Protein AF-Q6FRG7-F1 (afdb_monomer)

Foldseek 3Di:
DDDDDDDDDDDDDDDDDDDDDDDDDDDDDDDDDDDDPPPPDDPVVLPPDDPPLWWKWFFQAWDDPVVPVVPVPPDDQQVQADPVRHRLSVQADGDHGGFMWTFSDDPDPQWTWIDTPPDPDIHIDGVVRIGGPVVVSVVVVPPPPPPPPPPDPDPPDDDPDDPDPDDPDDDDDDDDDDDDPPPPPPPPPPPPVVPLFFWPAKAFDFWDQDPLFTWTWIWIATPVRDIDIFTDGPVLVVVLVVVLVVVDDPPDDADDDPDDDPDSPDPDDDPVNRVVNRVRVRVRRVRRSVRCPPPPHDVVNRVSVSCSVVVSPHDQFPQWAWEWEQEPNDIDIDIDGCVCPVFPVSVLVVVCVGDVVCVPADDKWKWKDDPNPDTHTCPDRVSVNVVSVVCVPVSYIYMYIDGDD

Structure (mmCIF, N/CA/C/O backbone):
data_AF-Q6FRG7-F1
#
_entry.id   AF-Q6FRG7-F1
#
loop_
_atom_site.group_PDB
_atom_site.id
_atom_site.type_symbol
_atom_site.label_atom_id
_atom_site.label_alt_id
_atom_site.label_comp_id
_atom_site.label_asym_id
_atom_site.label_entity_id
_atom_site.label_seq_id
_atom_site.pdbx_PDB_ins_code
_atom_site.Cartn_x
_atom_site.Cartn_y
_atom_site.Cartn_z
_atom_site.occupancy
_atom_site.B_iso_or_equiv
_atom_site.auth_seq_id
_atom_site.auth_comp_id
_atom_site.auth_asym_id
_atom_site.auth_atom_id
_atom_site.pdbx_PDB_model_num
ATOM 1 N N . MET A 1 1 ? 29.069 33.337 30.836 1.00 39.62 1 MET A N 1
ATOM 2 C CA . MET A 1 1 ? 28.148 34.106 29.973 1.00 39.62 1 MET A CA 1
ATOM 3 C C . MET A 1 1 ? 29.018 34.787 28.926 1.00 39.62 1 MET A C 1
ATOM 5 O O . MET A 1 1 ? 29.663 35.774 29.241 1.00 39.62 1 MET A O 1
ATOM 9 N N . ALA A 1 2 ? 29.193 34.156 27.764 1.00 33.47 2 ALA A N 1
ATOM 10 C CA . ALA A 1 2 ? 30.140 34.592 26.738 1.00 33.47 2 ALA A CA 1
ATOM 11 C C . ALA A 1 2 ? 29.362 34.937 25.466 1.00 33.47 2 ALA A C 1
ATOM 13 O O . ALA A 1 2 ? 28.621 34.106 24.946 1.00 33.47 2 ALA A O 1
ATOM 14 N N . ILE A 1 3 ? 29.497 36.189 25.035 1.00 35.44 3 ILE A N 1
ATOM 15 C CA . ILE A 1 3 ? 28.861 36.774 23.857 1.00 35.44 3 ILE A CA 1
ATOM 16 C C . ILE A 1 3 ? 29.866 36.653 22.711 1.00 35.44 3 ILE A C 1
ATOM 18 O O . ILE A 1 3 ? 30.945 37.235 22.787 1.00 35.44 3 ILE A O 1
ATOM 22 N N . PHE A 1 4 ? 29.518 35.905 21.665 1.00 42.03 4 PHE A N 1
ATOM 23 C CA . PHE A 1 4 ? 30.244 35.907 20.396 1.00 42.03 4 PHE A CA 1
ATOM 24 C C . PHE A 1 4 ? 29.476 36.759 19.384 1.00 42.03 4 PHE A C 1
ATOM 26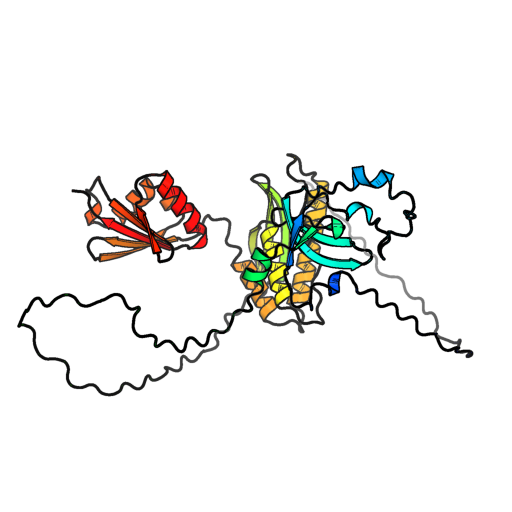 O O . PHE A 1 4 ? 28.327 36.475 19.051 1.00 42.03 4 PHE A O 1
ATOM 33 N N . VAL A 1 5 ? 30.132 37.825 18.930 1.00 45.44 5 VAL A N 1
ATOM 34 C CA . VAL A 1 5 ? 29.703 38.714 17.848 1.00 45.44 5 VAL A CA 1
ATOM 35 C C . VAL A 1 5 ? 30.298 38.166 16.552 1.00 45.44 5 VAL A C 1
ATOM 37 O O . VAL A 1 5 ? 31.517 38.068 16.439 1.00 45.44 5 VAL A O 1
ATOM 40 N N . LEU A 1 6 ? 29.454 37.800 15.584 1.00 48.41 6 LEU A N 1
ATOM 41 C CA . LEU A 1 6 ? 29.875 37.448 14.226 1.00 48.41 6 LEU A CA 1
ATOM 42 C C . LEU A 1 6 ? 29.602 38.622 13.283 1.00 48.41 6 LEU A C 1
ATOM 44 O O . LEU A 1 6 ? 28.475 39.110 13.180 1.00 48.41 6 LEU A O 1
ATOM 48 N N . GLN A 1 7 ? 30.673 39.075 12.632 1.00 43.78 7 GLN A N 1
ATOM 49 C CA . GLN A 1 7 ? 30.682 40.102 11.598 1.00 43.78 7 GLN A CA 1
ATOM 50 C C . GLN A 1 7 ? 30.029 39.591 10.308 1.00 43.78 7 GLN A C 1
ATOM 52 O O . GLN A 1 7 ? 30.234 38.453 9.892 1.00 43.78 7 GLN A O 1
ATOM 57 N N . LYS A 1 8 ? 29.254 40.480 9.680 1.00 44.19 8 LYS A N 1
ATOM 58 C CA . LYS A 1 8 ? 28.759 40.370 8.306 1.00 44.19 8 LYS A CA 1
ATOM 59 C C . LYS A 1 8 ? 29.871 40.758 7.333 1.00 44.19 8 LYS A C 1
ATOM 61 O O . LYS A 1 8 ? 30.469 41.816 7.511 1.00 44.19 8 LYS A O 1
ATOM 66 N N . GLU A 1 9 ? 30.052 39.975 6.276 1.00 46.94 9 GLU A N 1
ATOM 67 C CA . GLU A 1 9 ? 30.712 40.430 5.052 1.00 46.94 9 GLU A CA 1
ATOM 68 C C . GLU A 1 9 ? 29.690 40.490 3.914 1.00 46.94 9 GLU A C 1
ATOM 70 O O . GLU A 1 9 ? 29.116 39.483 3.498 1.00 46.94 9 GLU A O 1
ATOM 75 N N . ASP A 1 10 ? 29.462 41.717 3.451 1.00 42.69 10 ASP A N 1
ATOM 76 C CA . ASP A 1 10 ? 28.758 42.062 2.225 1.00 42.69 10 ASP A CA 1
ATOM 77 C C . ASP A 1 10 ? 29.696 41.865 1.029 1.00 42.69 10 ASP A C 1
ATOM 79 O O . ASP A 1 10 ? 30.772 42.458 0.971 1.00 42.69 10 ASP A O 1
ATOM 83 N N . THR A 1 11 ? 29.257 41.121 0.016 1.00 42.75 11 THR A N 1
ATOM 84 C CA . THR A 1 11 ? 29.798 41.258 -1.343 1.00 42.75 11 THR A CA 1
ATOM 85 C C . THR A 1 11 ? 28.658 41.279 -2.358 1.00 42.75 11 THR A C 1
ATOM 87 O O . THR A 1 11 ? 27.865 40.353 -2.488 1.00 42.75 11 THR A O 1
ATOM 90 N N . SER A 1 12 ? 28.553 42.403 -3.065 1.00 39.94 12 SER A N 1
ATOM 91 C CA . SER A 1 12 ? 27.740 42.611 -4.273 1.00 39.94 12 SER A CA 1
ATOM 92 C C . SER A 1 12 ? 28.681 43.090 -5.411 1.00 39.94 12 SER A C 1
ATOM 94 O O . SER A 1 12 ? 29.890 43.164 -5.196 1.00 39.94 12 SER A O 1
ATOM 96 N N . PRO A 1 13 ? 28.219 43.351 -6.650 1.00 51.06 13 PRO A N 1
ATOM 97 C CA . PRO A 1 13 ? 28.500 42.494 -7.801 1.00 51.06 13 PRO A CA 1
ATOM 98 C C . PRO A 1 13 ? 29.339 43.196 -8.889 1.00 51.06 13 PRO A C 1
ATOM 100 O O . PRO A 1 13 ? 29.355 44.421 -8.997 1.00 51.06 13 PRO A O 1
ATOM 103 N N . THR A 1 14 ? 29.980 42.432 -9.780 1.00 42.84 14 THR A N 1
ATOM 104 C CA . THR A 1 14 ? 30.694 42.975 -10.955 1.00 42.84 14 THR A CA 1
ATOM 105 C C . THR A 1 14 ? 30.097 42.500 -12.286 1.00 42.84 14 THR A C 1
ATOM 107 O O . THR A 1 14 ? 30.270 41.372 -12.727 1.00 42.84 14 THR A O 1
ATOM 110 N N . LEU A 1 15 ? 29.337 43.416 -12.894 1.00 39.62 15 LEU A N 1
ATOM 111 C CA . LEU A 1 15 ? 29.417 43.922 -14.275 1.00 39.62 15 LEU A CA 1
ATOM 112 C C . LEU A 1 15 ? 29.930 43.023 -15.436 1.00 39.62 15 LEU A C 1
ATOM 114 O O . LEU A 1 15 ? 31.106 42.702 -15.557 1.00 39.62 15 LEU A O 1
ATOM 118 N N . THR A 1 16 ? 28.994 42.810 -16.375 1.00 38.16 16 THR A N 1
ATOM 119 C CA . THR A 1 16 ? 29.056 42.998 -17.847 1.00 38.16 16 THR A CA 1
ATOM 120 C C . THR A 1 16 ? 30.152 42.340 -18.702 1.00 38.16 16 THR A C 1
ATOM 122 O O . THR A 1 16 ? 31.305 42.757 -18.737 1.00 38.16 16 THR A O 1
ATOM 125 N N . LYS A 1 17 ? 29.709 41.514 -19.671 1.00 40.41 17 LYS A N 1
ATOM 126 C CA . LYS A 1 17 ? 30.279 41.563 -21.032 1.00 40.41 17 LYS A CA 1
ATOM 127 C C . LYS A 1 17 ? 29.293 41.150 -22.132 1.00 40.41 17 LYS A C 1
ATOM 129 O O . LYS A 1 17 ? 28.895 39.998 -22.251 1.00 40.41 17 LYS A O 1
ATOM 134 N N . LYS A 1 18 ? 28.948 42.138 -22.965 1.00 44.84 18 LYS A N 1
ATOM 135 C CA . LYS A 1 18 ? 28.294 42.015 -24.276 1.00 44.84 18 LYS A CA 1
ATOM 136 C C . LYS A 1 18 ? 29.240 41.340 -25.284 1.00 44.84 18 LYS A C 1
ATOM 138 O O . LYS A 1 18 ? 30.384 41.772 -25.410 1.00 44.84 18 LYS A O 1
ATOM 143 N N . ARG A 1 19 ? 28.741 40.383 -26.074 1.00 37.53 19 ARG A N 1
ATOM 144 C CA . ARG A 1 19 ? 29.252 40.000 -27.412 1.00 37.53 19 ARG A CA 1
ATOM 145 C C . ARG A 1 19 ? 28.025 39.657 -28.268 1.00 37.53 19 ARG A C 1
ATOM 147 O O . ARG A 1 19 ? 27.294 38.741 -27.934 1.00 37.53 19 ARG A O 1
ATOM 154 N N . SER A 1 20 ? 27.564 40.581 -29.109 1.00 41.81 20 SER A N 1
ATOM 155 C CA . SER A 1 20 ? 27.963 40.795 -30.513 1.00 41.81 20 SER A CA 1
ATOM 156 C C . SER A 1 20 ? 27.473 39.684 -31.443 1.00 41.81 20 SER A C 1
ATOM 158 O O . SER A 1 20 ? 28.166 38.705 -31.695 1.00 41.81 20 SER A O 1
ATOM 160 N N . ILE A 1 21 ? 26.263 39.903 -31.957 1.00 43.47 21 ILE A N 1
ATOM 161 C CA . ILE A 1 21 ? 25.650 39.239 -33.107 1.00 43.47 21 ILE A CA 1
ATOM 162 C C . ILE A 1 21 ? 26.229 39.886 -34.370 1.00 43.47 21 ILE A C 1
ATOM 164 O O . ILE A 1 21 ? 26.076 41.099 -34.513 1.00 43.47 21 ILE A O 1
ATOM 168 N N . ARG A 1 22 ? 26.845 39.106 -35.271 1.00 40.16 22 ARG A N 1
ATOM 169 C CA . ARG A 1 22 ? 26.723 39.266 -36.735 1.00 40.16 22 ARG A CA 1
ATOM 170 C C . ARG A 1 22 ? 27.509 38.214 -37.530 1.00 40.16 22 ARG A C 1
ATOM 172 O O . ARG A 1 22 ? 28.658 37.914 -37.229 1.00 40.16 22 ARG A O 1
ATOM 179 N N . ASP A 1 23 ? 26.832 37.761 -38.580 1.00 38.84 23 ASP A N 1
ATOM 180 C CA . ASP A 1 23 ? 27.334 37.356 -39.894 1.00 38.84 23 ASP A CA 1
ATOM 181 C C . ASP A 1 23 ? 28.090 36.029 -40.052 1.00 38.84 23 ASP A C 1
ATOM 183 O O . ASP A 1 23 ? 29.310 35.954 -39.936 1.00 38.84 23 ASP A O 1
ATOM 187 N N . ARG A 1 24 ? 27.353 35.009 -40.523 1.00 38.31 24 ARG A N 1
ATOM 188 C CA . ARG A 1 24 ? 27.774 34.181 -41.671 1.00 38.31 24 ARG A CA 1
ATOM 189 C C . ARG A 1 24 ? 26.604 33.376 -42.253 1.00 38.31 24 ARG A C 1
ATOM 191 O O . ARG A 1 24 ? 26.353 32.238 -41.879 1.00 38.31 24 ARG A O 1
ATOM 198 N N . GLN A 1 25 ? 25.917 33.977 -43.223 1.00 38.81 25 GLN A N 1
ATOM 199 C CA . GLN A 1 25 ? 25.219 33.257 -44.288 1.00 38.81 25 GLN A CA 1
ATOM 200 C C . GLN A 1 25 ? 26.201 33.047 -45.447 1.00 38.81 25 GLN A C 1
ATOM 202 O O . GLN A 1 25 ? 26.661 34.022 -46.036 1.00 38.81 25 GLN A O 1
ATOM 207 N N . ARG A 1 26 ? 26.482 31.791 -45.808 1.00 39.34 26 ARG A N 1
ATOM 208 C CA . ARG A 1 26 ? 26.797 31.393 -47.189 1.00 39.34 26 ARG A CA 1
ATOM 209 C C . ARG A 1 26 ? 26.210 30.008 -47.461 1.00 39.34 26 ARG A C 1
ATOM 211 O O . ARG A 1 26 ? 26.269 29.120 -46.621 1.00 39.34 26 ARG A O 1
ATOM 218 N N . GLN A 1 27 ? 25.575 29.934 -48.622 1.00 39.50 27 GLN A N 1
ATOM 219 C CA . GLN A 1 27 ? 24.753 28.864 -49.175 1.00 39.50 27 GLN A CA 1
ATOM 220 C C . GLN A 1 27 ? 25.589 27.750 -49.840 1.00 39.50 27 GLN A C 1
ATOM 222 O O . GLN A 1 27 ? 26.778 27.951 -50.085 1.00 39.50 27 GLN A O 1
ATOM 227 N N . LEU A 1 28 ? 24.864 26.696 -50.266 1.00 34.28 28 LEU A N 1
ATOM 228 C CA . LEU A 1 28 ? 25.195 25.618 -51.229 1.00 34.28 28 LEU A CA 1
ATOM 229 C C . LEU A 1 28 ? 25.861 24.387 -50.574 1.00 34.28 28 LEU A C 1
ATOM 231 O O . LEU A 1 28 ? 26.833 24.537 -49.854 1.00 34.28 28 LEU A O 1
ATOM 235 N N . ASN A 1 29 ? 25.421 23.132 -50.723 1.00 31.06 29 ASN A N 1
ATOM 236 C CA . ASN A 1 29 ? 24.553 22.460 -51.693 1.00 31.06 29 ASN A CA 1
ATOM 237 C C . ASN A 1 29 ? 23.792 21.311 -51.004 1.00 31.06 29 ASN A C 1
ATOM 239 O O . ASN A 1 29 ? 24.358 20.592 -50.184 1.00 31.06 29 ASN A O 1
ATOM 243 N N . ILE A 1 30 ? 22.526 21.127 -51.377 1.00 33.22 30 ILE A N 1
ATOM 244 C CA . ILE A 1 30 ? 21.662 20.029 -50.932 1.00 33.22 30 ILE A CA 1
ATOM 245 C C . ILE A 1 30 ? 21.763 18.897 -51.960 1.00 33.22 30 ILE A C 1
ATOM 247 O O . ILE A 1 30 ? 21.400 19.092 -53.118 1.00 33.22 30 ILE A O 1
ATOM 251 N N . SER A 1 31 ? 22.205 17.718 -51.521 1.00 39.62 31 SER A N 1
ATOM 252 C CA . SER A 1 31 ? 21.925 16.441 -52.191 1.00 39.62 31 SER A CA 1
ATOM 253 C C . SER A 1 31 ? 20.778 15.740 -51.451 1.00 39.62 31 SER A C 1
ATOM 255 O O . SER A 1 31 ? 20.709 15.847 -50.223 1.00 39.62 31 SER A O 1
ATOM 257 N N . PRO A 1 32 ? 19.864 15.039 -52.146 1.00 38.78 32 PRO A N 1
ATOM 258 C CA . PRO A 1 32 ? 18.717 14.405 -51.504 1.00 38.78 32 PRO A CA 1
ATOM 259 C C . PRO A 1 32 ? 19.158 13.154 -50.723 1.00 38.78 32 PRO A C 1
ATOM 261 O O . PRO A 1 32 ? 19.938 12.360 -51.255 1.00 38.78 32 PRO A O 1
ATOM 264 N N . PRO A 1 33 ? 18.671 12.930 -49.489 1.00 37.41 33 PRO A N 1
ATOM 265 C CA . PRO A 1 33 ? 18.982 11.706 -48.770 1.00 37.41 33 PRO A CA 1
ATOM 266 C C . PRO A 1 33 ? 18.163 10.533 -49.324 1.00 37.41 33 PRO A C 1
ATOM 268 O O . PRO A 1 33 ? 16.945 10.617 -49.504 1.00 37.41 33 PRO A O 1
ATOM 271 N N . MET A 1 34 ? 18.862 9.425 -49.574 1.00 33.84 34 MET A N 1
ATOM 272 C CA . MET A 1 34 ? 18.282 8.106 -49.807 1.00 33.84 34 MET A CA 1
ATOM 273 C C . MET A 1 34 ? 17.429 7.688 -48.603 1.00 33.84 34 MET A C 1
ATOM 275 O O . MET A 1 34 ? 17.843 7.832 -47.452 1.00 33.84 34 MET A O 1
ATOM 279 N N . LYS A 1 35 ? 16.238 7.150 -48.878 1.00 31.72 35 LYS A N 1
ATOM 280 C CA . LYS A 1 35 ? 15.372 6.528 -47.874 1.00 31.72 35 LYS A CA 1
ATOM 281 C C . LYS A 1 35 ? 16.020 5.226 -47.398 1.00 31.72 35 LYS A C 1
ATOM 283 O O . LYS A 1 35 ? 16.028 4.248 -48.138 1.00 31.72 35 LYS A O 1
ATOM 288 N N . HIS A 1 36 ? 16.547 5.223 -46.179 1.00 33.06 36 HIS A N 1
ATOM 289 C CA . HIS A 1 36 ? 16.768 3.998 -45.417 1.00 33.06 36 HIS A CA 1
ATOM 290 C C . HIS A 1 36 ? 15.531 3.755 -44.549 1.00 33.06 36 HIS A C 1
ATOM 292 O O . HIS A 1 36 ? 15.283 4.499 -43.600 1.00 33.06 36 HIS A O 1
ATOM 298 N N . ASP A 1 37 ? 14.751 2.730 -44.894 1.00 34.09 37 ASP A N 1
ATOM 299 C CA . ASP A 1 37 ? 13.708 2.179 -44.027 1.00 34.09 37 ASP A CA 1
ATOM 300 C C . ASP A 1 37 ? 14.377 1.440 -42.858 1.00 34.09 37 ASP A C 1
ATOM 302 O O . ASP A 1 37 ? 14.617 0.238 -42.909 1.00 34.09 37 ASP A O 1
ATOM 306 N N . ASN A 1 38 ? 14.697 2.177 -41.795 1.00 33.53 38 ASN A N 1
ATOM 307 C CA . ASN A 1 38 ? 15.065 1.615 -40.497 1.00 33.53 38 ASN A CA 1
ATOM 308 C C . ASN A 1 38 ? 13.846 1.676 -39.572 1.00 33.53 38 ASN A C 1
ATOM 310 O O . ASN A 1 38 ? 13.717 2.590 -38.757 1.00 33.53 38 ASN A O 1
ATOM 314 N N . SER A 1 39 ? 12.942 0.700 -39.682 1.00 33.47 39 SER A N 1
ATOM 315 C CA . SER A 1 39 ? 11.894 0.490 -38.677 1.00 33.47 39 SER A CA 1
ATOM 316 C C . SER A 1 39 ? 12.382 -0.479 -37.594 1.00 33.47 39 SER A C 1
ATOM 318 O O . SER A 1 39 ? 11.908 -1.608 -37.488 1.00 33.47 39 SER A O 1
ATOM 320 N N . VAL A 1 40 ? 13.339 -0.049 -36.770 1.00 40.53 40 VAL A N 1
ATOM 321 C CA . VAL A 1 40 ? 13.604 -0.725 -35.491 1.00 40.53 40 VAL A CA 1
ATOM 322 C C . VAL A 1 40 ? 12.684 -0.078 -34.465 1.00 40.53 40 VAL A C 1
ATOM 324 O O . VAL A 1 40 ? 12.939 1.019 -33.969 1.00 40.53 40 VAL A O 1
ATOM 327 N N . ALA A 1 41 ? 11.543 -0.722 -34.226 1.00 38.62 41 ALA A N 1
ATOM 328 C CA . ALA A 1 41 ? 10.596 -0.292 -33.211 1.00 38.62 41 ALA A CA 1
ATOM 329 C C . ALA A 1 41 ? 11.276 -0.313 -31.833 1.00 38.62 41 ALA A C 1
ATOM 331 O O . ALA A 1 41 ? 11.878 -1.308 -31.437 1.00 38.62 41 ALA A O 1
ATOM 332 N N . SER A 1 42 ? 11.172 0.795 -31.100 1.00 41.34 42 SER A N 1
ATOM 333 C CA . SER A 1 42 ? 11.619 0.883 -29.710 1.00 41.34 42 SER A CA 1
ATOM 334 C C . SER A 1 42 ? 10.925 -0.192 -28.863 1.00 41.34 42 SER A C 1
ATOM 336 O O . SER A 1 42 ? 9.703 -0.340 -28.917 1.00 41.34 42 SER A O 1
ATOM 338 N N . TRP A 1 43 ? 11.695 -0.913 -28.043 1.00 43.00 43 TRP A N 1
ATOM 339 C CA . TRP A 1 43 ? 11.224 -1.973 -27.139 1.00 43.00 43 TRP A CA 1
ATOM 340 C C . TRP A 1 43 ? 10.061 -1.547 -26.227 1.00 43.00 43 TRP A C 1
ATOM 342 O O . TRP A 1 43 ? 9.179 -2.346 -25.917 1.00 43.00 43 TRP A O 1
ATOM 352 N N . ASN A 1 44 ? 9.986 -0.263 -25.872 1.00 39.38 44 ASN A N 1
ATOM 353 C CA . ASN A 1 44 ? 8.901 0.280 -25.052 1.00 39.38 44 ASN A CA 1
ATOM 354 C C . ASN A 1 44 ? 7.573 0.426 -25.821 1.00 39.38 44 ASN A C 1
ATOM 356 O O . ASN A 1 44 ? 6.505 0.506 -25.212 1.00 39.38 44 ASN A O 1
ATOM 360 N N . THR A 1 45 ? 7.612 0.442 -27.155 1.00 40.31 45 THR A N 1
ATOM 361 C CA . THR A 1 45 ? 6.439 0.603 -28.027 1.00 40.31 45 THR A CA 1
ATOM 362 C C . THR A 1 45 ? 5.736 -0.731 -28.314 1.00 40.31 45 THR A C 1
ATOM 364 O O . THR A 1 45 ? 4.543 -0.738 -28.616 1.00 40.31 45 THR A O 1
ATOM 367 N N . LEU A 1 46 ? 6.418 -1.870 -28.139 1.00 44.50 46 LEU A N 1
ATOM 368 C CA . LEU A 1 46 ? 5.873 -3.205 -28.431 1.00 44.50 46 LEU A CA 1
ATOM 369 C C . LEU A 1 46 ? 4.783 -3.664 -27.443 1.00 44.50 46 LEU A C 1
ATOM 371 O O . LEU A 1 46 ? 3.970 -4.526 -27.770 1.00 44.50 46 LEU A O 1
ATOM 375 N N . HIS A 1 47 ? 4.698 -3.049 -26.260 1.00 45.84 47 HIS A N 1
ATOM 376 C CA . HIS A 1 47 ? 3.713 -3.418 -25.238 1.00 45.84 47 HIS A CA 1
ATOM 377 C C . HIS A 1 47 ? 2.317 -2.797 -25.417 1.00 45.84 47 HIS A C 1
ATOM 379 O O . HIS A 1 47 ? 1.407 -3.178 -24.680 1.00 45.84 47 HIS A O 1
ATOM 385 N N . ARG A 1 48 ? 2.106 -1.848 -26.346 1.00 38.84 48 ARG A N 1
ATOM 386 C CA . ARG A 1 48 ? 0.886 -1.009 -26.340 1.00 38.84 48 ARG A CA 1
ATOM 387 C C . ARG A 1 48 ? -0.137 -1.214 -27.460 1.00 38.84 48 ARG A C 1
ATOM 389 O O . ARG A 1 48 ? -1.183 -0.577 -27.384 1.00 38.84 48 ARG A O 1
ATOM 396 N N . SER A 1 49 ? 0.071 -2.087 -28.449 1.00 35.16 49 SER A N 1
ATOM 397 C CA . SER A 1 49 ? -0.893 -2.191 -29.570 1.00 35.16 49 SER A CA 1
ATOM 398 C C . SER A 1 49 ? -1.162 -3.581 -30.156 1.00 35.16 49 SER A C 1
ATOM 400 O O . SER A 1 49 ? -1.996 -3.695 -31.053 1.00 35.16 49 SER A O 1
ATOM 402 N N . ALA A 1 50 ? -0.562 -4.657 -29.646 1.00 39.09 50 ALA A N 1
ATOM 403 C CA . ALA A 1 50 ? -0.949 -6.000 -30.068 1.00 39.09 50 ALA A CA 1
ATOM 404 C C . ALA A 1 50 ? -2.189 -6.451 -29.284 1.00 39.09 50 ALA A C 1
ATOM 406 O O . ALA A 1 50 ? -2.168 -6.492 -28.055 1.00 39.09 50 ALA A O 1
ATOM 407 N N . SER A 1 51 ? -3.268 -6.831 -29.973 1.00 44.72 51 SER A N 1
ATOM 408 C CA . SER A 1 51 ? -4.285 -7.699 -29.379 1.00 44.72 51 SER A CA 1
ATOM 409 C C . SER A 1 51 ? -3.556 -8.934 -28.848 1.00 44.72 51 SER A C 1
ATOM 411 O O . SER A 1 51 ? -3.050 -9.728 -29.645 1.00 44.72 51 SER A O 1
ATOM 413 N N . LEU A 1 52 ? -3.403 -9.033 -27.527 1.00 55.06 52 LEU A N 1
ATOM 414 C CA . LEU A 1 52 ? -2.567 -10.039 -26.881 1.00 55.06 52 LEU A CA 1
ATOM 415 C C . LEU A 1 52 ? -3.196 -11.420 -27.088 1.00 55.06 52 LEU A C 1
ATOM 417 O O . LEU A 1 52 ? -3.977 -11.905 -26.275 1.00 55.06 52 LEU A O 1
ATOM 421 N N . ASN A 1 53 ? -2.863 -12.051 -28.211 1.00 70.69 53 ASN A N 1
ATOM 422 C CA . ASN A 1 53 ? -3.049 -13.476 -28.415 1.00 70.69 53 ASN A CA 1
ATOM 423 C C . ASN A 1 53 ? -2.049 -14.179 -27.503 1.00 70.69 53 ASN A C 1
ATOM 425 O O . ASN A 1 53 ? -0.944 -14.528 -27.916 1.00 70.69 53 ASN A O 1
ATOM 429 N N . TYR A 1 54 ? -2.432 -14.329 -26.238 1.00 84.06 54 TYR A N 1
ATOM 430 C CA . TYR A 1 54 ? -1.669 -15.081 -25.261 1.00 84.06 54 TYR A CA 1
ATOM 431 C C . TYR A 1 54 ? -1.635 -16.546 -25.700 1.00 84.06 54 TYR A C 1
ATOM 433 O O . TYR A 1 54 ? -2.594 -17.287 -25.497 1.00 84.06 54 TYR A O 1
ATOM 441 N N . LYS A 1 55 ? -0.540 -16.939 -26.354 1.00 94.50 55 LYS A N 1
ATOM 442 C CA . LYS A 1 55 ? -0.266 -18.328 -26.712 1.00 94.50 55 LYS A CA 1
ATOM 443 C C . LYS A 1 55 ? 0.701 -18.936 -25.707 1.00 94.50 55 LYS A C 1
ATOM 445 O O . LYS A 1 55 ? 1.756 -18.364 -25.422 1.00 94.50 55 LYS A O 1
ATOM 450 N N . PHE A 1 56 ? 0.333 -20.105 -25.212 1.00 96.50 56 PHE A N 1
ATOM 451 C CA . PHE A 1 56 ? 1.084 -20.894 -24.251 1.00 96.50 56 PHE A CA 1
ATOM 452 C C . PHE A 1 56 ? 1.767 -22.065 -24.955 1.00 96.50 56 PHE A C 1
ATOM 454 O O . PHE A 1 56 ? 1.208 -22.665 -25.880 1.00 96.50 56 PHE A O 1
ATOM 461 N N . TYR A 1 57 ? 2.984 -22.365 -24.517 1.00 97.94 57 TYR A N 1
ATOM 462 C CA . TYR A 1 57 ? 3.823 -23.412 -25.074 1.00 97.94 57 TYR A CA 1
ATOM 463 C C . TYR A 1 57 ? 4.434 -24.250 -23.952 1.00 97.94 57 TYR A C 1
ATOM 465 O O . TYR A 1 57 ? 4.847 -23.704 -22.929 1.00 97.94 57 TYR A O 1
ATOM 473 N N . ASN A 1 58 ? 4.522 -25.562 -24.152 1.00 97.94 58 ASN A N 1
ATOM 474 C CA . ASN A 1 58 ? 5.307 -26.444 -23.295 1.00 97.94 58 ASN A CA 1
ATOM 475 C C . ASN A 1 58 ? 6.744 -26.515 -23.796 1.00 97.94 58 ASN A C 1
ATOM 477 O O . ASN A 1 58 ? 6.997 -26.618 -24.994 1.00 97.94 58 ASN A O 1
ATOM 481 N N . VAL A 1 59 ? 7.692 -26.542 -22.874 1.00 97.88 59 VAL A N 1
ATOM 482 C CA . VAL A 1 59 ? 9.106 -26.730 -23.188 1.00 97.88 59 VAL A CA 1
ATOM 483 C C . VAL A 1 59 ? 9.362 -28.218 -23.467 1.00 97.88 59 VAL A C 1
ATOM 485 O O . VAL A 1 59 ? 9.280 -29.049 -22.561 1.00 97.88 59 VAL A O 1
ATOM 488 N N . LYS A 1 60 ? 9.663 -28.587 -24.720 1.00 97.62 60 LYS A N 1
ATOM 489 C CA . LYS A 1 60 ? 9.890 -29.985 -25.151 1.00 97.62 60 LYS A CA 1
ATOM 490 C C . LYS A 1 60 ? 11.228 -30.549 -24.678 1.00 97.62 60 LYS A C 1
ATOM 492 O O . LYS A 1 60 ? 11.348 -31.754 -24.441 1.00 97.62 60 LYS A O 1
ATOM 497 N N . GLN A 1 61 ? 12.231 -29.685 -24.560 1.00 96.94 61 GLN A N 1
ATOM 498 C CA . GLN A 1 61 ? 13.605 -30.021 -24.203 1.00 96.94 61 GLN A CA 1
ATOM 499 C C . GLN A 1 61 ? 14.169 -28.935 -23.289 1.00 96.94 61 GLN A C 1
ATOM 501 O O . GLN A 1 61 ? 13.847 -27.765 -23.459 1.00 96.94 61 GLN A O 1
ATOM 506 N N . THR A 1 62 ? 15.002 -29.315 -22.320 1.00 96.62 62 THR A N 1
ATOM 507 C CA . THR A 1 62 ? 15.684 -28.342 -21.462 1.00 96.62 62 THR A CA 1
ATOM 508 C C . THR A 1 62 ? 16.624 -27.496 -22.314 1.00 96.62 62 THR A C 1
ATOM 510 O O . THR A 1 62 ? 17.480 -28.038 -23.012 1.00 96.62 62 THR A O 1
ATOM 513 N N . TYR A 1 63 ? 16.449 -26.180 -22.263 1.00 95.69 63 TYR A N 1
ATOM 514 C CA . TYR A 1 63 ? 17.325 -25.214 -22.905 1.00 95.69 63 TYR A CA 1
ATOM 515 C C . TYR A 1 63 ? 18.210 -24.588 -21.836 1.00 95.69 63 TYR A C 1
ATOM 517 O O . TYR A 1 63 ? 17.724 -23.862 -20.966 1.00 95.69 63 TYR A O 1
ATOM 525 N N . ASN A 1 64 ? 19.505 -24.892 -21.902 1.00 94.50 64 ASN A N 1
ATOM 526 C CA . ASN A 1 64 ? 20.509 -24.263 -21.066 1.00 94.50 64 ASN A CA 1
ATOM 527 C C . ASN A 1 64 ? 21.472 -23.465 -21.961 1.00 94.50 64 ASN A C 1
ATOM 529 O O . ASN A 1 64 ? 22.281 -24.073 -22.675 1.00 94.50 64 ASN A O 1
ATOM 533 N N . PRO A 1 65 ? 21.392 -22.122 -21.972 1.00 89.94 65 PRO A N 1
ATOM 534 C CA . PRO A 1 65 ? 22.210 -21.311 -22.871 1.00 89.94 65 PRO A CA 1
ATOM 535 C C . PRO A 1 65 ? 23.716 -21.482 -22.628 1.00 89.94 65 PRO A C 1
ATOM 537 O O . PRO A 1 65 ? 24.496 -21.350 -23.565 1.00 89.94 65 PRO A O 1
ATOM 540 N N . THR A 1 66 ? 24.127 -21.853 -21.411 1.00 85.25 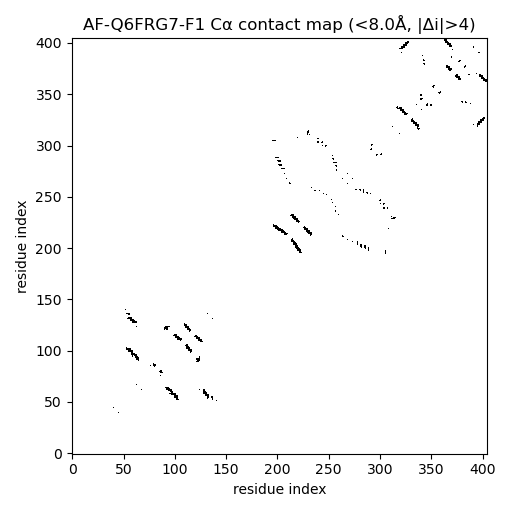66 THR A N 1
ATOM 541 C CA . THR A 1 66 ? 25.540 -22.077 -21.065 1.00 85.25 66 THR A CA 1
ATOM 542 C C . THR A 1 66 ? 26.109 -23.398 -21.587 1.00 85.25 66 THR A C 1
ATOM 544 O O . THR A 1 66 ? 27.313 -23.495 -21.791 1.00 85.25 66 THR A O 1
ATOM 547 N N . GLU A 1 67 ? 25.275 -24.413 -21.825 1.00 82.62 67 GLU A N 1
ATOM 548 C CA . GLU A 1 67 ? 25.717 -25.713 -22.362 1.00 82.62 67 GLU A CA 1
ATOM 549 C C . GLU A 1 67 ? 25.727 -25.718 -23.894 1.00 82.62 67 GLU A C 1
ATOM 551 O O . GLU A 1 67 ? 26.584 -26.334 -24.528 1.00 82.62 67 GLU A O 1
ATOM 556 N N . THR A 1 68 ? 24.789 -24.981 -24.493 1.00 65.50 68 THR A N 1
ATOM 557 C CA . THR A 1 68 ? 24.576 -24.946 -25.948 1.00 65.50 68 THR A CA 1
ATOM 558 C C . THR A 1 68 ? 25.581 -24.030 -26.664 1.00 65.50 68 THR A C 1
ATOM 560 O O . THR A 1 68 ? 25.699 -24.063 -27.885 1.00 65.50 68 THR A O 1
ATOM 563 N N . SER A 1 69 ? 26.350 -23.220 -25.925 1.00 60.16 69 SER A N 1
ATOM 564 C CA . SER A 1 69 ? 27.287 -22.239 -26.491 1.00 60.16 69 SER A CA 1
ATOM 565 C C . SER A 1 69 ? 28.513 -22.849 -27.177 1.00 60.16 69 SER A C 1
ATOM 567 O O . SER A 1 69 ? 29.280 -22.117 -27.796 1.00 60.16 69 SER A O 1
ATOM 569 N N . SER A 1 70 ? 28.722 -24.164 -27.078 1.00 60.91 70 SER A N 1
ATOM 570 C CA . SER A 1 70 ? 29.822 -24.846 -27.771 1.00 60.91 70 SER A CA 1
ATOM 571 C C . SER A 1 70 ? 29.637 -24.870 -29.298 1.00 60.91 70 SER A C 1
ATOM 573 O O . SER A 1 70 ? 30.632 -24.787 -30.014 1.00 60.91 70 SER A O 1
ATOM 575 N N . ASP A 1 71 ? 28.392 -24.838 -29.792 1.00 56.69 71 ASP A N 1
ATOM 576 C CA . ASP A 1 71 ? 28.074 -24.820 -31.232 1.00 56.69 71 ASP A CA 1
ATOM 577 C C . ASP A 1 71 ? 27.734 -23.414 -31.785 1.00 56.69 71 ASP A C 1
ATOM 579 O O . ASP A 1 71 ? 27.681 -23.219 -32.998 1.00 56.69 71 ASP A O 1
ATOM 583 N N . ILE A 1 72 ? 27.554 -22.395 -30.929 1.00 59.62 72 ILE A N 1
ATOM 584 C CA . ILE A 1 72 ? 27.203 -21.006 -31.322 1.00 59.62 72 ILE A CA 1
ATOM 585 C C . ILE A 1 72 ? 28.464 -20.119 -31.402 1.00 59.62 72 ILE A C 1
ATOM 587 O O . ILE A 1 72 ? 28.459 -18.940 -31.063 1.00 59.62 72 ILE A O 1
ATOM 591 N N . THR A 1 73 ? 29.593 -20.677 -31.835 1.00 52.34 73 THR A N 1
ATOM 592 C CA . THR A 1 73 ? 30.884 -19.961 -31.897 1.00 52.34 73 THR A CA 1
ATOM 593 C C . THR A 1 73 ? 31.062 -19.091 -33.149 1.00 52.34 73 THR A C 1
ATOM 595 O O . THR A 1 73 ? 32.102 -18.457 -33.308 1.00 52.34 73 THR A O 1
ATOM 598 N N . HIS A 1 74 ? 30.053 -19.008 -34.024 1.00 54.09 74 HIS A N 1
ATOM 599 C CA . HIS A 1 74 ? 30.139 -18.272 -35.293 1.00 54.09 74 HIS A CA 1
ATOM 600 C C . HIS A 1 74 ? 29.413 -16.919 -35.334 1.00 54.09 74 HIS A C 1
ATOM 602 O O . HIS A 1 74 ? 29.499 -16.239 -36.353 1.00 54.09 74 HIS A O 1
ATOM 608 N N . LEU A 1 75 ? 28.733 -16.502 -34.262 1.00 57.84 75 LEU A N 1
ATOM 609 C CA . LEU A 1 75 ? 28.144 -15.160 -34.180 1.00 57.84 75 LEU A CA 1
ATOM 610 C C . LEU A 1 75 ? 29.119 -14.229 -33.454 1.00 57.84 75 LEU A C 1
ATOM 612 O O . LEU A 1 75 ? 29.472 -14.482 -32.302 1.00 57.84 75 LEU A O 1
ATOM 616 N N . ASP A 1 76 ? 29.580 -13.181 -34.142 1.00 57.34 76 ASP A N 1
ATOM 617 C CA . ASP A 1 76 ? 30.482 -12.177 -33.573 1.00 57.34 76 ASP A CA 1
ATOM 618 C C . ASP A 1 76 ? 29.801 -11.540 -32.341 1.00 57.34 76 ASP A C 1
ATOM 620 O O . ASP A 1 76 ? 28.716 -10.964 -32.469 1.00 57.34 76 ASP A O 1
ATOM 624 N N . PRO A 1 77 ? 30.401 -11.614 -31.136 1.00 55.94 77 PRO A N 1
ATOM 625 C CA . PRO A 1 77 ? 29.853 -11.015 -29.918 1.00 55.94 77 PRO A CA 1
ATOM 626 C C . PRO A 1 77 ? 29.546 -9.513 -30.035 1.00 55.94 77 PRO A C 1
ATOM 628 O O . PRO A 1 77 ? 28.814 -8.969 -29.206 1.00 55.94 77 PRO A O 1
ATOM 631 N N . ASN A 1 78 ? 30.103 -8.827 -31.039 1.00 60.25 78 ASN A N 1
ATOM 632 C CA . ASN A 1 78 ? 29.818 -7.422 -31.312 1.00 60.25 78 ASN A CA 1
ATOM 633 C C . ASN A 1 78 ? 28.530 -7.179 -32.115 1.00 60.25 78 ASN A C 1
ATOM 635 O O . ASN A 1 78 ? 28.004 -6.069 -32.043 1.00 60.25 78 ASN A O 1
ATOM 639 N N . GLU A 1 79 ? 27.993 -8.174 -32.829 1.00 59.16 79 GLU A N 1
ATOM 640 C CA . GLU A 1 79 ? 26.741 -8.037 -33.596 1.00 59.16 79 GLU A CA 1
ATOM 641 C C . GLU A 1 79 ? 25.483 -8.182 -32.720 1.00 59.16 79 GLU A C 1
ATOM 643 O O . GLU A 1 79 ? 24.401 -7.740 -33.097 1.00 59.16 79 GLU A O 1
ATOM 648 N N . LEU A 1 80 ? 25.621 -8.730 -31.509 1.00 57.44 80 LEU A N 1
ATOM 649 C CA . LEU A 1 80 ? 24.532 -8.947 -30.549 1.00 57.44 80 LEU A CA 1
ATOM 650 C C . LEU A 1 80 ? 24.562 -7.914 -29.413 1.00 57.44 80 LEU A C 1
ATOM 652 O O . LEU A 1 80 ? 24.522 -8.252 -28.225 1.00 57.44 80 LEU A O 1
ATOM 656 N N . ARG A 1 81 ? 24.638 -6.633 -29.774 1.00 61.88 81 ARG A N 1
ATOM 657 C CA . ARG A 1 81 ? 24.396 -5.515 -28.853 1.00 61.88 81 ARG A CA 1
ATOM 658 C C . ARG A 1 81 ? 23.100 -4.822 -29.234 1.00 61.88 81 ARG A C 1
ATOM 660 O O . ARG A 1 81 ? 22.817 -4.625 -30.413 1.00 61.88 81 ARG A O 1
ATOM 667 N N . ASP A 1 82 ? 22.303 -4.458 -28.237 1.00 63.47 82 ASP A N 1
ATOM 668 C CA . ASP A 1 82 ? 21.144 -3.609 -28.491 1.00 63.47 82 ASP A CA 1
ATOM 669 C C . ASP A 1 82 ? 21.591 -2.207 -28.958 1.00 63.47 82 ASP A C 1
ATOM 671 O O . ASP A 1 82 ? 22.775 -1.855 -28.947 1.00 63.47 82 ASP A O 1
ATOM 675 N N . SER A 1 83 ? 20.633 -1.359 -29.336 1.00 66.56 83 SER A N 1
ATOM 676 C CA . SER A 1 83 ? 20.898 0.036 -29.718 1.00 66.56 83 SER A CA 1
ATOM 677 C C . SER A 1 83 ? 21.587 0.867 -28.623 1.00 66.56 83 SER A C 1
ATOM 679 O O . SER A 1 83 ? 22.040 1.975 -28.901 1.00 66.56 83 SER A O 1
ATOM 681 N N . ASN A 1 84 ? 21.670 0.349 -27.393 1.00 66.94 84 ASN A N 1
ATOM 682 C CA . ASN A 1 84 ? 22.297 0.986 -26.240 1.00 66.94 84 ASN A CA 1
ATOM 683 C C . ASN A 1 84 ? 23.678 0.384 -25.908 1.00 66.94 84 ASN A C 1
ATOM 685 O O . ASN A 1 84 ? 24.323 0.821 -24.957 1.00 66.94 84 ASN A O 1
ATOM 689 N N . GLY A 1 85 ? 24.162 -0.586 -26.692 1.00 68.75 85 GLY A N 1
ATOM 690 C CA . GLY A 1 85 ? 25.467 -1.211 -26.506 1.00 68.75 85 GLY A CA 1
ATOM 691 C C . GLY A 1 85 ? 25.517 -2.276 -25.407 1.00 68.75 85 GLY A C 1
ATOM 692 O O . GLY A 1 85 ? 26.622 -2.730 -25.087 1.00 68.75 85 GLY A O 1
ATOM 693 N N . THR A 1 86 ? 24.373 -2.678 -24.844 1.00 59.75 86 THR A N 1
ATOM 694 C CA . THR A 1 86 ? 24.270 -3.721 -23.817 1.00 59.75 86 THR A CA 1
ATOM 695 C C . THR A 1 86 ? 24.361 -5.107 -24.472 1.00 59.75 86 THR A C 1
ATOM 697 O O . THR A 1 86 ? 23.649 -5.363 -25.448 1.00 59.75 86 THR A O 1
ATOM 700 N N . PRO A 1 87 ? 25.244 -6.008 -23.998 1.00 60.12 87 PRO A N 1
ATOM 701 C CA . PRO A 1 87 ? 25.378 -7.346 -24.569 1.00 60.12 87 PRO A CA 1
ATOM 702 C C . PRO A 1 87 ? 24.085 -8.150 -24.373 1.00 60.12 87 PRO A C 1
ATOM 704 O O . PRO A 1 87 ? 23.605 -8.305 -23.251 1.00 60.12 87 PRO A O 1
ATOM 707 N N . LEU A 1 88 ? 23.532 -8.704 -25.458 1.00 60.09 88 LEU A N 1
ATOM 708 C CA . LEU A 1 88 ? 22.287 -9.487 -25.429 1.00 60.09 88 LEU A CA 1
ATOM 709 C C . LEU A 1 88 ? 22.410 -10.845 -24.711 1.00 60.09 88 LEU A C 1
ATOM 711 O O . LEU A 1 88 ? 21.408 -11.536 -24.557 1.00 60.09 88 LEU A O 1
ATOM 715 N N . ILE A 1 89 ? 23.598 -11.240 -24.246 1.00 57.75 89 ILE A N 1
ATOM 716 C CA . ILE A 1 89 ? 23.841 -12.557 -23.630 1.00 57.75 89 ILE A CA 1
ATOM 717 C C . ILE A 1 89 ? 22.972 -12.777 -22.375 1.00 57.75 89 ILE A C 1
ATOM 719 O O . ILE A 1 89 ? 22.499 -13.891 -22.161 1.00 57.75 89 ILE A O 1
ATOM 723 N N . ASP A 1 90 ? 22.633 -11.718 -21.631 1.00 64.44 90 ASP A N 1
ATOM 724 C CA . ASP A 1 90 ? 21.738 -11.800 -20.460 1.00 64.44 90 ASP A CA 1
ATOM 725 C C . ASP A 1 90 ? 20.261 -12.042 -20.815 1.00 64.44 90 ASP A C 1
ATOM 727 O O . ASP A 1 90 ? 19.411 -12.159 -19.933 1.00 64.44 90 ASP A O 1
ATOM 731 N N . HIS A 1 91 ? 19.927 -12.111 -22.106 1.00 81.81 91 HIS A N 1
ATOM 732 C CA . HIS A 1 91 ? 18.546 -12.256 -22.546 1.00 81.81 91 HIS A CA 1
ATOM 733 C C . HIS A 1 91 ? 18.153 -13.708 -22.778 1.00 81.81 91 HIS A C 1
ATOM 735 O O . HIS A 1 91 ? 16.965 -13.950 -22.937 1.00 81.81 91 HIS A O 1
ATOM 741 N N . TYR A 1 92 ? 19.077 -14.674 -22.801 1.00 92.00 92 TYR A N 1
ATOM 742 C CA . TYR A 1 92 ? 18.707 -16.081 -22.958 1.00 92.00 92 TYR A CA 1
ATOM 743 C C . TYR A 1 92 ? 18.167 -16.655 -21.653 1.00 92.00 92 TYR A C 1
ATOM 745 O O . TYR A 1 92 ? 18.790 -16.552 -20.598 1.00 92.00 92 TYR A O 1
ATOM 753 N N . LEU A 1 93 ? 17.002 -17.292 -21.730 1.00 94.75 93 LEU A N 1
ATOM 754 C CA . LEU A 1 93 ? 16.330 -17.826 -20.556 1.00 94.75 93 LEU A CA 1
ATOM 755 C C . LEU A 1 93 ? 16.601 -19.320 -20.420 1.00 94.75 93 LEU A C 1
ATOM 757 O O . LEU A 1 93 ? 16.244 -20.094 -21.303 1.00 94.75 93 LEU A O 1
ATOM 761 N N . HIS A 1 94 ? 17.163 -19.741 -19.288 1.00 95.50 94 HIS A N 1
ATOM 762 C CA . HIS A 1 94 ? 17.200 -21.158 -18.941 1.00 95.50 94 HIS A CA 1
ATOM 763 C C . HIS A 1 94 ? 15.769 -21.666 -18.718 1.00 95.50 94 HIS A C 1
ATOM 765 O O . HIS A 1 94 ? 15.059 -21.148 -17.858 1.00 95.50 94 HIS A O 1
ATOM 771 N N . VAL A 1 95 ? 15.349 -22.691 -19.461 1.00 96.50 95 VAL A N 1
ATOM 772 C CA . VAL A 1 95 ? 14.029 -23.317 -19.286 1.00 96.50 95 VAL A CA 1
ATOM 773 C C . VAL A 1 95 ? 14.142 -24.833 -19.231 1.00 96.50 95 VAL A C 1
ATOM 775 O O . VAL A 1 95 ? 14.858 -25.455 -20.013 1.00 96.50 95 VAL A O 1
ATOM 778 N N . THR A 1 96 ? 13.407 -25.453 -18.312 1.00 97.25 96 THR A N 1
ATOM 779 C CA . THR A 1 96 ? 13.415 -26.906 -18.106 1.00 97.25 96 THR A CA 1
ATOM 780 C C . THR A 1 96 ? 12.309 -27.593 -18.903 1.00 97.25 96 THR A C 1
ATOM 782 O O . THR A 1 96 ? 11.203 -27.064 -19.045 1.00 97.25 96 THR A O 1
ATOM 785 N N . LYS A 1 97 ? 12.587 -28.800 -19.414 1.00 97.75 97 LYS A N 1
ATOM 786 C CA . LYS A 1 97 ? 11.583 -29.638 -20.087 1.00 97.75 97 LYS A CA 1
ATOM 787 C C . LYS A 1 97 ? 10.334 -29.822 -19.215 1.00 97.75 97 LYS A C 1
ATOM 789 O O . LYS A 1 97 ? 10.439 -30.178 -18.046 1.00 97.75 97 LYS A O 1
ATOM 794 N N . GLY A 1 98 ? 9.159 -29.640 -19.813 1.00 96.81 98 GLY A N 1
ATOM 795 C CA . GLY A 1 98 ? 7.855 -29.733 -19.152 1.00 96.81 98 GLY A CA 1
ATOM 796 C C . GLY A 1 98 ? 7.356 -28.417 -18.551 1.00 96.81 98 GLY A C 1
ATOM 797 O O . GLY A 1 98 ? 6.195 -28.345 -18.159 1.00 96.81 98 GLY A O 1
ATOM 798 N N . SER A 1 99 ? 8.185 -27.370 -18.508 1.00 97.44 99 SER A N 1
ATOM 799 C CA . SER A 1 99 ? 7.740 -26.042 -18.084 1.00 97.44 99 SER A CA 1
ATOM 800 C C . SER A 1 99 ? 6.758 -25.436 -19.084 1.00 97.44 99 SER A C 1
ATOM 802 O O . SER A 1 99 ? 6.896 -25.616 -20.295 1.00 97.44 99 SER A O 1
ATOM 804 N N . LEU A 1 100 ? 5.789 -24.677 -18.572 1.00 97.56 100 LEU A N 1
ATOM 805 C CA . LEU A 1 100 ? 4.846 -23.916 -19.383 1.00 97.56 100 LEU A CA 1
ATOM 806 C C . LEU A 1 100 ? 5.315 -22.464 -19.501 1.00 97.56 100 LEU A C 1
ATOM 808 O O . LEU A 1 100 ? 5.556 -21.791 -18.493 1.00 97.56 100 LEU A O 1
ATOM 812 N N . VAL A 1 101 ? 5.412 -21.972 -20.734 1.00 97.62 101 VAL A N 1
ATOM 813 C CA . VAL A 1 101 ? 5.832 -20.604 -21.048 1.00 97.62 101 VAL A CA 1
ATOM 814 C C . VAL A 1 101 ? 4.787 -19.885 -21.898 1.00 97.62 101 VAL A C 1
ATOM 816 O O . VAL A 1 101 ? 4.059 -20.486 -22.686 1.00 97.62 101 VAL A O 1
ATOM 819 N N . GLN A 1 102 ? 4.718 -18.570 -21.747 1.00 96.19 102 GLN A N 1
ATOM 820 C CA . GLN A 1 102 ? 3.898 -17.671 -22.545 1.00 96.19 102 GLN A CA 1
ATOM 821 C C . GLN A 1 102 ? 4.768 -16.989 -23.599 1.00 96.19 102 GLN A C 1
ATOM 823 O O . GLN A 1 102 ? 5.776 -16.371 -23.251 1.00 96.19 102 GLN A O 1
ATOM 828 N N . LYS A 1 103 ? 4.371 -17.052 -24.875 1.00 96.06 103 LYS A N 1
ATOM 829 C CA . LYS A 1 103 ? 5.034 -16.280 -25.937 1.00 96.06 103 LYS A CA 1
ATOM 830 C C . LYS A 1 103 ? 4.651 -14.806 -25.812 1.00 96.06 103 LYS A C 1
ATOM 832 O O . LYS A 1 103 ? 3.465 -14.480 -25.836 1.00 96.06 103 LYS A O 1
ATOM 837 N N . ILE A 1 104 ? 5.653 -13.936 -25.699 1.00 93.81 104 ILE A N 1
ATOM 838 C CA . ILE A 1 104 ? 5.488 -12.478 -25.661 1.00 93.81 104 ILE A CA 1
ATOM 839 C C . ILE A 1 104 ? 5.671 -11.903 -27.068 1.00 93.81 104 ILE A C 1
ATOM 841 O O . ILE A 1 104 ? 4.780 -11.222 -27.569 1.00 93.81 104 ILE A O 1
ATOM 845 N N . SER A 1 105 ? 6.798 -12.204 -27.719 1.00 93.38 105 SER A N 1
ATOM 846 C CA . SER A 1 105 ? 7.108 -11.725 -29.070 1.00 93.38 105 SER A CA 1
ATOM 847 C C . SER A 1 105 ? 7.919 -12.746 -29.869 1.00 93.38 105 SER A C 1
ATOM 849 O O . SER A 1 105 ? 8.524 -13.672 -29.325 1.00 93.38 105 SER A O 1
ATOM 851 N N . ASP A 1 106 ? 7.873 -12.597 -31.191 1.00 94.31 106 ASP A N 1
ATOM 852 C CA . ASP A 1 106 ? 8.741 -13.305 -32.129 1.00 94.31 106 ASP A CA 1
ATOM 853 C C . ASP A 1 106 ? 9.894 -12.374 -32.502 1.00 94.31 106 ASP A C 1
ATOM 855 O O . ASP A 1 106 ? 9.633 -11.244 -32.916 1.00 94.31 106 ASP A O 1
ATOM 859 N N . MET A 1 107 ? 11.136 -12.811 -32.302 1.00 90.38 107 MET A N 1
ATOM 860 C CA . MET A 1 107 ? 12.317 -11.969 -32.510 1.00 90.38 107 MET A CA 1
ATOM 861 C C . MET A 1 107 ? 12.997 -12.217 -33.861 1.00 90.38 107 MET A C 1
ATOM 863 O O . MET A 1 107 ? 13.971 -11.538 -34.166 1.00 90.38 107 MET A O 1
ATOM 867 N N . GLY A 1 108 ? 12.480 -13.142 -34.679 1.00 88.88 108 GLY A N 1
ATOM 868 C CA . GLY A 1 108 ? 13.166 -13.607 -35.886 1.00 88.88 108 GLY A CA 1
ATOM 869 C C . GLY A 1 108 ? 14.146 -14.747 -35.594 1.00 88.88 108 GLY A C 1
ATOM 870 O O . GLY A 1 108 ? 14.315 -15.158 -34.447 1.00 88.88 108 GLY A O 1
ATOM 871 N N . ASP A 1 109 ? 14.722 -15.326 -36.651 1.00 91.44 109 ASP A N 1
ATOM 872 C CA . ASP A 1 109 ? 15.746 -16.390 -36.596 1.00 91.44 109 ASP A CA 1
ATOM 873 C C . ASP A 1 109 ? 15.376 -17.629 -35.763 1.00 91.44 109 ASP A C 1
ATOM 875 O O . ASP A 1 109 ? 16.225 -18.365 -35.267 1.00 91.44 109 ASP A O 1
ATOM 879 N N . GLY A 1 110 ? 14.075 -17.880 -35.606 1.00 94.62 110 GLY A N 1
ATOM 880 C CA . GLY A 1 110 ? 13.577 -18.984 -34.793 1.00 94.62 110 GLY A CA 1
ATOM 881 C C . GLY A 1 110 ? 13.749 -18.772 -33.287 1.00 94.62 110 GLY A C 1
ATOM 882 O O . GLY A 1 110 ? 13.640 -19.745 -32.549 1.00 94.62 110 GLY A O 1
ATOM 883 N N . MET A 1 111 ? 13.974 -17.544 -32.814 1.00 95.12 111 MET A N 1
ATOM 884 C CA . MET A 1 111 ? 14.057 -17.199 -31.392 1.00 95.12 111 MET A CA 1
ATOM 885 C C . 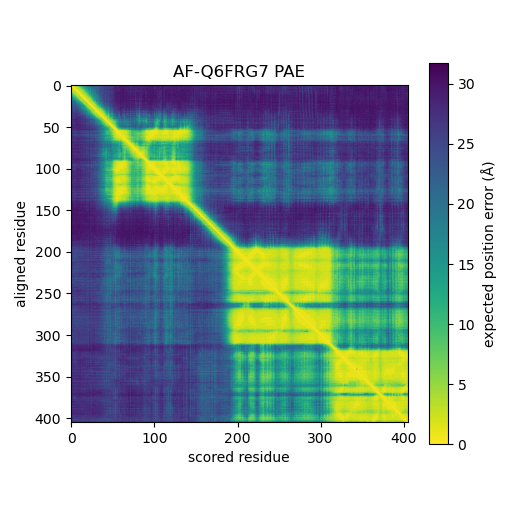MET A 1 111 ? 12.783 -16.494 -30.923 1.00 95.12 111 MET A C 1
ATOM 887 O O . MET A 1 111 ? 12.318 -15.528 -31.531 1.00 95.12 111 MET A O 1
ATOM 891 N N . TRP A 1 112 ? 12.214 -16.948 -29.807 1.00 96.25 112 TRP A N 1
ATOM 892 C CA . TRP A 1 112 ? 11.022 -16.345 -29.208 1.00 96.25 112 TRP A CA 1
ATOM 893 C C . TRP A 1 112 ? 11.333 -15.749 -27.844 1.00 96.25 112 TRP A C 1
ATOM 895 O O . TRP A 1 112 ? 12.003 -16.372 -27.024 1.00 96.25 112 TRP A O 1
ATOM 905 N N . TYR A 1 113 ? 10.790 -14.559 -27.584 1.00 95.12 113 TYR A N 1
ATOM 906 C CA . TYR A 1 113 ? 10.815 -13.962 -26.255 1.00 95.12 113 TYR A CA 1
ATOM 907 C C . TYR A 1 113 ? 9.639 -14.510 -25.451 1.00 95.12 113 TYR A C 1
ATOM 909 O O . TYR A 1 113 ? 8.472 -14.334 -25.824 1.00 95.12 113 TYR A O 1
ATOM 917 N N . VAL A 1 114 ? 9.943 -15.219 -24.370 1.00 96.50 114 VAL A N 1
ATOM 918 C CA . VAL A 1 114 ? 8.970 -15.971 -23.581 1.00 96.50 114 VAL A CA 1
ATOM 919 C C . VAL A 1 114 ? 9.065 -15.636 -22.095 1.00 96.50 114 VAL A C 1
ATOM 921 O O . VAL A 1 114 ? 10.091 -15.173 -21.595 1.00 96.50 114 VAL A O 1
ATOM 924 N N . LYS A 1 115 ? 7.969 -15.890 -21.378 1.00 96.06 115 LYS A N 1
ATOM 925 C CA . LYS A 1 115 ? 7.879 -15.778 -19.919 1.00 96.06 115 LYS A CA 1
ATOM 926 C C . LYS A 1 115 ? 7.334 -17.076 -19.317 1.00 96.06 115 LYS A C 1
ATOM 928 O O . LYS A 1 115 ? 6.221 -17.463 -19.683 1.00 96.06 115 LYS A O 1
ATOM 933 N N . PRO A 1 116 ? 8.044 -17.746 -18.397 1.00 96.81 116 PRO A N 1
ATOM 934 C CA . PRO A 1 116 ? 7.501 -18.890 -17.674 1.00 96.81 116 PRO A CA 1
ATOM 935 C C . PRO A 1 116 ? 6.315 -18.473 -16.805 1.00 96.81 116 PRO A C 1
ATOM 937 O O . PRO A 1 116 ? 6.310 -17.394 -16.217 1.00 96.81 116 PRO A O 1
ATOM 940 N N . ILE A 1 117 ? 5.300 -19.330 -16.694 1.00 94.94 117 ILE A N 1
ATOM 941 C CA . ILE A 1 117 ? 4.085 -18.998 -15.927 1.00 94.94 117 ILE A CA 1
ATOM 942 C C . ILE A 1 117 ? 4.353 -18.891 -14.421 1.00 94.94 117 ILE A C 1
ATOM 944 O O . ILE A 1 117 ? 3.717 -18.089 -13.740 1.00 94.94 117 ILE A O 1
ATOM 948 N N . ASN A 1 118 ? 5.326 -19.651 -13.918 1.00 91.06 118 ASN A N 1
ATOM 949 C CA . ASN A 1 118 ? 5.645 -19.724 -12.492 1.00 91.06 118 ASN A CA 1
ATOM 950 C C . ASN A 1 118 ? 6.820 -18.827 -12.078 1.00 91.06 118 ASN A C 1
ATOM 952 O O . ASN A 1 118 ? 7.212 -18.843 -10.913 1.00 91.06 118 ASN A O 1
ATOM 956 N N . GLU A 1 119 ? 7.385 -18.044 -13.002 1.00 91.94 119 GLU A N 1
ATOM 957 C CA . GLU A 1 119 ? 8.572 -17.232 -12.743 1.00 91.94 119 GLU A CA 1
ATOM 958 C C . GLU A 1 119 ? 8.365 -15.777 -13.185 1.00 91.94 119 GLU A C 1
ATOM 960 O O . GLU A 1 119 ? 7.573 -15.459 -14.074 1.00 91.94 119 GLU A O 1
ATOM 965 N N . LEU A 1 120 ? 9.069 -14.853 -12.528 1.00 86.00 120 LEU A N 1
ATOM 966 C CA . LEU A 1 120 ? 8.997 -13.419 -12.838 1.00 86.00 120 LEU A CA 1
ATOM 967 C C . LEU A 1 120 ? 9.985 -12.988 -13.928 1.00 86.00 120 LEU A C 1
ATOM 969 O O . LEU A 1 120 ? 9.953 -11.833 -14.349 1.00 86.00 120 LEU A O 1
ATOM 973 N N . VAL A 1 121 ? 10.843 -13.900 -14.378 1.00 90.88 121 VAL A N 1
ATOM 974 C CA . VAL A 1 121 ? 11.850 -13.647 -15.408 1.00 90.88 121 VAL A CA 1
ATOM 975 C C . VAL A 1 121 ? 11.278 -13.855 -16.810 1.00 90.88 121 VAL A C 1
ATOM 977 O O . VAL A 1 121 ? 10.265 -14.524 -17.006 1.00 90.88 121 VAL A O 1
ATOM 980 N N . CYS A 1 122 ? 11.916 -13.247 -17.799 1.00 93.50 122 CYS A N 1
ATOM 981 C CA . CYS A 1 122 ? 11.588 -13.402 -19.210 1.00 93.50 122 CYS A CA 1
ATOM 982 C C . CYS A 1 122 ? 12.880 -13.398 -20.019 1.00 93.50 122 CYS A C 1
ATOM 984 O O . CYS A 1 122 ? 13.882 -12.831 -19.587 1.00 93.50 122 CYS A O 1
ATOM 986 N N . GLY A 1 123 ? 12.858 -14.049 -21.174 1.00 95.44 123 GLY A N 1
ATOM 987 C CA . GLY A 1 123 ? 14.024 -14.119 -22.040 1.00 95.44 123 GLY A CA 1
ATOM 988 C C . GLY A 1 123 ? 13.774 -14.932 -23.302 1.00 95.44 123 GLY A C 1
ATOM 989 O O . GLY A 1 123 ? 12.655 -15.354 -23.589 1.00 95.44 123 GLY A O 1
ATOM 990 N N . LEU A 1 124 ? 14.828 -15.098 -24.084 1.00 95.62 124 LEU A N 1
ATOM 991 C CA . LEU A 1 124 ? 14.863 -15.715 -25.394 1.00 95.62 124 LEU A CA 1
ATOM 992 C C . LEU A 1 124 ? 15.048 -17.223 -25.264 1.00 95.62 124 LEU A C 1
ATOM 994 O O . LEU A 1 124 ? 15.945 -17.695 -24.563 1.00 95.62 124 LEU A O 1
ATOM 998 N N . VAL A 1 125 ? 14.208 -17.962 -25.981 1.00 96.44 125 VAL A N 1
ATOM 999 C CA . VAL A 1 125 ? 14.263 -19.419 -26.110 1.00 96.44 125 VAL A CA 1
ATOM 1000 C C . VAL A 1 125 ? 14.055 -19.771 -27.587 1.00 96.44 125 VAL A C 1
ATOM 1002 O O . VAL A 1 125 ? 13.178 -19.176 -28.225 1.00 96.44 125 VAL A O 1
ATOM 1005 N N . PRO A 1 126 ? 14.812 -20.722 -28.160 1.00 97.12 126 PRO A N 1
ATOM 1006 C CA . PRO A 1 126 ? 14.575 -21.152 -29.530 1.00 97.12 126 PRO A CA 1
ATOM 1007 C C . PRO A 1 126 ? 13.188 -21.789 -29.677 1.00 97.12 126 PRO A C 1
ATOM 1009 O O . PRO A 1 126 ? 12.778 -22.635 -28.881 1.00 97.12 126 PRO A O 1
ATOM 1012 N N . ALA A 1 127 ? 12.468 -21.430 -30.734 1.00 97.38 127 ALA A N 1
ATOM 1013 C CA . ALA A 1 127 ? 11.138 -21.941 -31.051 1.00 97.38 127 ALA A CA 1
ATOM 1014 C C . ALA A 1 127 ? 11.117 -23.472 -31.202 1.00 97.38 127 ALA A C 1
ATOM 1016 O O . ALA A 1 127 ? 10.112 -24.110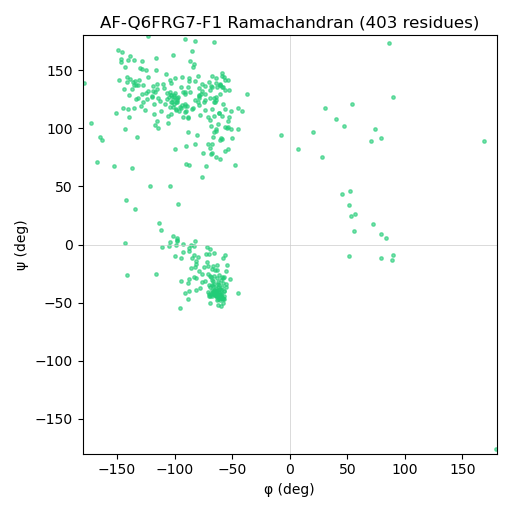 -30.899 1.00 97.38 127 ALA A O 1
ATOM 1017 N N . SER A 1 128 ? 12.236 -24.076 -31.616 1.00 97.12 128 SER A N 1
ATOM 1018 C CA . SER A 1 128 ? 12.403 -25.531 -31.719 1.00 97.12 128 SER A CA 1
ATOM 1019 C C . SER A 1 128 ? 12.301 -26.260 -30.372 1.00 97.12 128 SER A C 1
ATOM 1021 O O . SER A 1 128 ? 11.957 -27.441 -30.346 1.00 97.12 128 SER A O 1
ATOM 1023 N N . TYR A 1 129 ? 12.531 -25.564 -29.253 1.00 97.75 129 TYR A N 1
ATOM 1024 C CA . TYR A 1 129 ? 12.427 -26.118 -27.899 1.00 97.75 129 TYR A CA 1
ATOM 1025 C C . TYR A 1 129 ? 10.995 -26.047 -27.349 1.00 97.75 129 TYR A C 1
ATOM 1027 O O . TYR A 1 129 ? 10.744 -26.501 -26.232 1.00 97.75 129 TYR A O 1
ATOM 1035 N N . LEU A 1 130 ? 10.042 -25.501 -28.113 1.00 97.88 130 LEU A N 1
ATOM 1036 C CA . LEU A 1 130 ? 8.692 -25.188 -27.656 1.00 97.88 130 LEU A CA 1
ATOM 1037 C C . LEU A 1 130 ? 7.625 -25.974 -28.448 1.00 97.88 130 LEU A C 1
ATOM 1039 O O . LEU A 1 130 ? 7.674 -26.103 -29.669 1.00 97.88 130 LEU A O 1
ATOM 1043 N N . GLU A 1 131 ? 6.636 -26.523 -27.741 1.00 98.06 131 GLU A N 1
ATOM 1044 C CA . GLU A 1 131 ? 5.419 -27.155 -28.270 1.00 98.06 131 GLU A CA 1
ATOM 1045 C C . GLU A 1 131 ? 4.232 -26.240 -28.032 1.00 98.06 131 GLU A C 1
ATOM 1047 O O . GLU A 1 131 ? 4.018 -25.831 -26.898 1.00 98.06 131 GLU A O 1
ATOM 1052 N N . GLU A 1 132 ? 3.413 -25.956 -29.040 1.00 96.81 132 GLU A N 1
ATOM 1053 C CA . GLU A 1 132 ? 2.154 -25.249 -28.787 1.00 96.81 132 GLU A CA 1
ATOM 1054 C C . GLU A 1 132 ? 1.215 -26.127 -27.944 1.00 96.81 132 GLU A C 1
ATOM 1056 O O . GLU A 1 132 ? 0.846 -27.228 -28.359 1.00 96.81 132 GLU A O 1
ATOM 1061 N N . GLU A 1 133 ? 0.791 -25.627 -26.779 1.00 95.88 133 GLU A N 1
ATOM 1062 C CA . GLU A 1 133 ? -0.165 -26.327 -25.917 1.00 95.88 133 GLU A CA 1
ATOM 1063 C C . GLU A 1 133 ? -1.590 -26.072 -26.420 1.00 95.88 133 GLU A C 1
ATOM 1065 O O . GLU A 1 133 ? -2.274 -25.120 -26.029 1.00 95.88 133 GLU A O 1
ATOM 1070 N N . LYS A 1 134 ? -2.023 -26.912 -27.366 1.00 94.62 134 LYS A N 1
ATOM 1071 C CA . LYS A 1 134 ? -3.299 -26.752 -28.073 1.00 94.62 134 LYS A CA 1
ATOM 1072 C C . LYS A 1 134 ? -4.491 -26.745 -27.118 1.00 94.62 134 LYS A C 1
ATOM 1074 O O . LYS A 1 134 ? -5.423 -25.985 -27.356 1.00 94.62 134 LYS A O 1
ATOM 1079 N N . GLN A 1 135 ? -4.478 -27.531 -26.039 1.00 92.38 135 GLN A N 1
ATOM 1080 C CA . GLN A 1 135 ? -5.634 -27.619 -25.138 1.00 92.38 135 GLN A CA 1
ATOM 1081 C C . GLN A 1 135 ? -5.845 -26.313 -24.353 1.00 92.38 135 GLN A C 1
ATOM 1083 O O . GLN A 1 135 ? -6.964 -25.792 -24.294 1.00 92.38 135 GLN A O 1
ATOM 1088 N N . LEU A 1 136 ? -4.765 -25.733 -23.815 1.00 90.56 136 LEU A N 1
ATOM 1089 C CA . LEU A 1 136 ? -4.823 -24.442 -23.117 1.00 90.56 136 LEU A CA 1
ATOM 1090 C C . LEU A 1 136 ? -5.137 -23.301 -24.083 1.00 90.56 136 LEU A C 1
ATOM 1092 O O . LEU A 1 136 ? -5.984 -22.455 -23.806 1.00 90.56 136 LEU A O 1
ATOM 1096 N N . ASN A 1 137 ? -4.509 -23.298 -25.258 1.00 91.81 137 ASN A N 1
ATOM 1097 C CA . ASN A 1 137 ? -4.755 -22.251 -26.241 1.00 91.81 137 ASN A CA 1
ATOM 1098 C C . ASN A 1 137 ? -6.187 -22.304 -26.786 1.00 91.81 137 ASN A C 1
ATOM 1100 O O . ASN A 1 137 ? -6.787 -21.255 -26.986 1.00 91.81 137 ASN A O 1
ATOM 1104 N N . CYS A 1 138 ? -6.785 -23.485 -26.962 1.00 87.56 138 CYS A N 1
ATOM 1105 C CA . CYS A 1 138 ? -8.188 -23.606 -27.364 1.00 87.56 138 CYS A CA 1
ATOM 1106 C C . CYS A 1 138 ? -9.160 -23.109 -26.285 1.00 87.56 138 CYS A C 1
ATOM 1108 O O . CYS A 1 138 ? -10.135 -22.436 -26.616 1.00 87.56 138 CYS A O 1
ATOM 1110 N N . THR A 1 139 ? -8.902 -23.405 -25.009 1.00 84.56 139 THR A N 1
ATOM 1111 C CA . THR A 1 139 ? -9.769 -22.959 -23.902 1.00 84.56 139 THR A CA 1
ATOM 1112 C C . THR A 1 139 ? -9.689 -21.449 -23.668 1.00 84.56 139 THR A C 1
ATOM 1114 O O . THR A 1 139 ? -10.708 -20.828 -23.382 1.00 84.56 139 THR A O 1
ATOM 1117 N N . LEU A 1 140 ? -8.514 -20.839 -23.853 1.00 81.12 140 LEU A N 1
ATOM 1118 C CA . LEU A 1 140 ? -8.296 -19.400 -23.653 1.00 81.12 140 LEU A CA 1
ATOM 1119 C C . LEU A 1 140 ? -8.588 -18.550 -24.900 1.00 81.12 140 LEU A C 1
ATOM 1121 O O . LEU A 1 140 ? -8.985 -17.393 -24.778 1.00 81.12 140 LEU A O 1
ATOM 1125 N N . SER A 1 141 ? -8.410 -19.107 -26.103 1.00 69.69 141 SER A N 1
ATOM 1126 C CA . SER A 1 141 ? -8.702 -18.435 -27.381 1.00 69.69 141 SER A CA 1
ATOM 1127 C C . SER A 1 141 ? -10.175 -18.523 -27.779 1.00 69.69 141 SER A C 1
ATOM 1129 O O . SER A 1 141 ? -10.575 -17.925 -28.783 1.00 69.69 141 SER A O 1
ATOM 1131 N N . ALA A 1 142 ? -11.008 -19.199 -26.981 1.00 60.25 142 ALA A N 1
ATOM 1132 C CA . ALA A 1 142 ? -12.438 -18.974 -27.015 1.00 60.25 142 ALA A CA 1
ATOM 1133 C C . ALA A 1 142 ? -12.666 -17.491 -26.700 1.00 60.25 142 ALA A C 1
ATOM 1135 O O . ALA A 1 142 ? -12.790 -17.090 -25.542 1.00 60.25 142 ALA A O 1
ATOM 1136 N N . LYS A 1 143 ? -12.703 -16.662 -27.761 1.00 59.81 143 LYS A N 1
ATOM 1137 C CA . LYS A 1 143 ? -13.312 -15.333 -27.739 1.00 59.81 143 LYS A CA 1
ATOM 1138 C C . LYS A 1 143 ? -14.535 -15.497 -26.857 1.00 59.81 143 LYS A C 1
ATOM 1140 O O . LYS A 1 143 ? -15.254 -16.468 -27.114 1.00 59.81 143 LYS A O 1
ATOM 1145 N N . PRO A 1 144 ? -14.764 -14.644 -25.843 1.00 48.06 144 PRO A N 1
ATOM 1146 C CA . PRO A 1 144 ? -16.010 -14.694 -25.113 1.00 48.06 144 PRO A CA 1
ATOM 1147 C C . PRO A 1 144 ? -17.073 -14.576 -26.189 1.00 48.06 144 PRO A C 1
ATOM 1149 O O . PRO A 1 144 ? -17.284 -13.508 -26.766 1.00 48.06 144 PRO A O 1
ATOM 1152 N N . HIS A 1 145 ? -17.657 -15.714 -26.567 1.00 45.72 145 HIS A N 1
ATOM 1153 C CA . HIS A 1 145 ? -18.844 -15.715 -27.363 1.00 45.72 145 HIS A CA 1
ATOM 1154 C C . HIS A 1 145 ? -19.746 -14.937 -26.434 1.00 45.72 145 HIS A C 1
ATOM 1156 O O . HIS A 1 145 ? -20.045 -15.392 -25.327 1.00 45.72 145 HIS A O 1
ATOM 1162 N N . ALA A 1 146 ? -20.077 -13.712 -26.839 1.00 44.34 146 ALA A N 1
ATOM 1163 C CA . ALA A 1 146 ? -21.279 -13.055 -26.398 1.00 44.34 146 ALA A CA 1
ATOM 1164 C C . ALA A 1 146 ? -22.379 -14.034 -26.792 1.00 44.34 146 ALA A C 1
ATOM 1166 O O . ALA A 1 146 ? -22.950 -13.975 -27.881 1.00 44.34 146 ALA A O 1
ATOM 1167 N N . ALA A 1 147 ? -22.553 -15.050 -25.954 1.00 45.31 147 ALA A N 1
ATOM 1168 C CA . ALA A 1 147 ? -23.635 -15.966 -26.024 1.00 45.31 147 ALA A CA 1
ATOM 1169 C C . ALA A 1 147 ? -24.807 -15.031 -25.801 1.00 45.31 147 ALA A C 1
ATOM 1171 O O . ALA A 1 147 ? -25.032 -14.523 -24.703 1.00 45.31 147 ALA A O 1
ATOM 1172 N N . LYS A 1 148 ? -25.500 -14.726 -26.897 1.00 43.22 148 LYS A N 1
ATOM 1173 C CA . LYS A 1 148 ? -26.916 -14.426 -26.856 1.00 43.22 148 LYS A CA 1
ATOM 1174 C C . LYS A 1 148 ? -27.553 -15.610 -26.136 1.00 43.22 148 LYS A C 1
ATOM 1176 O O . LYS A 1 148 ? -28.024 -16.550 -26.767 1.00 43.22 148 LYS A O 1
ATOM 1181 N N . TRP A 1 149 ? -27.509 -15.594 -24.811 1.00 39.53 149 TRP A N 1
ATOM 1182 C CA . TRP A 1 149 ? -28.409 -16.348 -23.970 1.00 39.53 149 TRP A CA 1
ATOM 1183 C C . TRP A 1 149 ? -29.780 -15.707 -24.164 1.00 39.53 149 TRP A C 1
ATOM 1185 O O . TRP A 1 149 ? -30.259 -14.931 -23.348 1.00 39.53 149 TRP A O 1
ATOM 1195 N N . ASN A 1 150 ? -30.411 -16.039 -25.292 1.00 45.16 150 ASN A N 1
ATOM 1196 C CA . ASN A 1 150 ? -31.861 -16.056 -25.411 1.00 45.16 150 ASN A CA 1
ATOM 1197 C C . ASN A 1 150 ? -32.372 -17.317 -24.700 1.00 45.16 150 ASN A C 1
ATOM 1199 O O . ASN A 1 150 ? -33.007 -18.179 -25.298 1.00 45.16 150 ASN A O 1
ATOM 1203 N N . THR A 1 151 ? -32.052 -17.440 -23.417 1.00 40.69 151 THR A N 1
ATOM 1204 C CA . THR A 1 151 ? -32.669 -18.398 -22.509 1.00 40.69 151 THR A CA 1
ATOM 1205 C C . THR A 1 151 ? -33.342 -17.569 -21.438 1.00 40.69 151 THR A C 1
ATOM 1207 O O . THR A 1 151 ? -32.686 -16.840 -20.696 1.00 40.69 151 THR A O 1
ATOM 1210 N N . SER A 1 152 ? -34.670 -17.625 -21.447 1.00 47.31 152 SER A N 1
ATOM 1211 C CA . SER A 1 152 ? -35.559 -16.956 -20.511 1.00 47.31 152 SER A CA 1
ATOM 1212 C C . SER A 1 152 ? -35.068 -17.113 -19.076 1.00 47.31 152 SER A C 1
ATOM 1214 O O . SER A 1 152 ? -34.992 -18.214 -18.534 1.00 47.31 152 SER A O 1
ATOM 1216 N N . LEU A 1 153 ? -34.760 -15.971 -18.481 1.00 46.81 153 LEU A N 1
ATOM 1217 C CA . LEU A 1 153 ? -34.349 -15.777 -17.104 1.00 46.81 153 LEU A CA 1
ATOM 1218 C C . LEU A 1 153 ? -35.555 -15.969 -16.160 1.00 46.81 153 LEU A C 1
ATOM 1220 O O . LEU A 1 153 ? -36.046 -14.993 -15.600 1.00 46.81 153 LEU A O 1
ATOM 1224 N N . ILE A 1 154 ? -36.088 -17.193 -16.050 1.00 51.06 154 ILE A N 1
ATOM 1225 C CA . ILE A 1 154 ? -37.235 -17.482 -15.163 1.00 51.06 154 ILE A CA 1
ATOM 1226 C C . ILE A 1 154 ? -36.909 -18.455 -14.016 1.00 51.06 154 ILE A C 1
ATOM 1228 O O . ILE A 1 154 ? -37.502 -18.297 -12.960 1.00 51.06 154 ILE A O 1
ATOM 1232 N N . ASP A 1 155 ? -35.918 -19.347 -14.101 1.00 49.09 155 ASP A N 1
ATOM 1233 C CA . ASP A 1 155 ? -35.819 -20.451 -13.116 1.00 49.09 155 ASP A CA 1
ATOM 1234 C C . ASP A 1 155 ? -34.516 -20.531 -12.306 1.00 49.09 155 ASP A C 1
ATOM 1236 O O . ASP A 1 155 ? -33.917 -21.595 -12.193 1.00 49.09 155 ASP A O 1
ATOM 1240 N N . LEU A 1 156 ? -34.067 -19.432 -11.689 1.00 45.97 156 LEU A N 1
ATOM 1241 C CA . LEU A 1 156 ? -33.034 -19.502 -10.634 1.00 45.97 156 LEU A CA 1
ATOM 1242 C C . LEU A 1 156 ? -33.272 -18.511 -9.482 1.00 45.97 156 LEU A C 1
ATOM 1244 O O . LEU A 1 156 ? -32.332 -17.949 -8.919 1.00 45.97 156 LEU A O 1
ATOM 1248 N N . THR A 1 157 ? -34.527 -18.313 -9.080 1.00 52.38 157 THR A N 1
ATOM 1249 C CA . THR A 1 157 ? -34.805 -17.927 -7.693 1.00 52.38 157 THR A CA 1
ATOM 1250 C C . THR A 1 157 ? -35.014 -19.199 -6.866 1.00 52.38 157 THR A C 1
ATOM 1252 O O . THR A 1 157 ? -35.759 -20.084 -7.285 1.00 52.38 157 THR A O 1
ATOM 1255 N N . PRO A 1 158 ? -34.365 -19.346 -5.697 1.00 49.28 158 PRO A N 1
ATOM 1256 C CA . PRO A 1 158 ? -34.690 -20.436 -4.784 1.00 49.28 158 PRO A CA 1
ATOM 1257 C C . PRO A 1 158 ? -36.172 -20.330 -4.385 1.00 49.28 158 PRO A C 1
ATOM 1259 O O . PRO A 1 158 ? -36.678 -19.210 -4.258 1.00 49.28 158 PRO A O 1
ATOM 1262 N N . PRO A 1 159 ? -36.883 -21.453 -4.180 1.00 47.38 159 PRO A N 1
ATOM 1263 C CA . PRO A 1 159 ? -38.301 -21.436 -3.855 1.00 47.38 159 PRO A CA 1
ATOM 1264 C C . PRO A 1 159 ? -38.511 -20.790 -2.482 1.00 47.38 159 PRO A C 1
ATOM 1266 O O . PRO A 1 159 ? -38.403 -21.431 -1.440 1.00 47.38 159 PRO A O 1
ATOM 1269 N N . THR A 1 160 ? -38.829 -19.500 -2.465 1.00 47.25 160 THR A N 1
ATOM 1270 C CA . THR A 1 160 ? -39.411 -18.830 -1.306 1.00 47.25 160 THR A CA 1
ATOM 1271 C C . THR A 1 160 ? -40.924 -18.936 -1.408 1.00 47.25 160 THR A C 1
ATOM 1273 O O . THR A 1 160 ? -41.626 -18.050 -1.885 1.00 47.25 160 THR A O 1
ATOM 1276 N N . SER A 1 161 ? -41.453 -20.058 -0.937 1.00 40.31 161 SER A N 1
ATOM 1277 C CA . SER A 1 161 ? -42.834 -20.125 -0.470 1.00 40.31 161 SER A CA 1
ATOM 1278 C C . SER A 1 161 ? -42.876 -20.978 0.794 1.00 40.31 161 SER A C 1
ATOM 1280 O O . SER A 1 161 ? -42.652 -22.186 0.716 1.00 40.31 161 SER A O 1
ATOM 1282 N N . PRO A 1 162 ? -43.122 -20.372 1.970 1.00 45.88 162 PRO A N 1
ATOM 1283 C CA . PRO A 1 162 ? -43.474 -21.126 3.155 1.00 45.88 162 PRO A CA 1
ATOM 1284 C C . PRO A 1 162 ? -44.869 -21.708 2.932 1.00 45.88 162 PRO A C 1
ATOM 1286 O O . PRO A 1 162 ? -45.818 -20.986 2.619 1.00 45.88 162 PRO A O 1
ATOM 1289 N N . SER A 1 163 ? -44.986 -23.020 3.089 1.00 43.28 163 SER A N 1
ATOM 1290 C CA . SER A 1 163 ? -46.266 -23.706 3.169 1.00 43.28 163 SER A CA 1
ATOM 1291 C C . SER A 1 163 ? -47.150 -23.029 4.218 1.00 43.28 163 SER A C 1
ATOM 1293 O O . SER A 1 163 ? -46.840 -23.006 5.406 1.00 43.28 163 SER A O 1
ATOM 1295 N N . THR A 1 164 ? -48.246 -22.461 3.729 1.00 46.00 164 THR A N 1
ATOM 1296 C CA . THR A 1 164 ? -49.547 -22.275 4.378 1.00 46.00 164 THR A CA 1
ATOM 1297 C C . THR A 1 164 ? -49.708 -22.967 5.737 1.00 46.00 164 THR A C 1
ATOM 1299 O O . THR A 1 164 ? -50.171 -24.103 5.812 1.00 46.00 164 THR A O 1
ATOM 1302 N N . ILE A 1 165 ? -49.449 -22.232 6.822 1.00 41.12 165 ILE A N 1
ATOM 1303 C CA . ILE A 1 165 ? -50.238 -22.369 8.048 1.00 41.12 165 ILE A CA 1
ATOM 1304 C C . ILE A 1 165 ? -51.303 -21.281 8.001 1.00 41.12 165 ILE A C 1
ATOM 1306 O O . ILE A 1 165 ? -51.031 -20.083 7.977 1.00 41.12 165 ILE A O 1
ATOM 1310 N N . VAL A 1 166 ? -52.539 -21.750 7.921 1.00 44.88 166 VAL A N 1
ATOM 1311 C CA . VAL A 1 166 ? -53.764 -20.968 7.884 1.00 44.88 166 VAL A CA 1
ATOM 1312 C C . VAL A 1 166 ? -53.962 -20.304 9.248 1.00 44.88 166 VAL A C 1
ATOM 1314 O O . VAL A 1 166 ? -54.440 -20.941 10.180 1.00 44.88 166 VAL A O 1
ATOM 1317 N N . SER A 1 167 ? -53.650 -19.015 9.370 1.00 38.38 167 SER A N 1
ATOM 1318 C CA . SER A 1 167 ? -54.168 -18.174 10.452 1.00 38.38 167 SER A CA 1
ATOM 1319 C C . SER A 1 167 ? -55.077 -17.090 9.868 1.00 38.38 167 SER A C 1
ATOM 1321 O O . SER A 1 167 ? -54.659 -16.081 9.304 1.00 38.38 167 SER A O 1
ATOM 1323 N N . LYS A 1 168 ? -56.386 -17.339 9.976 1.00 46.38 168 LYS A N 1
ATOM 1324 C CA . LYS A 1 168 ? -57.443 -16.361 9.712 1.00 46.38 168 LYS A CA 1
ATOM 1325 C C . LYS A 1 168 ? -57.527 -15.380 10.879 1.00 46.38 168 LYS A C 1
ATOM 1327 O O . LYS A 1 168 ? -58.434 -15.507 11.687 1.00 46.38 168 LYS A O 1
ATOM 1332 N N . THR A 1 169 ? -56.637 -14.401 10.949 1.00 56.81 169 THR A N 1
ATOM 1333 C CA . THR A 1 169 ? -56.859 -13.185 11.749 1.00 56.81 169 THR A CA 1
ATOM 1334 C C . THR A 1 169 ? -55.736 -12.202 11.466 1.00 56.81 169 THR A C 1
ATOM 1336 O O . THR A 1 169 ? -54.619 -12.421 11.897 1.00 56.81 169 THR A O 1
ATOM 1339 N N . PHE A 1 170 ? -56.027 -11.161 10.686 1.00 41.19 170 PHE A N 1
ATOM 1340 C CA . PHE A 1 170 ? -55.704 -9.750 10.949 1.00 41.19 170 PHE A CA 1
ATOM 1341 C C . PHE A 1 170 ? -55.970 -8.933 9.670 1.00 41.19 170 PHE A C 1
ATOM 1343 O O . PHE A 1 170 ? -55.150 -8.794 8.774 1.00 41.19 170 PHE A O 1
ATOM 1350 N N . SER A 1 171 ? -57.216 -8.470 9.593 1.00 37.69 171 SER A N 1
ATOM 1351 C CA . SER A 1 171 ? -57.632 -7.102 9.273 1.00 37.69 171 SER A CA 1
ATOM 1352 C C . SER A 1 171 ? -56.905 -6.310 8.174 1.00 37.69 171 SER A C 1
ATOM 1354 O O . SER A 1 171 ? -55.844 -5.735 8.377 1.00 37.69 171 SER A O 1
ATOM 1356 N N . LYS A 1 172 ? -57.632 -6.143 7.059 1.00 45.81 172 LYS A N 1
ATOM 1357 C CA . LYS A 1 172 ? -57.946 -4.861 6.391 1.00 45.81 172 LYS A CA 1
ATOM 1358 C C . LYS A 1 172 ? -57.027 -3.668 6.728 1.00 45.81 172 LYS A C 1
ATOM 1360 O O . LYS A 1 172 ? -57.335 -2.910 7.641 1.00 45.81 172 LYS A O 1
ATOM 1365 N N . ALA A 1 173 ? -56.031 -3.413 5.881 1.00 39.97 173 ALA A N 1
ATOM 1366 C CA . ALA A 1 173 ? -55.578 -2.058 5.532 1.00 39.97 173 ALA A CA 1
ATOM 1367 C C . ALA A 1 173 ? -54.643 -2.101 4.310 1.00 39.97 173 ALA A C 1
ATOM 1369 O O . ALA A 1 173 ? -53.437 -1.924 4.427 1.00 39.97 173 ALA A O 1
ATOM 1370 N N . SER A 1 174 ? -55.174 -2.371 3.117 1.00 41.22 174 SER A N 1
ATOM 1371 C CA . SER A 1 174 ? -54.433 -2.173 1.859 1.00 41.22 174 SER A CA 1
ATOM 1372 C C . SER A 1 174 ? -55.403 -1.909 0.714 1.00 41.22 174 SER A C 1
ATOM 1374 O O . SER A 1 174 ? -55.579 -2.715 -0.187 1.00 41.22 174 SER A O 1
ATOM 1376 N N . TYR A 1 175 ? -56.065 -0.758 0.780 1.00 40.12 175 TYR A N 1
ATOM 1377 C CA . TYR A 1 175 ? -56.612 -0.086 -0.391 1.00 40.12 175 TYR A CA 1
ATOM 1378 C C . TYR A 1 175 ? -56.300 1.405 -0.250 1.00 40.12 175 TYR A C 1
ATOM 1380 O O . TYR A 1 175 ? -56.513 1.989 0.808 1.00 40.12 175 TYR A O 1
ATOM 1388 N N . SER A 1 176 ? -55.818 2.000 -1.342 1.00 42.00 176 SER A N 1
ATOM 1389 C CA . SER A 1 176 ? -55.562 3.432 -1.544 1.00 42.00 176 SER A CA 1
ATOM 1390 C C . SER A 1 176 ? -54.278 4.030 -0.942 1.00 42.00 176 SER A C 1
ATOM 1392 O O . SER A 1 176 ? -54.283 4.630 0.132 1.00 42.00 176 SER A O 1
ATOM 1394 N N . ARG A 1 177 ? -53.220 4.034 -1.761 1.00 39.22 177 ARG A N 1
ATOM 1395 C CA . ARG A 1 177 ? -52.484 5.248 -2.187 1.00 39.22 177 ARG A CA 1
ATOM 1396 C C . ARG A 1 177 ? -51.622 4.858 -3.399 1.00 39.22 177 ARG A C 1
ATOM 1398 O O . ARG A 1 177 ? -50.647 4.139 -3.264 1.00 39.22 177 ARG A O 1
ATOM 1405 N N . LYS A 1 178 ? -52.142 5.026 -4.620 1.00 38.88 178 LYS A N 1
ATOM 1406 C CA . LYS A 1 178 ? -51.847 6.173 -5.502 1.00 38.88 178 LYS A CA 1
ATOM 1407 C C . LYS A 1 178 ? -50.346 6.470 -5.580 1.00 38.88 178 LYS A C 1
ATOM 1409 O O . LYS A 1 178 ? -49.804 7.090 -4.676 1.00 38.88 178 LYS A O 1
ATOM 1414 N N . THR A 1 179 ? -49.733 6.035 -6.684 1.00 44.16 179 THR A N 1
ATOM 1415 C CA . THR A 1 179 ? -48.796 6.832 -7.496 1.00 44.16 179 THR A CA 1
ATOM 1416 C C . THR A 1 179 ? -48.027 7.911 -6.727 1.00 44.16 179 THR A C 1
ATOM 1418 O O . THR A 1 179 ? -48.314 9.100 -6.859 1.00 44.16 179 THR A O 1
ATOM 1421 N N . SER A 1 180 ? -47.025 7.517 -5.945 1.00 35.84 180 SER A N 1
ATOM 1422 C CA . SER A 1 180 ? -45.927 8.425 -5.635 1.00 35.84 180 SER A CA 1
ATOM 1423 C C . SER A 1 180 ? -44.979 8.388 -6.825 1.00 35.84 180 SER A C 1
ATOM 1425 O O . SER A 1 180 ? -44.125 7.507 -6.927 1.00 35.84 180 SER A O 1
ATOM 1427 N N . LEU A 1 181 ? -45.178 9.337 -7.742 1.00 41.81 181 LEU A N 1
ATOM 1428 C CA . LEU A 1 181 ? -44.091 9.884 -8.541 1.00 41.81 181 LEU A CA 1
ATOM 1429 C C . LEU A 1 181 ? -42.905 10.062 -7.596 1.00 41.81 181 LEU A C 1
ATOM 1431 O O . LEU A 1 181 ? -42.991 10.805 -6.616 1.00 41.81 181 LEU A O 1
ATOM 1435 N N . SER A 1 182 ? -41.841 9.314 -7.851 1.00 33.75 182 SER A N 1
ATOM 1436 C CA . SER A 1 182 ? -40.536 9.560 -7.271 1.00 33.75 182 SER A CA 1
ATOM 1437 C C . SER A 1 182 ? -40.117 10.952 -7.723 1.00 33.75 182 SER A C 1
ATOM 1439 O O . SER A 1 182 ? -39.549 11.127 -8.797 1.00 33.75 182 SER A O 1
ATOM 1441 N N . ILE A 1 183 ? -40.479 11.947 -6.914 1.00 39.59 183 ILE A N 1
ATOM 1442 C CA . ILE A 1 183 ? -39.850 13.255 -6.897 1.00 39.59 183 ILE A CA 1
ATOM 1443 C C . ILE A 1 183 ? -38.383 12.943 -6.635 1.00 39.59 183 ILE A C 1
ATOM 1445 O O . ILE A 1 183 ? -37.994 12.604 -5.515 1.00 39.59 183 ILE A O 1
ATOM 1449 N N . GLU A 1 184 ? -37.587 12.973 -7.700 1.00 36.94 184 GLU A N 1
ATOM 1450 C CA . GLU A 1 184 ? -36.164 13.230 -7.599 1.00 36.94 184 GLU A CA 1
ATOM 1451 C C . GLU A 1 184 ? -36.048 14.493 -6.764 1.00 36.94 184 GLU A C 1
ATOM 1453 O O . GLU A 1 184 ? -36.312 15.600 -7.227 1.00 36.94 184 GLU A O 1
ATOM 1458 N N . SER A 1 185 ? -35.756 14.311 -5.479 1.00 31.12 185 SER A N 1
ATOM 1459 C CA . SER A 1 185 ? -35.355 15.412 -4.632 1.00 31.12 185 SER A CA 1
ATOM 1460 C C . SER A 1 185 ? -34.150 16.016 -5.346 1.00 31.12 185 SER A C 1
ATOM 1462 O O . SER A 1 185 ? -33.141 15.311 -5.482 1.00 31.12 185 SER A O 1
ATOM 1464 N N . PRO A 1 186 ? -34.209 17.278 -5.807 1.00 39.66 186 PRO A N 1
ATOM 1465 C CA . PRO A 1 186 ? -33.008 17.965 -6.202 1.00 39.66 186 PRO A CA 1
ATOM 1466 C C . PRO A 1 186 ? -32.244 18.120 -4.895 1.00 39.66 186 PRO A C 1
ATOM 1468 O O . PRO A 1 186 ? -32.462 19.045 -4.117 1.00 39.66 186 PRO A O 1
ATOM 1471 N N . ARG A 1 187 ? -31.370 17.155 -4.594 1.00 41.03 187 ARG A N 1
ATOM 1472 C CA . ARG A 1 187 ? -30.194 17.455 -3.801 1.00 41.03 187 ARG A CA 1
ATOM 1473 C C . ARG A 1 187 ? -29.487 18.485 -4.650 1.00 41.03 187 ARG A C 1
ATOM 1475 O O . ARG A 1 187 ? -28.752 18.132 -5.569 1.00 41.03 187 ARG A O 1
ATOM 1482 N N . SER A 1 188 ? -29.792 19.750 -4.378 1.00 42.53 188 SER A N 1
ATOM 1483 C CA . SER A 1 188 ? -28.893 20.846 -4.633 1.00 42.53 188 SER A CA 1
ATOM 1484 C C . SER A 1 188 ? -27.553 20.352 -4.115 1.00 42.53 188 SER A C 1
ATOM 1486 O O . SER A 1 188 ? -27.313 20.306 -2.906 1.00 42.53 188 SER A O 1
ATOM 1488 N N . LYS A 1 189 ? -26.720 19.878 -5.045 1.00 45.94 189 LYS A N 1
ATOM 1489 C CA . LYS A 1 189 ? -25.278 19.844 -4.907 1.00 45.94 189 LYS A CA 1
ATOM 1490 C C . LYS A 1 189 ? -24.906 21.311 -4.749 1.00 45.94 189 LYS A C 1
ATOM 1492 O O . LYS A 1 189 ? -24.529 21.978 -5.698 1.00 45.94 189 LYS A O 1
ATOM 1497 N N . GLN A 1 190 ? -25.195 21.860 -3.573 1.00 41.66 190 GLN A N 1
ATOM 1498 C CA . GLN A 1 190 ? -24.502 23.026 -3.103 1.00 41.66 190 GLN A CA 1
ATOM 1499 C C . GLN A 1 190 ? -23.092 22.509 -2.954 1.00 41.66 190 GLN A C 1
ATOM 1501 O O . GLN A 1 190 ? -22.780 21.741 -2.046 1.00 41.66 190 GLN A O 1
ATOM 1506 N N . ASP A 1 191 ? -22.332 22.845 -3.983 1.00 42.91 191 ASP A N 1
ATOM 1507 C CA . ASP A 1 191 ? -20.897 22.872 -4.083 1.00 42.91 191 ASP A CA 1
ATOM 1508 C C . ASP A 1 191 ? -20.306 23.585 -2.861 1.00 42.91 191 ASP A C 1
ATOM 1510 O O . ASP A 1 191 ? -19.699 24.648 -2.951 1.00 42.91 191 ASP A O 1
ATOM 1514 N N . SER A 1 192 ? -20.422 22.979 -1.681 1.00 40.66 192 SER A N 1
ATOM 1515 C CA . SER A 1 192 ? -19.340 23.060 -0.726 1.00 40.66 192 SER A CA 1
ATOM 1516 C C . SER A 1 192 ? -18.209 22.264 -1.367 1.00 40.66 192 SER A C 1
ATOM 1518 O O . SER A 1 192 ? -18.007 21.089 -1.049 1.00 40.66 192 SER A O 1
ATOM 1520 N N . PHE A 1 193 ? -17.519 22.891 -2.328 1.00 48.78 193 PHE A N 1
ATOM 1521 C CA . PHE A 1 193 ? -16.117 22.617 -2.584 1.00 48.78 193 PHE A CA 1
ATOM 1522 C C . PHE A 1 193 ? -15.472 22.716 -1.209 1.00 48.78 193 PHE A C 1
ATOM 1524 O O . PHE A 1 193 ? -15.166 23.806 -0.728 1.00 48.78 193 PHE A O 1
ATOM 1531 N N . LEU A 1 194 ? -15.395 21.582 -0.511 1.00 52.62 194 LEU A N 1
ATOM 1532 C CA . LEU A 1 194 ? -14.540 21.443 0.646 1.00 52.62 194 LEU A CA 1
ATOM 1533 C C . LEU A 1 194 ? -13.196 21.890 0.116 1.00 52.62 194 LEU A C 1
ATOM 1535 O O . LEU A 1 194 ? -12.679 21.244 -0.792 1.00 52.62 194 LEU A O 1
ATOM 1539 N N . ALA A 1 195 ? 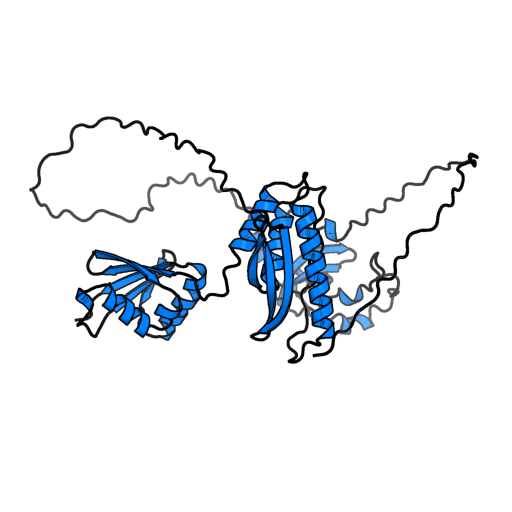-12.738 23.055 0.571 1.00 67.81 195 ALA A N 1
ATOM 1540 C CA . ALA A 1 195 ? -11.491 23.635 0.127 1.00 67.81 195 ALA A CA 1
ATOM 1541 C C . ALA A 1 195 ? -10.424 22.564 0.346 1.00 67.81 195 ALA A C 1
ATOM 1543 O O . ALA A 1 195 ? -10.053 22.264 1.484 1.00 67.81 195 ALA A O 1
ATOM 1544 N N . VAL A 1 196 ? -10.047 21.887 -0.738 1.00 75.69 196 VAL A N 1
ATOM 1545 C CA . VAL A 1 196 ? -9.080 20.804 -0.691 1.00 75.69 196 VAL A CA 1
ATOM 1546 C C . VAL A 1 196 ? -7.788 21.487 -0.295 1.00 75.69 196 VAL A C 1
ATOM 1548 O O . VAL A 1 196 ? -7.278 22.325 -1.037 1.00 75.69 196 VAL A O 1
ATOM 1551 N N . LYS A 1 197 ? -7.319 21.213 0.925 1.00 88.81 197 LYS A N 1
ATOM 1552 C CA . LYS A 1 197 ? -6.100 21.832 1.439 1.00 88.81 197 LYS A CA 1
ATOM 1553 C C . LYS A 1 197 ? -4.952 21.418 0.530 1.00 88.81 197 LYS A C 1
ATOM 1555 O O . LYS A 1 197 ? -4.612 20.236 0.470 1.00 88.81 197 LYS A O 1
ATOM 1560 N N . LEU A 1 198 ? -4.399 22.387 -0.191 1.00 92.50 198 LEU A N 1
ATOM 1561 C CA . LEU A 1 198 ? -3.328 22.148 -1.149 1.00 92.50 198 LEU A CA 1
ATOM 1562 C C . LEU A 1 198 ? -2.069 21.760 -0.378 1.00 92.50 198 LEU A C 1
ATOM 1564 O O . LEU A 1 198 ? -1.746 22.364 0.643 1.00 92.50 198 LEU A O 1
ATOM 1568 N N . ILE A 1 199 ? -1.359 20.745 -0.851 1.00 95.69 199 ILE A N 1
ATOM 1569 C CA . ILE A 1 199 ? -0.096 20.322 -0.245 1.00 95.69 199 ILE A CA 1
ATOM 1570 C C . ILE A 1 199 ? 1.021 21.196 -0.806 1.00 95.69 199 ILE A C 1
ATOM 1572 O O . ILE A 1 199 ? 1.275 21.166 -2.005 1.00 95.69 199 ILE A O 1
ATOM 1576 N N . THR A 1 200 ? 1.681 21.965 0.057 1.00 96.38 200 THR A N 1
ATOM 1577 C CA . THR A 1 200 ? 2.728 22.925 -0.325 1.00 96.38 200 THR A CA 1
ATOM 1578 C C . THR A 1 200 ? 4.128 22.336 -0.231 1.00 96.38 200 THR A C 1
ATOM 1580 O O . THR A 1 200 ? 4.999 22.706 -1.012 1.00 96.38 200 THR A O 1
ATOM 1583 N N . LYS A 1 201 ? 4.357 21.403 0.701 1.00 97.56 201 LYS A N 1
ATOM 1584 C CA . LYS A 1 201 ? 5.656 20.746 0.895 1.00 97.56 201 LYS A CA 1
ATOM 1585 C C . LYS A 1 201 ? 5.475 19.266 1.226 1.00 97.56 201 LYS A C 1
ATOM 1587 O O . LYS A 1 201 ? 4.591 18.910 2.001 1.00 97.56 201 LYS A O 1
ATOM 1592 N N . CYS A 1 202 ? 6.322 18.403 0.671 1.00 98.00 202 CYS A N 1
ATOM 1593 C CA . CYS A 1 202 ? 6.380 16.980 1.008 1.00 98.00 202 CYS A CA 1
ATOM 1594 C C . CYS A 1 202 ? 7.834 16.506 0.931 1.00 98.00 202 CYS A C 1
ATOM 1596 O O . CYS A 1 202 ? 8.438 16.564 -0.137 1.00 98.00 202 CYS A O 1
ATOM 1598 N N . GLU A 1 203 ? 8.392 16.059 2.052 1.00 98.12 203 GLU A N 1
ATOM 1599 C CA . GLU A 1 203 ? 9.786 15.622 2.156 1.00 98.12 203 GLU A CA 1
ATOM 1600 C C . GLU A 1 203 ? 9.908 14.358 3.014 1.00 98.12 203 GLU A C 1
ATOM 1602 O O . GLU A 1 203 ? 9.204 14.181 4.005 1.00 98.12 203 GLU A O 1
ATOM 1607 N N . VAL A 1 204 ? 10.800 13.458 2.624 1.00 98.31 204 VAL A N 1
ATOM 1608 C CA . VAL A 1 204 ? 11.286 12.337 3.425 1.00 98.31 204 VAL A CA 1
ATOM 1609 C C . VAL A 1 204 ? 12.331 12.864 4.408 1.00 98.31 204 VAL A C 1
ATOM 1611 O O . VAL A 1 204 ? 13.365 13.396 4.003 1.00 98.31 204 VAL A O 1
ATOM 1614 N N . GLU A 1 205 ? 12.055 12.695 5.697 1.00 98.25 205 GLU A N 1
ATOM 1615 C CA . GLU A 1 205 ? 12.906 13.135 6.805 1.00 98.25 205 GLU A CA 1
ATOM 1616 C C . GLU A 1 205 ? 13.903 12.068 7.246 1.00 98.25 205 GLU A C 1
ATOM 1618 O O . GLU A 1 205 ? 15.052 12.373 7.549 1.00 98.25 205 GLU A O 1
ATOM 1623 N N . SER A 1 206 ? 13.452 10.814 7.312 1.00 97.56 206 SER A N 1
ATOM 1624 C CA . SER A 1 206 ? 14.270 9.682 7.742 1.00 97.56 206 SER A CA 1
ATOM 1625 C C . SER A 1 206 ? 13.882 8.402 7.007 1.00 97.56 206 SER A C 1
ATOM 1627 O O . SER A 1 206 ? 12.771 8.264 6.484 1.00 97.56 206 SER A O 1
ATOM 1629 N N . ILE A 1 207 ? 14.832 7.468 6.955 1.00 96.75 207 ILE A N 1
ATOM 1630 C CA . ILE A 1 207 ? 14.664 6.129 6.394 1.00 96.75 207 ILE A CA 1
ATOM 1631 C C . ILE A 1 207 ? 15.160 5.126 7.437 1.00 96.75 207 ILE A C 1
ATOM 1633 O O . ILE A 1 207 ? 16.335 5.134 7.805 1.00 96.75 207 ILE A O 1
ATOM 1637 N N . GLU A 1 208 ? 14.276 4.246 7.893 1.00 94.88 208 GLU A N 1
ATOM 1638 C CA . GLU A 1 208 ? 14.543 3.280 8.962 1.00 94.88 208 GLU A CA 1
ATOM 1639 C C . GLU A 1 208 ? 14.283 1.850 8.479 1.00 94.88 208 GLU A C 1
ATOM 1641 O O . GLU A 1 208 ? 13.379 1.604 7.679 1.00 94.88 208 GLU A O 1
ATOM 1646 N N . LEU A 1 209 ? 15.089 0.889 8.940 1.00 92.69 209 LEU A N 1
ATOM 1647 C CA . LEU A 1 209 ? 14.869 -0.530 8.662 1.00 92.69 209 LEU A CA 1
ATOM 1648 C C . LEU A 1 209 ? 13.984 -1.116 9.766 1.00 92.69 209 LEU A C 1
ATOM 1650 O O . LEU A 1 209 ? 14.400 -1.192 10.919 1.00 92.69 209 LEU A O 1
ATOM 1654 N N . LYS A 1 210 ? 12.778 -1.546 9.405 1.00 90.12 210 LYS A N 1
ATOM 1655 C CA . LYS A 1 210 ? 11.779 -2.108 10.315 1.00 90.12 210 LYS A CA 1
ATOM 1656 C C . LYS A 1 210 ? 11.206 -3.379 9.713 1.00 90.12 210 LYS A C 1
ATOM 1658 O O . LYS A 1 210 ? 10.761 -3.366 8.568 1.00 90.12 210 LYS A O 1
ATOM 1663 N N . ASP A 1 211 ? 11.262 -4.479 10.457 1.00 87.62 211 ASP A N 1
ATOM 1664 C CA . ASP A 1 211 ? 10.811 -5.799 9.994 1.00 87.62 211 ASP A CA 1
ATOM 1665 C C . ASP A 1 211 ? 11.438 -6.200 8.639 1.00 87.62 211 ASP A C 1
ATOM 1667 O O . ASP A 1 211 ? 10.747 -6.619 7.710 1.00 87.62 211 ASP A O 1
ATOM 1671 N N . ASN A 1 212 ? 12.758 -6.004 8.496 1.00 87.50 212 ASN A N 1
ATOM 1672 C CA . ASN A 1 212 ? 13.520 -6.220 7.252 1.00 87.50 212 ASN A CA 1
ATOM 1673 C C . ASN A 1 212 ? 13.014 -5.416 6.041 1.00 87.50 212 ASN A C 1
ATOM 1675 O O . ASN A 1 212 ? 13.214 -5.798 4.885 1.00 87.50 212 ASN A O 1
ATOM 1679 N N . ARG A 1 213 ? 12.361 -4.278 6.287 1.00 90.12 213 ARG A N 1
ATOM 1680 C CA . ARG A 1 213 ? 11.813 -3.411 5.248 1.00 90.12 213 ARG A CA 1
ATOM 1681 C C . ARG A 1 213 ? 12.108 -1.947 5.542 1.00 90.12 213 ARG A C 1
ATOM 1683 O O . ARG A 1 213 ? 12.009 -1.501 6.677 1.00 90.12 213 ARG A O 1
ATOM 1690 N N . LEU A 1 214 ? 12.441 -1.174 4.508 1.00 92.81 214 LEU A N 1
ATOM 1691 C CA . LEU A 1 214 ? 12.625 0.268 4.671 1.00 92.81 214 LEU A CA 1
ATOM 1692 C C . LEU A 1 214 ? 11.289 0.995 4.849 1.00 92.81 214 LEU A C 1
ATOM 1694 O O . LEU A 1 214 ? 10.477 1.036 3.916 1.00 92.81 214 LEU A O 1
ATOM 1698 N N . GLU A 1 215 ? 11.111 1.599 6.017 1.00 94.69 215 GLU A N 1
ATOM 1699 C CA . GLU A 1 215 ? 10.065 2.558 6.358 1.00 94.69 215 GLU A CA 1
ATOM 1700 C C . GLU A 1 215 ? 10.608 3.985 6.149 1.00 94.69 215 GLU A C 1
ATOM 1702 O O . GLU A 1 215 ? 11.744 4.296 6.501 1.00 94.69 215 GLU A O 1
ATOM 1707 N N . TYR A 1 216 ? 9.810 4.844 5.524 1.00 96.50 216 TYR A N 1
ATOM 1708 C CA . TYR A 1 216 ? 10.142 6.225 5.184 1.00 96.50 216 TYR A CA 1
ATOM 1709 C C . TYR A 1 216 ? 9.262 7.139 6.027 1.00 96.50 216 TYR A C 1
ATOM 1711 O O . TYR A 1 216 ? 8.032 7.049 5.953 1.00 96.50 216 TYR A O 1
ATOM 1719 N N . THR A 1 217 ? 9.881 8.030 6.792 1.00 97.19 217 THR A N 1
ATOM 1720 C CA . THR A 1 217 ? 9.177 9.067 7.549 1.00 97.19 217 THR A CA 1
ATOM 1721 C C . THR A 1 217 ? 9.019 10.288 6.656 1.00 97.19 217 THR A C 1
ATOM 1723 O O . THR A 1 217 ? 9.996 10.947 6.321 1.00 97.19 217 THR A O 1
ATOM 1726 N N . VAL A 1 218 ? 7.792 10.574 6.233 1.00 97.50 218 VAL A N 1
ATOM 1727 C CA . VAL A 1 218 ? 7.449 11.648 5.298 1.00 97.50 218 VAL A CA 1
ATOM 1728 C C . VAL A 1 218 ? 6.731 12.765 6.035 1.00 97.50 218 VAL A C 1
ATOM 1730 O O . VAL A 1 218 ? 5.659 12.551 6.607 1.00 97.50 218 VAL A O 1
ATOM 1733 N N . ARG A 1 219 ? 7.303 13.964 5.994 1.00 97.62 219 ARG A N 1
ATOM 1734 C CA . ARG A 1 219 ? 6.701 15.203 6.475 1.00 97.62 219 ARG A CA 1
ATOM 1735 C C . ARG A 1 219 ? 5.979 15.902 5.334 1.00 97.62 219 ARG A C 1
ATOM 1737 O O . ARG A 1 219 ? 6.525 16.107 4.256 1.00 97.62 219 ARG A O 1
ATOM 1744 N N . ILE A 1 220 ? 4.743 16.293 5.600 1.00 97.25 220 ILE A N 1
ATOM 1745 C CA . ILE A 1 220 ? 3.830 16.891 4.635 1.00 97.25 220 ILE A CA 1
ATOM 1746 C C . ILE A 1 220 ? 3.296 18.185 5.236 1.00 97.25 220 ILE A C 1
ATOM 1748 O O . ILE A 1 220 ? 2.826 18.172 6.371 1.00 97.25 220 ILE A O 1
ATOM 1752 N N . GLN A 1 221 ? 3.356 19.283 4.492 1.00 97.62 221 GLN A N 1
ATOM 1753 C CA . GLN A 1 221 ? 2.833 20.587 4.886 1.00 97.62 221 GLN A CA 1
ATOM 1754 C C . GLN A 1 221 ? 1.711 21.002 3.934 1.00 97.62 221 GLN A C 1
ATOM 1756 O O . GLN A 1 221 ? 1.863 20.903 2.715 1.00 97.62 221 GLN A O 1
ATOM 1761 N N . ASP A 1 222 ? 0.581 21.439 4.486 1.00 96.25 222 ASP A N 1
ATOM 1762 C CA . ASP A 1 222 ? -0.528 21.982 3.701 1.00 96.25 222 ASP A CA 1
ATOM 1763 C C . ASP A 1 222 ? -0.426 23.510 3.513 1.00 96.25 222 ASP A C 1
ATOM 1765 O O . ASP A 1 222 ? 0.489 24.173 4.008 1.00 96.25 222 ASP A O 1
ATOM 1769 N N . SER A 1 223 ? -1.358 24.082 2.754 1.00 95.44 223 SER A N 1
ATOM 1770 C CA . SER A 1 223 ? -1.435 25.515 2.455 1.00 95.44 223 SER A CA 1
ATOM 1771 C C . SER A 1 223 ? -1.754 26.388 3.665 1.00 95.44 223 SER A C 1
ATOM 1773 O O . SER A 1 223 ? -1.508 27.588 3.628 1.00 95.44 223 SER A O 1
ATOM 1775 N N . GLU A 1 224 ? -2.295 25.806 4.733 1.00 95.88 224 GLU A N 1
ATOM 1776 C CA . GLU A 1 224 ? -2.528 26.497 6.004 1.00 95.88 224 GLU A CA 1
ATOM 1777 C C . GLU A 1 224 ? -1.293 26.438 6.918 1.00 95.88 224 GLU A C 1
ATOM 1779 O O . GLU A 1 224 ? -1.293 27.012 8.005 1.00 95.88 224 GLU A O 1
ATOM 1784 N N . GLY A 1 225 ? -0.234 25.746 6.489 1.00 96.38 225 GLY A N 1
ATOM 1785 C CA . GLY A 1 225 ? 0.983 25.545 7.261 1.00 96.38 225 GLY A CA 1
ATOM 1786 C C . GLY A 1 225 ? 0.905 24.387 8.256 1.00 96.38 225 GLY A C 1
ATOM 1787 O O . GLY A 1 225 ? 1.871 24.181 8.992 1.00 96.38 225 GLY A O 1
ATOM 1788 N N . ASN A 1 226 ? -0.180 23.602 8.275 1.00 94.81 226 ASN A N 1
ATOM 1789 C CA . ASN A 1 226 ? -0.268 22.429 9.138 1.00 94.81 226 ASN A CA 1
ATOM 1790 C C . ASN A 1 226 ? 0.698 21.356 8.640 1.00 94.81 226 ASN A C 1
ATOM 1792 O O . ASN A 1 226 ? 0.702 21.004 7.457 1.00 94.81 226 ASN A O 1
ATOM 1796 N N . THR A 1 227 ? 1.470 20.784 9.559 1.00 96.19 227 THR A N 1
ATOM 1797 C CA . THR A 1 227 ? 2.396 19.695 9.261 1.00 96.19 227 THR A CA 1
ATOM 1798 C C . THR A 1 227 ? 1.829 18.354 9.721 1.00 96.19 227 THR A C 1
ATOM 1800 O O . THR A 1 227 ? 1.218 18.226 10.781 1.00 96.19 227 THR A O 1
ATOM 1803 N N . LYS A 1 228 ? 2.015 17.324 8.898 1.00 94.06 228 LYS A N 1
ATOM 1804 C CA . LYS A 1 228 ? 1.675 15.931 9.191 1.00 94.06 228 LYS A CA 1
ATOM 1805 C C . LYS A 1 228 ? 2.904 15.075 8.929 1.00 94.06 228 LYS A C 1
ATOM 1807 O O . LYS A 1 228 ? 3.563 15.250 7.911 1.00 94.06 228 LYS A O 1
ATOM 1812 N N . VAL A 1 229 ? 3.177 14.128 9.817 1.00 95.12 229 VAL A N 1
ATOM 1813 C CA . VAL A 1 229 ? 4.227 13.122 9.623 1.00 95.12 229 VAL A CA 1
ATOM 1814 C C . VAL A 1 229 ? 3.566 11.772 9.371 1.00 95.12 229 VAL A C 1
ATOM 1816 O O . VAL A 1 229 ? 2.589 11.416 10.035 1.00 95.12 229 VAL A O 1
ATOM 1819 N N . LYS A 1 230 ? 4.060 11.042 8.373 1.00 94.06 230 LYS A N 1
ATOM 1820 C CA . LYS A 1 230 ? 3.553 9.734 7.959 1.00 94.06 230 LYS A CA 1
ATOM 1821 C C . LYS A 1 230 ? 4.699 8.744 7.826 1.00 94.06 230 LYS A C 1
ATOM 1823 O O . LYS A 1 230 ? 5.744 9.090 7.297 1.00 94.06 230 LYS A O 1
ATOM 1828 N N . HIS A 1 231 ? 4.464 7.501 8.224 1.00 93.88 231 HIS A N 1
ATOM 1829 C CA . HIS A 1 231 ? 5.399 6.401 8.006 1.00 93.88 231 HIS A CA 1
ATOM 1830 C C . HIS A 1 231 ? 4.868 5.536 6.868 1.00 93.88 231 HIS A C 1
ATOM 1832 O O . HIS A 1 231 ? 3.754 5.018 6.955 1.00 93.88 231 HIS A O 1
ATOM 1838 N N . ILE A 1 232 ? 5.623 5.428 5.778 1.00 95.19 232 ILE A N 1
ATOM 1839 C CA . ILE A 1 232 ? 5.205 4.681 4.590 1.00 95.19 232 ILE A CA 1
ATOM 1840 C C . ILE A 1 232 ? 6.313 3.802 4.051 1.00 95.19 232 ILE A C 1
ATOM 1842 O O . ILE A 1 232 ? 7.486 4.040 4.280 1.00 95.19 232 ILE A O 1
ATOM 1846 N N . TYR A 1 233 ? 5.936 2.793 3.276 1.00 95.19 233 TYR A N 1
ATOM 1847 C CA . TYR A 1 233 ? 6.879 1.936 2.567 1.00 95.19 233 TYR A CA 1
ATOM 1848 C C . TYR A 1 233 ? 6.980 2.333 1.095 1.00 95.19 233 TYR A C 1
ATOM 1850 O O . TYR A 1 233 ? 6.058 2.933 0.539 1.00 95.19 233 TYR A O 1
ATOM 1858 N N . TYR A 1 234 ? 8.041 1.878 0.422 1.00 96.06 234 TYR A N 1
ATOM 1859 C CA . TYR A 1 234 ? 8.259 2.081 -1.019 1.00 96.06 234 TYR A CA 1
ATOM 1860 C C . TYR A 1 234 ? 7.006 1.827 -1.881 1.00 96.06 234 TYR A C 1
ATOM 1862 O O . TYR A 1 234 ? 6.676 2.596 -2.783 1.00 96.06 234 TYR A O 1
ATOM 1870 N N . SER A 1 235 ? 6.251 0.771 -1.559 1.00 93.62 235 SER A N 1
ATOM 1871 C CA . SER A 1 235 ? 5.033 0.398 -2.284 1.00 93.62 235 SER A CA 1
ATOM 1872 C C . SER A 1 235 ? 3.968 1.499 -2.305 1.00 93.62 235 SER A C 1
ATOM 1874 O O . SER A 1 235 ? 3.166 1.538 -3.231 1.00 93.62 235 SER A O 1
ATOM 1876 N N . ALA A 1 236 ? 3.930 2.378 -1.299 1.00 95.31 236 ALA A N 1
ATOM 1877 C CA . ALA A 1 236 ? 2.996 3.499 -1.263 1.00 95.31 236 ALA A CA 1
ATOM 1878 C C . ALA A 1 236 ? 3.348 4.558 -2.317 1.00 95.31 236 ALA A C 1
ATOM 1880 O O . ALA A 1 236 ? 2.450 5.021 -3.019 1.00 95.31 236 ALA A O 1
ATOM 1881 N N . PHE A 1 237 ? 4.637 4.880 -2.482 1.00 97.25 237 PHE A N 1
ATOM 1882 C CA . PHE A 1 237 ? 5.107 5.777 -3.542 1.00 97.25 237 PHE A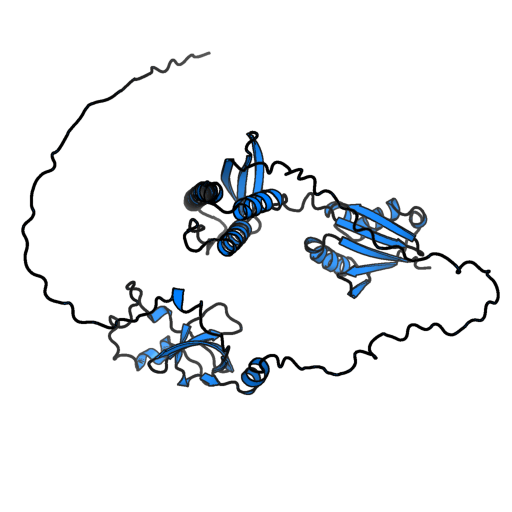 CA 1
ATOM 1883 C C . PHE A 1 237 ? 4.841 5.187 -4.928 1.00 97.25 237 PHE A C 1
ATOM 1885 O O . PHE A 1 237 ? 4.339 5.880 -5.807 1.00 97.25 237 PHE A O 1
ATOM 1892 N N . TYR A 1 238 ? 5.100 3.890 -5.113 1.00 97.19 238 TYR A N 1
ATOM 1893 C CA . TYR A 1 238 ? 4.851 3.212 -6.387 1.00 97.19 238 TYR A CA 1
ATOM 1894 C C . TYR A 1 238 ? 3.357 3.185 -6.761 1.00 97.19 238 TYR A C 1
ATOM 1896 O O . TYR A 1 238 ? 2.979 3.484 -7.896 1.00 97.19 238 TYR A O 1
ATOM 1904 N N . LYS A 1 239 ? 2.477 2.888 -5.794 1.00 95.19 239 LYS A N 1
ATOM 1905 C CA . LYS A 1 239 ? 1.016 2.943 -5.987 1.00 95.19 239 LYS A CA 1
ATOM 1906 C C . LYS A 1 239 ? 0.533 4.353 -6.332 1.00 95.19 239 LYS A C 1
ATOM 1908 O O . LYS A 1 239 ? -0.352 4.493 -7.168 1.00 95.19 239 LYS A O 1
ATOM 1913 N N . LEU A 1 240 ? 1.097 5.387 -5.707 1.00 96.56 240 LEU A N 1
ATOM 1914 C CA . LEU A 1 240 ? 0.811 6.770 -6.088 1.00 96.56 240 LEU A CA 1
ATOM 1915 C C . LEU A 1 240 ? 1.254 7.035 -7.530 1.00 96.56 240 LEU A C 1
ATOM 1917 O O . LEU A 1 240 ? 0.455 7.492 -8.341 1.00 96.56 240 LEU A O 1
ATOM 1921 N N . HIS A 1 241 ? 2.508 6.716 -7.851 1.00 97.56 241 HIS A N 1
ATOM 1922 C CA . HIS A 1 241 ? 3.105 6.997 -9.153 1.00 97.56 241 HIS A CA 1
ATOM 1923 C C . HIS A 1 241 ? 2.311 6.351 -10.298 1.00 97.56 241 HIS A C 1
ATOM 1925 O O . HIS A 1 241 ? 1.956 7.013 -11.268 1.00 97.56 241 HIS A O 1
ATOM 1931 N N . THR A 1 242 ? 1.937 5.079 -10.150 1.00 96.50 242 THR A N 1
ATOM 1932 C CA . THR A 1 242 ? 1.113 4.356 -11.134 1.00 96.50 242 THR A CA 1
ATOM 1933 C C . THR A 1 242 ? -0.283 4.961 -11.310 1.00 96.50 242 THR A C 1
ATOM 1935 O O . THR A 1 242 ? -0.752 5.077 -12.443 1.00 96.50 242 THR A O 1
ATOM 1938 N N . LYS A 1 243 ? -0.935 5.408 -10.226 1.00 95.19 243 LYS A N 1
ATOM 1939 C CA . LYS A 1 243 ? -2.226 6.117 -10.306 1.00 95.19 243 LYS A CA 1
ATOM 1940 C C . LYS A 1 243 ? -2.110 7.448 -11.048 1.00 95.19 243 LYS A C 1
ATOM 1942 O O . LYS A 1 243 ? -2.965 7.755 -11.872 1.00 95.19 243 LYS A O 1
ATOM 1947 N N . LEU A 1 244 ? -1.056 8.218 -10.782 1.00 95.94 244 LEU A N 1
ATOM 1948 C CA . LEU A 1 244 ? -0.814 9.488 -11.469 1.00 95.94 244 LEU A CA 1
ATOM 1949 C C . LEU A 1 244 ? -0.524 9.270 -12.959 1.00 95.94 244 LEU A C 1
ATOM 1951 O O . LEU A 1 244 ? -1.100 9.961 -13.795 1.00 95.94 244 LEU A O 1
ATOM 1955 N N . MET A 1 245 ? 0.285 8.260 -13.298 1.00 95.19 245 MET A N 1
ATOM 1956 C CA . MET A 1 245 ? 0.567 7.879 -14.687 1.00 95.19 245 MET A CA 1
ATOM 1957 C C . MET A 1 245 ? -0.698 7.486 -15.456 1.00 95.19 245 MET A C 1
ATOM 1959 O O . MET A 1 245 ? -0.846 7.854 -16.618 1.00 95.19 245 MET A O 1
ATOM 1963 N N . ALA A 1 246 ? -1.631 6.772 -14.820 1.00 93.62 246 ALA A N 1
ATOM 1964 C CA . ALA A 1 246 ? -2.902 6.401 -15.443 1.00 93.62 246 ALA A CA 1
ATOM 1965 C C . ALA A 1 246 ? -3.795 7.617 -15.754 1.00 93.62 246 ALA A C 1
ATOM 1967 O O . ALA A 1 246 ? -4.612 7.562 -16.669 1.00 93.62 246 ALA A O 1
ATOM 1968 N N . GLY A 1 247 ? -3.641 8.707 -14.998 1.00 89.50 247 GLY A N 1
ATOM 1969 C CA . GLY A 1 247 ? -4.381 9.950 -15.192 1.00 89.50 247 GLY A CA 1
ATOM 1970 C C . GLY A 1 247 ? -3.677 10.982 -16.079 1.00 89.50 247 GLY A C 1
ATOM 1971 O O . GLY A 1 247 ? -4.201 12.085 -16.237 1.00 89.50 247 GLY A O 1
ATOM 1972 N N . LEU A 1 248 ? -2.489 10.693 -16.608 1.00 92.38 248 LEU A N 1
ATOM 1973 C CA . LEU A 1 248 ? -1.685 11.684 -17.317 1.00 92.38 248 LEU A CA 1
ATOM 1974 C C . LEU A 1 248 ? -2.168 11.903 -18.761 1.00 92.38 248 LEU A C 1
ATOM 1976 O O . LEU A 1 248 ? -2.588 10.969 -19.440 1.00 92.38 248 LEU A O 1
ATOM 1980 N N . LYS A 1 249 ? -2.064 13.142 -19.254 1.00 89.50 249 LYS A N 1
ATOM 1981 C CA . LYS A 1 249 ? -2.242 13.462 -20.682 1.00 89.50 249 LYS A CA 1
ATOM 1982 C C . LYS A 1 249 ? -0.933 13.213 -21.440 1.00 89.50 249 LYS A C 1
ATOM 1984 O O . LYS A 1 249 ? 0.137 13.338 -20.855 1.00 89.50 249 LYS A O 1
ATOM 1989 N N . GLU A 1 250 ? -1.015 12.950 -22.746 1.00 86.56 250 GLU A N 1
ATOM 1990 C CA . GLU A 1 250 ? 0.129 12.570 -23.605 1.00 86.56 250 GLU A CA 1
ATOM 1991 C C . GLU A 1 250 ? 1.308 13.563 -23.597 1.00 86.56 250 GLU A C 1
ATOM 1993 O O . GLU A 1 250 ? 2.440 13.167 -23.853 1.00 86.56 250 GLU A O 1
ATOM 1998 N N . ASN A 1 251 ? 1.069 14.831 -23.249 1.00 88.31 251 ASN A N 1
ATOM 1999 C CA . ASN A 1 251 ? 2.083 15.893 -23.276 1.00 88.31 251 ASN A CA 1
ATOM 2000 C C . ASN A 1 251 ? 2.739 16.181 -21.917 1.00 88.31 251 ASN A C 1
ATOM 2002 O O . ASN A 1 251 ? 3.502 17.137 -21.799 1.00 88.31 251 ASN A O 1
ATOM 2006 N N . MET A 1 252 ? 2.405 15.423 -20.875 1.00 90.94 252 MET A N 1
ATOM 2007 C CA . MET A 1 252 ? 2.989 15.590 -19.546 1.00 90.94 252 MET A CA 1
ATOM 2008 C C . MET A 1 252 ? 3.952 14.441 -19.263 1.00 90.94 252 MET A C 1
ATOM 2010 O O . MET A 1 252 ? 3.731 13.312 -19.688 1.00 90.94 252 MET A O 1
ATOM 2014 N N . SER A 1 253 ? 5.017 14.722 -18.519 1.00 94.06 253 SER A N 1
ATOM 2015 C CA . SER A 1 253 ? 5.948 13.711 -18.021 1.00 94.06 253 SER A CA 1
ATOM 2016 C C . SER A 1 253 ? 6.051 13.835 -16.509 1.00 94.06 253 SER A C 1
ATOM 2018 O O . SER A 1 253 ? 6.266 14.934 -15.998 1.00 94.06 253 SER A O 1
ATOM 2020 N N . LEU A 1 254 ? 5.910 12.721 -15.793 1.00 95.69 254 LEU A N 1
ATOM 2021 C CA . LEU A 1 254 ? 6.184 12.680 -14.358 1.00 95.69 254 LEU A CA 1
ATOM 2022 C C . LEU A 1 254 ? 7.684 12.473 -14.098 1.00 95.69 254 LEU A C 1
ATOM 2024 O O . LEU A 1 254 ? 8.357 11.843 -14.918 1.00 95.69 254 LEU A O 1
ATOM 2028 N N . PRO A 1 255 ? 8.211 12.938 -12.950 1.00 97.12 255 PRO A N 1
ATOM 2029 C CA . PRO A 1 255 ? 9.538 12.536 -12.496 1.00 97.12 255 PRO A CA 1
ATOM 2030 C C . PRO A 1 255 ? 9.644 11.018 -12.357 1.00 97.12 255 PRO A C 1
ATOM 2032 O O . PRO A 1 255 ? 8.713 10.368 -11.882 1.00 97.12 255 PRO A O 1
ATOM 2035 N N . ASN A 1 256 ? 10.807 10.456 -12.679 1.00 97.12 256 ASN A N 1
ATOM 2036 C CA . ASN A 1 256 ? 11.072 9.045 -12.422 1.00 97.12 256 ASN A CA 1
ATOM 2037 C C . ASN A 1 256 ? 11.109 8.785 -10.913 1.00 97.12 256 ASN A C 1
ATOM 2039 O O . ASN A 1 256 ? 11.862 9.426 -10.177 1.00 97.12 256 ASN A O 1
ATOM 2043 N N . ILE A 1 257 ? 10.307 7.826 -10.454 1.00 97.62 257 ILE A N 1
ATOM 2044 C CA . ILE A 1 257 ? 10.374 7.353 -9.073 1.00 97.62 257 ILE A CA 1
ATOM 2045 C C . ILE A 1 257 ? 11.745 6.695 -8.822 1.00 97.62 257 ILE A C 1
ATOM 2047 O O . ILE A 1 257 ? 12.222 5.951 -9.684 1.00 97.62 257 ILE A O 1
ATOM 2051 N N . PRO A 1 258 ? 12.389 6.916 -7.658 1.00 97.44 258 PRO A N 1
ATOM 2052 C CA . PRO A 1 258 ? 13.612 6.199 -7.313 1.00 97.44 258 PRO A CA 1
ATOM 2053 C C . PRO A 1 258 ? 13.414 4.681 -7.408 1.00 97.44 258 PRO A C 1
ATOM 2055 O O . PRO A 1 258 ? 12.361 4.157 -7.029 1.00 97.44 258 PRO A O 1
ATOM 2058 N N . ALA A 1 259 ? 14.423 3.961 -7.902 1.00 95.44 259 ALA A N 1
ATOM 2059 C CA . ALA A 1 259 ? 14.347 2.512 -8.074 1.00 95.44 259 ALA A CA 1
ATOM 2060 C C . ALA A 1 259 ? 14.077 1.798 -6.731 1.00 95.44 259 ALA A C 1
ATOM 2062 O O . ALA A 1 259 ? 14.510 2.280 -5.670 1.00 95.44 259 ALA A O 1
ATOM 2063 N N . PRO A 1 260 ? 13.359 0.658 -6.730 1.00 93.88 260 PRO A N 1
ATOM 2064 C CA . PRO A 1 260 ? 13.257 -0.167 -5.536 1.00 93.88 260 PRO A CA 1
ATOM 2065 C C . PRO A 1 260 ? 14.658 -0.634 -5.146 1.00 93.88 260 PRO A C 1
ATOM 2067 O O . PRO A 1 260 ? 15.455 -1.015 -5.999 1.00 93.88 260 PRO A O 1
ATOM 2070 N N . SER A 1 261 ? 14.972 -0.604 -3.858 1.00 88.56 261 SER A N 1
ATOM 2071 C CA . SER A 1 261 ? 16.243 -1.158 -3.406 1.00 88.56 261 SER A CA 1
ATOM 2072 C C . SER A 1 261 ? 16.181 -2.678 -3.442 1.00 88.56 261 SER A C 1
ATOM 2074 O O . SER A 1 261 ? 15.311 -3.273 -2.807 1.00 88.56 261 SER A O 1
ATOM 2076 N N . SER A 1 262 ? 17.096 -3.296 -4.180 1.00 74.50 262 SER A N 1
ATOM 2077 C CA . SER A 1 262 ? 17.132 -4.742 -4.407 1.00 74.50 262 SER A CA 1
ATOM 2078 C C . SER A 1 262 ? 17.718 -5.541 -3.236 1.00 74.50 262 SER A C 1
ATOM 2080 O O . SER A 1 262 ? 17.381 -6.710 -3.095 1.00 74.50 262 SER A O 1
ATOM 2082 N N . ASN A 1 263 ? 18.530 -4.931 -2.360 1.00 64.62 263 ASN A N 1
ATOM 2083 C CA . ASN A 1 263 ? 19.424 -5.673 -1.458 1.00 64.62 263 ASN A CA 1
ATOM 2084 C C . ASN A 1 263 ? 19.464 -5.136 -0.009 1.00 64.62 263 ASN A C 1
ATOM 2086 O O . ASN A 1 263 ? 20.507 -4.680 0.449 1.00 64.62 263 ASN A O 1
ATOM 2090 N N . TYR A 1 264 ? 18.363 -5.214 0.749 1.00 65.44 264 TYR A N 1
ATOM 2091 C CA . TYR A 1 264 ? 18.372 -4.903 2.199 1.00 65.44 264 TYR A CA 1
ATOM 2092 C C . TYR A 1 264 ? 18.108 -6.099 3.112 1.00 65.44 264 TYR A C 1
ATOM 2094 O O . TYR A 1 264 ? 17.824 -5.929 4.291 1.00 65.44 264 TYR A O 1
ATOM 2102 N N . ALA A 1 265 ? 18.268 -7.320 2.597 1.00 57.34 265 ALA A N 1
ATOM 2103 C CA . ALA A 1 265 ? 18.332 -8.508 3.447 1.00 57.34 265 ALA A CA 1
ATOM 2104 C C . ALA A 1 265 ? 19.586 -8.527 4.351 1.00 57.34 265 ALA A C 1
ATOM 2106 O O . ALA A 1 265 ? 19.712 -9.398 5.204 1.00 57.34 265 ALA A O 1
ATOM 2107 N N . GLN A 1 266 ? 20.519 -7.585 4.169 1.00 59.84 266 GLN A N 1
ATOM 2108 C CA . GLN A 1 266 ? 21.697 -7.435 5.014 1.00 59.84 266 GLN A CA 1
ATOM 2109 C C . GLN A 1 266 ? 21.405 -6.472 6.172 1.00 59.84 266 GLN A C 1
ATOM 2111 O O . GLN A 1 266 ? 20.941 -5.355 5.953 1.00 59.84 266 GLN A O 1
ATOM 2116 N N . GLU A 1 267 ? 21.722 -6.898 7.400 1.00 65.81 267 GLU A N 1
ATOM 2117 C CA . GLU A 1 267 ? 21.451 -6.205 8.676 1.00 65.81 267 GLU A CA 1
ATOM 2118 C C . GLU A 1 267 ? 22.005 -4.772 8.788 1.00 65.81 267 GLU A C 1
ATOM 2120 O O . GLU A 1 267 ? 21.694 -4.066 9.747 1.00 65.81 267 GLU A O 1
ATOM 2125 N N . LYS A 1 268 ? 22.826 -4.309 7.840 1.00 78.06 268 LYS A N 1
ATOM 2126 C CA . LYS A 1 268 ? 23.422 -2.971 7.872 1.00 78.06 268 LYS A CA 1
ATOM 2127 C C . LYS A 1 268 ? 23.266 -2.283 6.528 1.00 78.06 268 LYS A C 1
ATOM 2129 O O . LYS A 1 268 ? 24.101 -2.411 5.640 1.00 78.06 268 LYS A O 1
ATOM 2134 N N . VAL A 1 269 ? 22.181 -1.528 6.399 1.00 81.06 269 VAL A N 1
ATOM 2135 C CA . VAL A 1 269 ? 22.065 -0.519 5.347 1.00 81.06 269 VAL A CA 1
ATOM 2136 C C . VAL A 1 269 ? 23.073 0.583 5.648 1.00 81.06 269 VAL A C 1
ATOM 2138 O O . VAL A 1 269 ? 22.951 1.232 6.686 1.00 81.06 269 VAL A O 1
ATOM 2141 N N . ASP A 1 270 ? 24.046 0.780 4.760 1.00 89.88 270 ASP A N 1
ATOM 2142 C CA . ASP A 1 270 ? 25.030 1.851 4.898 1.00 89.88 270 ASP A CA 1
ATOM 2143 C C . ASP A 1 270 ? 24.343 3.228 4.948 1.00 89.88 270 ASP A C 1
ATOM 2145 O O . ASP A 1 270 ? 23.428 3.513 4.167 1.00 89.88 270 ASP A O 1
ATOM 2149 N N . GLU A 1 271 ? 24.776 4.082 5.877 1.00 92.56 271 GLU A N 1
ATOM 2150 C CA . GLU A 1 271 ? 24.194 5.413 6.094 1.00 92.56 271 GLU A CA 1
ATOM 2151 C C . GLU A 1 271 ? 24.358 6.305 4.858 1.00 92.56 271 GLU A C 1
ATOM 2153 O O . GLU A 1 271 ? 23.459 7.086 4.541 1.00 92.56 271 GLU A O 1
ATOM 2158 N N . SER A 1 272 ? 25.444 6.128 4.094 1.00 93.69 272 SER A N 1
ATOM 2159 C CA . SER A 1 272 ? 25.640 6.839 2.823 1.00 93.69 272 SER A CA 1
ATOM 2160 C C . SER A 1 272 ? 24.518 6.529 1.822 1.00 93.69 272 SER A C 1
ATOM 2162 O O . SER A 1 272 ? 23.900 7.431 1.260 1.00 93.69 272 SER A O 1
ATOM 2164 N N . THR A 1 273 ? 24.148 5.250 1.695 1.00 91.56 273 THR A N 1
ATOM 2165 C CA . THR A 1 273 ? 23.094 4.794 0.782 1.00 91.56 273 THR A CA 1
ATOM 2166 C C . THR A 1 273 ? 21.720 5.300 1.221 1.00 91.56 273 THR A C 1
ATOM 2168 O O . THR A 1 273 ? 20.872 5.605 0.378 1.00 91.56 273 THR A O 1
ATOM 2171 N N . LYS A 1 274 ? 21.470 5.404 2.537 1.00 93.38 274 LYS A N 1
ATOM 2172 C CA . LYS A 1 274 ? 20.235 6.022 3.047 1.00 93.38 274 LYS A CA 1
ATOM 2173 C C . LYS A 1 274 ? 20.168 7.497 2.679 1.00 93.38 274 LYS A C 1
ATOM 2175 O O . LYS A 1 274 ? 19.110 7.944 2.242 1.00 93.38 274 LYS A O 1
ATOM 2180 N N . LEU A 1 275 ? 21.271 8.229 2.835 1.00 96.00 275 LEU A N 1
ATOM 2181 C CA . LEU A 1 275 ? 21.334 9.657 2.539 1.00 96.00 275 LEU A CA 1
ATOM 2182 C C . LEU A 1 275 ? 21.083 9.938 1.053 1.00 96.00 275 LEU A C 1
ATOM 2184 O O . LEU A 1 275 ? 20.220 10.755 0.731 1.00 96.00 275 LEU A O 1
ATOM 2188 N N . ASP A 1 276 ? 21.752 9.209 0.159 1.00 95.94 276 ASP A N 1
ATOM 2189 C CA . ASP A 1 276 ? 21.547 9.333 -1.289 1.00 95.94 276 ASP A CA 1
ATOM 2190 C C . ASP A 1 276 ? 20.089 9.050 -1.658 1.00 95.94 276 ASP A C 1
ATOM 2192 O O . ASP A 1 276 ? 19.431 9.811 -2.372 1.00 95.94 276 ASP A O 1
ATOM 2196 N N . ARG A 1 277 ? 19.529 7.973 -1.100 1.00 95.75 277 ARG A N 1
ATOM 2197 C CA . ARG A 1 277 ? 18.140 7.590 -1.345 1.00 95.75 277 ARG A CA 1
ATOM 2198 C C . ARG A 1 277 ? 17.151 8.633 -0.828 1.00 95.75 277 ARG A C 1
ATOM 2200 O O . ARG A 1 277 ? 16.162 8.915 -1.505 1.00 95.75 277 ARG A O 1
ATOM 2207 N N . LEU A 1 278 ? 17.407 9.213 0.342 1.00 97.31 278 LEU A N 1
ATOM 2208 C CA . LEU A 1 278 ? 16.615 10.303 0.907 1.00 97.31 278 LEU A CA 1
ATOM 2209 C C . LEU A 1 278 ? 16.617 11.515 -0.034 1.00 97.31 278 LEU A C 1
ATOM 2211 O O . LEU A 1 278 ? 15.549 12.039 -0.357 1.00 97.31 278 LEU A O 1
ATOM 2215 N N . GLN A 1 279 ? 17.783 11.908 -0.554 1.00 98.19 279 GLN A N 1
ATOM 2216 C CA . GLN A 1 279 ? 17.901 13.002 -1.523 1.00 98.19 279 GLN A CA 1
ATOM 2217 C C . GLN A 1 279 ? 17.147 12.714 -2.828 1.00 98.19 279 GLN A C 1
ATOM 2219 O O . GLN A 1 279 ? 16.436 13.587 -3.336 1.00 98.19 279 GLN A O 1
ATOM 2224 N N . MET A 1 280 ? 17.234 11.484 -3.349 1.00 97.88 280 MET A N 1
ATOM 2225 C CA . MET A 1 280 ? 16.488 11.070 -4.542 1.00 97.88 280 MET A CA 1
ATOM 2226 C C . MET A 1 280 ? 14.974 11.195 -4.338 1.00 97.88 280 MET A C 1
ATOM 2228 O O . MET A 1 280 ? 14.279 11.724 -5.207 1.00 97.88 280 MET A O 1
ATOM 2232 N N . PHE A 1 281 ? 14.446 10.745 -3.194 1.00 98.31 281 PHE A N 1
ATOM 2233 C CA . PHE A 1 281 ? 13.015 10.870 -2.905 1.00 98.31 281 PHE A CA 1
ATOM 2234 C C . PHE A 1 281 ? 12.573 12.319 -2.715 1.00 98.31 281 PHE A C 1
ATOM 2236 O O . PHE A 1 281 ? 11.507 12.681 -3.205 1.00 98.31 281 PHE A O 1
ATOM 2243 N N . ASN A 1 282 ? 13.379 13.155 -2.063 1.00 98.50 282 ASN A N 1
ATOM 2244 C CA . ASN A 1 282 ? 13.056 14.573 -1.889 1.00 98.50 282 ASN A CA 1
ATOM 2245 C C . ASN A 1 282 ? 13.049 15.325 -3.218 1.00 98.50 282 ASN A C 1
ATOM 2247 O O . ASN A 1 282 ? 12.143 16.119 -3.472 1.00 98.50 282 ASN A O 1
ATOM 2251 N N . THR A 1 283 ? 13.990 15.003 -4.104 1.00 98.25 283 THR A N 1
ATOM 2252 C CA . THR A 1 283 ? 14.011 15.528 -5.474 1.00 98.25 283 THR A CA 1
ATOM 2253 C C . THR A 1 283 ? 12.765 15.085 -6.244 1.00 98.25 283 THR A C 1
ATOM 2255 O O . THR A 1 283 ? 12.081 15.913 -6.844 1.00 98.25 283 THR A O 1
ATOM 2258 N N . TYR A 1 284 ? 12.419 13.793 -6.170 1.00 98.38 284 TYR A N 1
ATOM 2259 C CA . TYR A 1 284 ? 11.213 13.239 -6.788 1.00 98.38 284 TYR A CA 1
ATOM 2260 C C . TYR A 1 284 ? 9.935 13.923 -6.285 1.00 98.38 284 TYR A C 1
ATOM 2262 O O . TYR A 1 284 ? 9.123 14.347 -7.099 1.00 98.38 284 TYR A O 1
ATOM 2270 N N . LEU A 1 285 ? 9.752 14.049 -4.967 1.00 98.06 285 LEU A N 1
ATOM 2271 C CA . LEU A 1 285 ? 8.547 14.629 -4.367 1.00 98.06 285 LEU A CA 1
ATOM 2272 C C . LEU A 1 285 ? 8.399 16.116 -4.684 1.00 98.06 285 LEU A C 1
ATOM 2274 O O . LEU A 1 285 ? 7.292 16.551 -4.991 1.00 98.06 285 LEU A O 1
ATOM 2278 N N . THR A 1 286 ? 9.501 16.868 -4.654 1.00 97.69 286 THR A N 1
ATOM 2279 C CA . THR A 1 286 ? 9.507 18.290 -5.023 1.00 97.69 286 THR A CA 1
ATOM 2280 C C . THR A 1 286 ? 9.047 18.455 -6.466 1.00 97.69 286 THR A C 1
ATOM 2282 O O . THR A 1 286 ? 8.056 19.134 -6.724 1.00 97.69 286 THR A O 1
ATOM 2285 N N . TYR A 1 287 ? 9.678 17.735 -7.400 1.00 97.62 287 TYR A N 1
ATOM 2286 C CA . TYR A 1 287 ? 9.315 17.853 -8.808 1.00 97.62 287 TYR A CA 1
ATOM 2287 C C . TYR A 1 287 ? 7.902 17.316 -9.093 1.00 97.62 287 TYR A C 1
ATOM 2289 O O . TYR A 1 287 ? 7.187 17.836 -9.946 1.00 97.62 287 TYR A O 1
ATOM 2297 N N . LEU A 1 288 ? 7.454 16.302 -8.347 1.00 97.19 288 LEU A N 1
ATOM 2298 C CA . LEU A 1 288 ? 6.097 15.777 -8.455 1.00 97.19 288 LEU A CA 1
ATOM 2299 C C . LEU A 1 288 ? 5.048 16.819 -8.045 1.00 97.19 288 LEU A C 1
ATOM 2301 O O . LEU A 1 288 ? 4.042 16.957 -8.735 1.00 97.19 288 LEU A O 1
ATOM 2305 N N . ILE A 1 289 ? 5.280 17.545 -6.947 1.00 96.81 289 ILE A N 1
ATOM 2306 C CA . ILE A 1 289 ? 4.410 18.639 -6.490 1.00 96.81 289 ILE A CA 1
ATOM 2307 C C . ILE A 1 289 ? 4.349 19.733 -7.556 1.00 96.81 289 ILE A C 1
ATOM 2309 O O . ILE A 1 289 ? 3.249 20.122 -7.944 1.00 96.81 289 ILE A O 1
ATOM 2313 N N . ASP A 1 290 ? 5.499 20.157 -8.085 1.00 95.88 290 ASP A N 1
ATOM 2314 C CA . ASP A 1 290 ? 5.563 21.187 -9.127 1.00 95.88 290 ASP A CA 1
ATOM 2315 C C . ASP A 1 290 ? 4.742 20.796 -10.363 1.00 95.88 290 ASP A C 1
ATOM 2317 O O . ASP A 1 290 ? 3.957 21.594 -10.873 1.00 95.88 290 ASP A O 1
ATOM 2321 N N . VAL A 1 291 ? 4.859 19.542 -10.818 1.00 95.12 291 VAL A N 1
ATOM 2322 C CA . VAL A 1 291 ? 4.077 19.041 -11.957 1.00 95.12 291 VAL A CA 1
ATOM 2323 C C . VAL A 1 291 ? 2.587 18.972 -11.624 1.00 95.12 291 VAL A C 1
ATOM 2325 O O . VAL A 1 291 ? 1.766 19.348 -12.451 1.00 95.12 291 VAL A O 1
ATOM 2328 N N . ILE A 1 292 ? 2.197 18.507 -10.436 1.00 94.88 292 ILE A N 1
ATOM 2329 C CA . ILE A 1 292 ? 0.781 18.333 -10.064 1.00 94.88 292 ILE A CA 1
ATOM 2330 C C . ILE A 1 292 ? 0.055 19.674 -9.894 1.00 94.88 292 ILE A C 1
ATOM 2332 O O . ILE A 1 292 ? -1.124 19.780 -10.250 1.00 94.88 292 ILE A O 1
ATOM 2336 N N . TYR A 1 293 ? 0.744 20.686 -9.369 1.00 93.75 293 TYR A N 1
ATOM 2337 C CA . TYR A 1 293 ? 0.174 22.009 -9.109 1.00 93.75 293 TYR A CA 1
ATOM 2338 C C . TYR A 1 293 ? 0.474 23.046 -10.198 1.00 93.75 293 TYR A C 1
ATOM 2340 O O . TYR A 1 293 ? 0.072 24.200 -10.052 1.00 93.75 293 TYR A O 1
ATOM 2348 N N . ASP A 1 294 ? 1.106 22.653 -11.309 1.00 92.81 294 ASP A N 1
ATOM 2349 C CA . ASP A 1 294 ? 1.158 23.497 -12.503 1.00 92.81 294 ASP A CA 1
ATOM 2350 C C . ASP A 1 294 ? -0.269 23.868 -12.951 1.00 92.81 294 ASP A C 1
ATOM 2352 O O . ASP A 1 294 ? -1.193 23.053 -12.928 1.00 92.81 294 ASP A O 1
ATOM 2356 N N . ILE A 1 295 ? -0.455 25.109 -13.403 1.00 81.00 295 ILE A N 1
ATOM 2357 C CA . ILE A 1 295 ? -1.746 25.687 -13.816 1.00 81.00 295 ILE A CA 1
ATOM 2358 C C . ILE A 1 295 ? -2.402 24.848 -14.923 1.00 81.00 295 ILE A C 1
ATOM 2360 O O . ILE A 1 295 ? -3.624 24.829 -15.075 1.00 81.00 295 ILE A O 1
ATOM 2364 N N . LYS A 1 296 ? -1.588 24.153 -15.720 1.00 88.50 296 LYS A N 1
ATOM 2365 C CA . LYS A 1 296 ? -2.046 23.310 -16.828 1.00 88.50 296 LYS A CA 1
ATOM 2366 C C . LYS A 1 296 ? -2.446 21.902 -16.390 1.00 88.50 296 LYS A C 1
ATOM 2368 O O . LYS A 1 296 ? -3.025 21.168 -17.200 1.00 88.50 296 LYS A O 1
ATOM 2373 N N . SER A 1 297 ? -2.135 21.512 -15.158 1.00 87.31 297 SER A N 1
ATOM 2374 C CA . SER A 1 297 ? -2.323 20.149 -14.685 1.00 87.31 297 SER A CA 1
ATOM 2375 C C . SER A 1 297 ? -3.786 19.835 -14.386 1.00 87.31 297 SER A C 1
ATOM 2377 O O . SER A 1 297 ? -4.516 20.662 -13.839 1.00 87.31 297 SER A O 1
ATOM 2379 N N . PRO A 1 298 ? -4.266 18.638 -14.768 1.00 89.94 298 PRO A N 1
ATOM 2380 C CA . PRO A 1 298 ? -5.629 18.225 -14.466 1.00 89.94 298 PRO A CA 1
ATOM 2381 C C . PRO A 1 298 ? -5.917 18.169 -12.957 1.00 89.94 298 PRO A C 1
ATOM 2383 O O . PRO A 1 298 ? -5.136 17.597 -12.197 1.00 89.94 298 PRO A O 1
ATOM 2386 N N . LEU A 1 299 ? -7.091 18.661 -12.543 1.00 91.06 299 LEU A N 1
ATOM 2387 C CA . LEU A 1 299 ? -7.536 18.656 -11.138 1.00 91.06 299 LEU A CA 1
ATOM 2388 C C . LEU A 1 299 ? -7.518 17.257 -10.501 1.00 91.06 299 LEU A C 1
ATOM 2390 O O . LEU A 1 299 ? -7.159 17.113 -9.337 1.00 91.06 299 LEU A O 1
ATOM 2394 N N . HIS A 1 300 ? -7.810 16.200 -11.267 1.00 91.81 300 HIS A N 1
ATOM 2395 C CA . HIS A 1 300 ? -7.820 14.838 -10.725 1.00 91.81 300 HIS A CA 1
ATOM 2396 C C . HIS A 1 300 ? -6.436 14.358 -10.263 1.00 91.81 300 HIS A C 1
ATOM 2398 O O . HIS A 1 300 ? -6.362 13.440 -9.446 1.00 91.81 300 HIS A O 1
ATOM 2404 N N . LEU A 1 301 ? -5.335 14.941 -10.762 1.00 93.62 301 LEU A N 1
ATOM 2405 C CA . LEU A 1 301 ? -3.989 14.636 -10.262 1.00 93.62 301 LEU A CA 1
ATOM 2406 C C . LEU A 1 301 ? -3.795 15.212 -8.857 1.00 93.62 301 LEU A C 1
ATOM 2408 O O . LEU A 1 301 ? -3.268 14.520 -7.983 1.00 93.62 301 LEU A O 1
ATOM 2412 N N . GLN A 1 302 ? -4.286 16.433 -8.627 1.00 94.00 302 GLN A N 1
ATOM 2413 C CA . GLN A 1 302 ? -4.278 17.078 -7.312 1.00 94.00 302 GLN A CA 1
ATOM 2414 C C . GLN A 1 302 ? -5.140 16.295 -6.322 1.00 94.00 302 GLN A C 1
ATOM 2416 O O . GLN A 1 302 ? -4.690 16.007 -5.212 1.00 94.00 302 GLN A O 1
ATOM 2421 N N . ASP A 1 303 ? -6.326 15.855 -6.748 1.00 91.56 303 ASP A N 1
ATOM 2422 C CA . ASP A 1 303 ? -7.194 14.999 -5.937 1.00 91.56 303 ASP A CA 1
ATOM 2423 C C . ASP A 1 303 ? -6.521 13.661 -5.628 1.00 91.56 303 ASP A C 1
ATOM 2425 O O . ASP A 1 303 ? -6.532 13.205 -4.490 1.00 91.56 303 ASP A O 1
ATOM 2429 N N . THR A 1 304 ? -5.888 13.028 -6.620 1.00 94.12 304 THR A N 1
ATOM 2430 C CA . THR A 1 304 ? -5.193 11.744 -6.435 1.00 94.12 304 THR A CA 1
ATOM 2431 C C . THR A 1 304 ? -4.062 11.869 -5.418 1.00 94.12 304 THR A C 1
ATOM 2433 O O . THR A 1 304 ? -3.923 11.006 -4.549 1.00 94.12 304 THR A O 1
ATOM 2436 N N . PHE A 1 305 ? -3.271 12.940 -5.497 1.00 95.56 305 PHE A N 1
ATOM 2437 C CA . PHE A 1 305 ? -2.180 13.192 -4.563 1.00 95.56 305 PHE A CA 1
ATOM 2438 C C . PHE A 1 305 ? -2.688 13.549 -3.166 1.00 95.56 305 PHE A C 1
ATOM 2440 O O . PHE A 1 305 ? -2.222 12.982 -2.180 1.00 95.56 305 PHE A O 1
ATOM 2447 N N . THR A 1 306 ? -3.695 14.417 -3.071 1.00 93.31 306 THR A N 1
ATOM 2448 C CA . THR A 1 306 ? -4.281 14.823 -1.788 1.00 93.31 306 THR A CA 1
ATOM 2449 C C . THR A 1 306 ? -4.972 13.653 -1.094 1.00 93.31 306 THR A C 1
ATOM 2451 O O . THR A 1 306 ? -4.787 13.442 0.105 1.00 93.31 306 THR A O 1
ATOM 2454 N N . ASN A 1 307 ? -5.711 12.836 -1.847 1.00 91.19 307 ASN A N 1
ATOM 2455 C CA . ASN A 1 307 ? -6.299 11.604 -1.338 1.00 91.19 307 ASN A CA 1
ATOM 2456 C C . ASN A 1 307 ? -5.210 10.645 -0.883 1.00 91.19 307 ASN A C 1
ATOM 2458 O O . ASN A 1 307 ? -5.312 10.140 0.219 1.00 91.19 307 ASN A O 1
ATOM 2462 N N . TRP A 1 308 ? -4.122 10.464 -1.637 1.00 93.69 308 TRP A N 1
ATOM 2463 C CA . TRP A 1 308 ? -2.997 9.653 -1.168 1.00 93.69 308 TRP A CA 1
ATOM 2464 C C . TRP A 1 308 ? -2.426 10.168 0.159 1.00 93.69 308 TRP A C 1
ATOM 2466 O O . TRP A 1 308 ? -2.292 9.385 1.090 1.00 93.69 308 TRP A O 1
ATOM 2476 N N . VAL A 1 309 ? -2.175 11.471 0.304 1.00 92.19 309 VAL A N 1
ATOM 2477 C CA . VAL A 1 309 ? -1.696 12.065 1.568 1.00 92.19 309 VAL A CA 1
ATOM 2478 C C . VAL A 1 309 ? -2.647 11.791 2.743 1.00 92.19 309 VAL A C 1
ATOM 2480 O O . VAL A 1 309 ? -2.199 11.521 3.863 1.00 92.19 309 VAL A O 1
ATOM 2483 N N . ASN A 1 310 ? -3.957 11.857 2.503 1.00 88.44 310 ASN A N 1
ATOM 2484 C CA . ASN A 1 310 ? -4.975 11.625 3.527 1.00 88.44 310 ASN A CA 1
ATOM 2485 C C . ASN A 1 310 ? -5.194 10.127 3.820 1.00 88.44 310 ASN A C 1
ATOM 2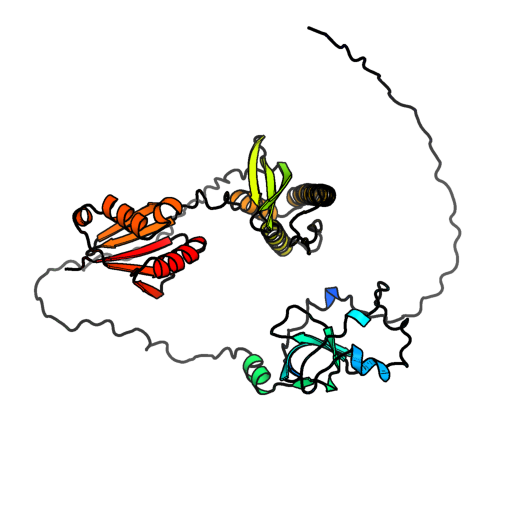487 O O . ASN A 1 310 ? -5.359 9.760 4.984 1.00 88.44 310 ASN A O 1
ATOM 2491 N N . ASP A 1 311 ? -5.128 9.285 2.788 1.00 83.88 311 ASP A N 1
ATOM 2492 C CA . ASP A 1 311 ? -5.340 7.831 2.799 1.00 83.88 311 ASP A CA 1
ATOM 2493 C C . ASP A 1 311 ? -4.113 7.051 3.261 1.00 83.88 311 ASP A C 1
ATOM 2495 O O . ASP A 1 311 ? -4.226 5.864 3.582 1.00 83.88 311 ASP A O 1
ATOM 2499 N N . ILE A 1 312 ? -2.938 7.687 3.315 1.00 77.81 312 ILE A N 1
ATOM 2500 C CA . ILE A 1 312 ? -1.819 7.200 4.115 1.00 77.81 312 ILE A CA 1
ATOM 2501 C C . ILE A 1 312 ? -2.273 7.271 5.578 1.00 77.81 312 ILE A C 1
ATOM 2503 O O . ILE A 1 312 ? -1.945 8.188 6.334 1.00 77.81 312 ILE A O 1
ATOM 2507 N N . GLU A 1 313 ? -3.122 6.338 5.990 1.00 60.56 313 GLU A N 1
ATOM 2508 C CA . GLU A 1 313 ? -3.509 6.193 7.377 1.00 60.56 313 GLU A CA 1
ATOM 2509 C C . GLU A 1 313 ? -2.244 5.892 8.193 1.00 60.56 313 GLU A C 1
ATOM 2511 O O . GLU A 1 313 ? -1.382 5.128 7.752 1.00 60.56 313 GLU A O 1
ATOM 2516 N N . PRO A 1 314 ? -2.096 6.511 9.374 1.00 53.47 314 PRO A N 1
ATOM 2517 C CA . PRO A 1 314 ? -0.982 6.220 10.259 1.00 53.47 314 PRO A CA 1
ATOM 2518 C C . PRO A 1 314 ? -1.058 4.745 10.670 1.00 53.47 314 PRO A C 1
ATOM 2520 O O . PRO A 1 314 ? -2.010 4.351 11.342 1.00 53.47 314 PRO A O 1
ATOM 2523 N N . SER A 1 315 ? -0.084 3.948 10.216 1.00 53.31 315 SER A N 1
ATOM 2524 C CA . SER A 1 315 ? 0.247 2.582 10.648 1.00 53.31 315 SER A CA 1
ATOM 2525 C C . SER A 1 315 ? -0.740 1.954 11.634 1.00 53.31 315 SER A C 1
ATOM 2527 O O . SER A 1 315 ? -0.478 1.958 12.827 1.00 53.31 315 SER A O 1
ATOM 2529 N N . SER A 1 316 ? -1.854 1.385 11.154 1.00 57.34 316 SER A N 1
ATOM 2530 C CA . SER A 1 316 ? -2.749 0.420 11.842 1.00 57.34 316 SER A CA 1
ATOM 2531 C C . SER A 1 316 ? -3.304 0.736 13.252 1.00 57.34 316 SER A C 1
ATOM 2533 O O . SER A 1 316 ? -4.197 0.027 13.713 1.00 57.34 316 SER A O 1
ATOM 2535 N N . ALA A 1 317 ? -2.845 1.779 13.945 1.00 58.62 317 ALA A N 1
ATOM 2536 C CA . ALA A 1 317 ? -3.106 1.998 15.365 1.00 58.62 317 ALA A CA 1
ATOM 2537 C C . ALA A 1 317 ? -4.485 2.628 15.611 1.00 58.62 317 ALA A C 1
ATOM 2539 O O . ALA A 1 317 ? -5.118 2.346 16.623 1.00 58.62 317 ALA A O 1
ATOM 2540 N N . ASN A 1 318 ? -4.989 3.408 14.648 1.00 62.00 318 ASN A N 1
ATOM 2541 C CA . ASN A 1 318 ? -6.280 4.099 14.750 1.00 62.00 318 ASN A CA 1
ATOM 2542 C C . ASN A 1 318 ? -7.347 3.561 13.786 1.00 62.00 318 ASN A C 1
ATOM 2544 O O . ASN A 1 318 ? -8.393 4.187 13.603 1.00 62.00 318 ASN A O 1
ATOM 2548 N N . GLN A 1 319 ? -7.108 2.410 13.154 1.00 77.94 319 GLN A N 1
ATOM 2549 C CA . GLN A 1 319 ? -8.066 1.841 12.212 1.00 77.94 319 GLN A CA 1
ATOM 2550 C C . GLN A 1 319 ? -9.290 1.313 12.978 1.00 77.94 319 GLN A C 1
ATOM 2552 O O . GLN A 1 319 ? -9.209 0.324 13.709 1.00 77.94 319 GLN A O 1
ATOM 2557 N N . GLN A 1 320 ? -10.428 1.999 12.825 1.00 90.50 320 GLN A N 1
ATOM 2558 C CA . GLN A 1 320 ? -11.688 1.587 13.440 1.00 90.50 320 GLN A CA 1
ATOM 2559 C C . GLN A 1 320 ? -12.339 0.456 12.638 1.00 90.50 320 GLN A C 1
ATOM 2561 O O . GLN A 1 320 ? -12.620 0.590 11.446 1.00 90.50 320 GLN A O 1
ATOM 2566 N N . ILE A 1 321 ? -12.640 -0.640 13.321 1.00 93.88 321 ILE A N 1
ATOM 2567 C CA . ILE A 1 321 ? -13.380 -1.795 12.828 1.00 93.88 321 ILE A CA 1
ATOM 2568 C C . ILE A 1 321 ? -14.832 -1.638 13.277 1.00 93.88 321 ILE A C 1
ATOM 2570 O O . ILE A 1 321 ? -15.123 -1.439 14.457 1.00 93.88 321 ILE A O 1
ATOM 2574 N N . LYS A 1 322 ? -15.774 -1.710 12.332 1.00 96.06 322 LYS A N 1
ATOM 2575 C CA . LYS A 1 322 ? -17.207 -1.697 12.652 1.00 96.06 322 LYS A CA 1
ATOM 2576 C C . LYS A 1 322 ? -17.700 -3.127 12.846 1.00 96.06 322 LYS A C 1
ATOM 2578 O O . LYS A 1 322 ? -17.771 -3.878 11.875 1.00 96.06 322 LYS A O 1
ATOM 2583 N N . ILE A 1 323 ? -18.107 -3.471 14.063 1.00 97.19 323 ILE A N 1
ATOM 2584 C CA . ILE A 1 323 ? -18.705 -4.771 14.376 1.00 97.19 323 ILE A CA 1
ATOM 2585 C C . ILE A 1 323 ? -20.229 -4.630 14.384 1.00 97.19 323 ILE A C 1
ATOM 2587 O O . ILE A 1 323 ? -20.784 -3.796 15.103 1.00 97.19 323 ILE A O 1
ATOM 2591 N N . LYS A 1 324 ? -20.909 -5.423 13.553 1.00 97.19 324 LYS A N 1
ATOM 2592 C CA . LYS A 1 324 ? -22.360 -5.633 13.584 1.00 97.19 324 LYS A CA 1
ATOM 2593 C C . LYS A 1 324 ? -22.632 -6.960 14.274 1.00 97.19 324 LYS A C 1
ATOM 2595 O O . LYS A 1 324 ? -22.056 -7.965 13.875 1.00 97.19 324 LYS A O 1
ATOM 2600 N N . ILE A 1 325 ? -23.506 -6.961 15.264 1.00 97.88 325 ILE A N 1
ATOM 2601 C CA . ILE A 1 325 ? -23.808 -8.139 16.070 1.00 97.88 325 ILE A CA 1
ATOM 2602 C C . ILE A 1 325 ? -25.291 -8.444 15.906 1.00 97.88 325 ILE A C 1
ATOM 2604 O O . ILE A 1 325 ? -26.109 -7.542 16.074 1.00 97.88 325 ILE A O 1
ATOM 2608 N N . LEU A 1 326 ? -25.621 -9.682 15.562 1.00 97.50 326 LEU A N 1
ATOM 2609 C CA . LEU A 1 326 ? -26.971 -10.228 15.620 1.00 97.50 326 LEU A CA 1
ATOM 2610 C C . LEU A 1 326 ? -27.046 -11.124 16.858 1.00 97.50 326 LEU A C 1
ATOM 2612 O O . LEU A 1 326 ? -26.229 -12.028 16.998 1.00 97.50 326 LEU A O 1
ATOM 2616 N N . PHE A 1 327 ? -27.972 -10.846 17.769 1.00 97.44 327 PHE A N 1
ATOM 2617 C CA . PHE A 1 327 ? -28.166 -11.637 18.983 1.00 97.44 327 PHE A CA 1
ATOM 2618 C C . PHE A 1 327 ? -29.660 -11.763 19.266 1.00 97.44 327 PHE A C 1
ATOM 2620 O O . PHE A 1 327 ? -30.327 -10.758 19.478 1.00 97.44 327 PHE A O 1
ATOM 2627 N N . GLN A 1 328 ? -30.190 -12.990 19.234 1.00 94.69 328 GLN A N 1
ATOM 2628 C CA . GLN A 1 328 ? -31.612 -13.287 19.490 1.00 94.69 328 GLN A CA 1
ATOM 2629 C C . GLN A 1 328 ? -32.601 -12.441 18.655 1.00 94.69 328 GLN A C 1
ATOM 2631 O O . GLN A 1 328 ? -33.686 -12.101 19.111 1.00 94.69 328 GLN A O 1
ATOM 2636 N N . GLY A 1 329 ? -32.228 -12.106 17.415 1.00 94.88 329 GLY A N 1
ATOM 2637 C CA . GLY A 1 329 ? -33.032 -11.266 16.516 1.00 94.88 329 GLY A CA 1
ATOM 2638 C C . GLY A 1 329 ? -32.777 -9.761 16.646 1.00 94.88 329 GLY A C 1
ATOM 2639 O O . GLY A 1 329 ? -33.138 -9.013 15.738 1.00 94.88 329 GLY A O 1
ATOM 2640 N N . ASP A 1 330 ? -32.083 -9.321 17.696 1.00 96.44 330 ASP A N 1
ATOM 2641 C CA . ASP A 1 330 ? -31.699 -7.927 17.889 1.00 96.44 330 ASP A CA 1
ATOM 2642 C C . ASP A 1 330 ? -30.365 -7.601 17.207 1.00 96.44 330 ASP A C 1
ATOM 2644 O O . ASP A 1 330 ? -29.416 -8.392 17.206 1.00 96.44 330 ASP A O 1
ATOM 2648 N N . TYR A 1 331 ? -30.274 -6.389 16.652 1.00 97.19 331 TYR A N 1
ATOM 2649 C CA . TYR A 1 331 ? -29.066 -5.883 16.005 1.00 97.19 331 TYR A CA 1
ATOM 2650 C C . TYR A 1 331 ? -28.344 -4.854 16.872 1.00 97.19 331 TYR A C 1
ATOM 2652 O O . TYR A 1 331 ? -28.894 -3.811 17.229 1.00 97.19 331 TYR A O 1
ATOM 2660 N N . TYR A 1 332 ? -27.053 -5.082 17.094 1.00 97.62 332 TYR A N 1
ATOM 2661 C CA . TYR A 1 332 ? -26.150 -4.135 17.737 1.00 97.62 332 TYR A CA 1
ATOM 2662 C C . TYR A 1 332 ? -25.053 -3.704 16.765 1.00 97.62 332 TYR A C 1
ATOM 2664 O O . TYR A 1 332 ? -24.634 -4.448 15.876 1.00 97.62 332 TYR A O 1
ATOM 2672 N N . ALA A 1 333 ? -24.559 -2.482 16.936 1.00 96.50 333 ALA A N 1
ATOM 2673 C CA . ALA A 1 333 ? -23.397 -1.993 16.212 1.00 96.50 333 ALA A CA 1
ATOM 2674 C C . ALA A 1 333 ? -22.438 -1.301 17.177 1.00 96.50 333 ALA A C 1
ATOM 2676 O O . ALA A 1 333 ? -22.851 -0.521 18.040 1.00 96.50 333 ALA A O 1
ATOM 2677 N N . LEU A 1 334 ? -21.149 -1.569 17.008 1.00 97.19 334 LEU A N 1
ATOM 2678 C CA . LEU A 1 334 ? -20.085 -0.878 17.721 1.00 97.19 334 LEU A CA 1
ATOM 2679 C C . LEU A 1 334 ? -18.901 -0.622 16.788 1.00 97.19 334 LEU A C 1
ATOM 2681 O O . LEU A 1 334 ? -18.767 -1.245 15.732 1.00 97.19 334 LEU A O 1
ATOM 2685 N N . LYS A 1 335 ? -18.081 0.354 17.161 1.00 96.31 335 LYS A N 1
ATOM 2686 C CA . LYS A 1 335 ? -16.799 0.633 16.524 1.00 96.31 335 LYS A CA 1
ATOM 2687 C C . LYS A 1 335 ? -15.724 0.365 17.562 1.00 96.31 335 LYS A C 1
ATOM 2689 O O . LYS A 1 335 ? -15.888 0.813 18.692 1.00 96.31 335 LYS A O 1
ATOM 2694 N N . CYS A 1 336 ? -14.681 -0.342 17.172 1.00 95.56 336 CYS A N 1
ATOM 2695 C CA . CYS A 1 336 ? -13.547 -0.646 18.031 1.00 95.56 336 CYS A CA 1
ATOM 2696 C C . CYS A 1 336 ? -12.245 -0.502 17.248 1.00 95.56 336 CYS A C 1
ATOM 2698 O O . CYS A 1 336 ? -12.258 -0.483 16.017 1.00 95.56 336 CYS A O 1
ATOM 2700 N N . THR A 1 337 ? -11.117 -0.386 17.928 1.00 93.81 337 THR A N 1
ATOM 2701 C CA . THR A 1 337 ? -9.798 -0.502 17.299 1.00 93.81 337 THR A CA 1
ATOM 2702 C C . THR A 1 337 ? -9.387 -1.970 17.210 1.00 93.81 337 THR A C 1
ATOM 2704 O O . THR A 1 337 ? -9.983 -2.849 17.833 1.00 93.81 337 THR A O 1
ATOM 2707 N N . LYS A 1 338 ? -8.347 -2.268 16.426 1.00 92.38 338 LYS A N 1
ATOM 2708 C CA . LYS A 1 338 ? -7.814 -3.633 16.326 1.00 92.38 338 LYS A CA 1
ATOM 2709 C C . LYS A 1 338 ? -7.261 -4.151 17.660 1.00 92.38 338 LYS A C 1
ATOM 2711 O O . LYS A 1 338 ? -7.398 -5.335 17.939 1.00 92.38 338 LYS A O 1
ATOM 2716 N N . SER A 1 339 ? -6.675 -3.284 18.487 1.00 92.88 339 SER A N 1
ATOM 2717 C CA . SER A 1 339 ? -6.118 -3.649 19.801 1.00 92.88 339 SER A CA 1
ATOM 2718 C C . SER A 1 339 ? -7.186 -4.027 20.832 1.00 92.88 339 SER A C 1
ATOM 2720 O O . SER A 1 339 ? -6.928 -4.837 21.725 1.00 92.88 339 SER A O 1
ATOM 2722 N N . GLU A 1 340 ? -8.399 -3.487 20.690 1.00 95.44 340 GLU A N 1
ATOM 2723 C CA . GLU A 1 340 ? -9.561 -3.850 21.510 1.00 95.44 340 GLU A CA 1
ATOM 2724 C C . GLU A 1 340 ? -10.106 -5.244 21.182 1.00 95.44 340 GLU A C 1
ATOM 2726 O O . GLU A 1 340 ? -10.876 -5.791 21.964 1.00 95.44 340 GLU A O 1
ATOM 2731 N N . ILE A 1 341 ? -9.711 -5.826 20.046 1.00 96.56 341 ILE A N 1
ATOM 2732 C CA . ILE A 1 341 ? -10.152 -7.148 19.589 1.00 96.56 341 ILE A CA 1
ATOM 2733 C C . ILE A 1 341 ? -8.972 -7.995 19.086 1.00 96.56 341 ILE A C 1
ATOM 2735 O O . ILE A 1 341 ? -9.115 -8.796 18.170 1.00 96.56 341 ILE A O 1
ATOM 2739 N N . ASP A 1 342 ? -7.770 -7.814 19.627 1.00 95.00 342 ASP A N 1
ATOM 2740 C CA . ASP A 1 342 ? -6.579 -8.499 19.102 1.00 95.00 342 ASP A CA 1
ATOM 2741 C C . ASP A 1 342 ? -6.515 -10.004 19.423 1.00 95.00 342 ASP A C 1
ATOM 2743 O O . ASP A 1 342 ? -5.664 -10.697 18.868 1.00 95.00 342 ASP A O 1
ATOM 2747 N N . ASN A 1 343 ? -7.421 -10.506 20.266 1.00 97.44 343 ASN A N 1
ATOM 2748 C CA . ASN A 1 343 ? -7.642 -11.919 20.566 1.00 97.44 343 ASN A CA 1
ATOM 2749 C C . ASN A 1 343 ? -9.136 -12.199 20.825 1.00 97.44 343 ASN A C 1
ATOM 2751 O O . ASN A 1 343 ? -9.937 -11.268 20.996 1.00 97.44 343 ASN A O 1
ATOM 2755 N N . LEU A 1 344 ? -9.509 -13.480 20.824 1.00 97.12 344 LEU A N 1
ATOM 2756 C CA . LEU A 1 344 ? -10.894 -13.929 20.943 1.00 97.12 344 LEU A CA 1
ATOM 2757 C C . LEU A 1 344 ? -11.510 -13.543 22.298 1.00 97.12 344 LEU A C 1
ATOM 2759 O O . LEU A 1 344 ? -12.661 -13.108 22.350 1.00 97.12 344 LEU A O 1
ATOM 2763 N N . ASP A 1 345 ? -10.734 -13.604 23.381 1.00 96.75 345 ASP A N 1
ATOM 2764 C CA . ASP A 1 345 ? -11.189 -13.246 24.731 1.00 96.75 345 ASP A CA 1
ATOM 2765 C C . ASP A 1 345 ? -11.564 -11.766 24.849 1.00 96.75 345 ASP A C 1
ATOM 2767 O O . ASP A 1 345 ? -12.590 -11.416 25.440 1.00 96.75 345 ASP A O 1
ATOM 2771 N N . LYS A 1 346 ? -10.774 -10.876 24.242 1.00 97.25 346 LYS A N 1
ATOM 2772 C CA . LYS A 1 346 ? -11.083 -9.445 24.181 1.00 97.25 346 LYS A CA 1
ATOM 2773 C C . LYS A 1 346 ? -12.338 -9.179 23.363 1.00 97.25 346 LYS A C 1
ATOM 2775 O O . LYS A 1 346 ? -13.159 -8.360 23.777 1.00 97.25 346 LYS A O 1
ATOM 2780 N N . LEU A 1 347 ? -12.540 -9.899 22.256 1.00 97.44 347 LEU A N 1
ATOM 2781 C CA . LEU A 1 347 ? -13.795 -9.824 21.511 1.00 97.44 347 LEU A CA 1
ATOM 2782 C C . LEU A 1 347 ? -14.980 -10.275 22.383 1.00 97.44 347 LEU A C 1
ATOM 2784 O O . LEU A 1 347 ? -15.983 -9.565 22.447 1.00 97.44 347 LEU A O 1
ATOM 2788 N N . HIS A 1 348 ? -14.864 -11.389 23.113 1.00 96.50 348 HIS A N 1
ATOM 2789 C CA . HIS A 1 348 ? -15.894 -11.827 24.061 1.00 96.50 348 HIS A CA 1
ATOM 2790 C C . HIS A 1 348 ? -16.182 -10.769 25.133 1.00 96.50 348 HIS A C 1
ATOM 2792 O O . HIS A 1 348 ? -17.346 -10.449 25.387 1.00 96.50 348 HIS A O 1
ATOM 2798 N N . ALA A 1 349 ? -15.144 -10.196 25.746 1.00 96.25 349 ALA A N 1
ATOM 2799 C CA . ALA A 1 349 ? -15.282 -9.142 26.747 1.00 96.25 349 ALA A CA 1
ATOM 2800 C C . ALA A 1 349 ? -15.992 -7.905 26.170 1.00 96.25 349 ALA A C 1
ATOM 2802 O O . ALA A 1 349 ? -16.914 -7.367 26.790 1.00 96.25 349 ALA A O 1
ATOM 2803 N N . LEU A 1 350 ? -15.631 -7.502 24.947 1.00 96.94 350 LEU A N 1
ATOM 2804 C CA . LEU A 1 350 ? -16.257 -6.393 24.235 1.00 96.94 350 LEU A CA 1
ATOM 2805 C C . LEU A 1 350 ? -17.748 -6.662 23.971 1.00 96.94 350 LEU A C 1
ATOM 2807 O O . LEU A 1 350 ? -18.581 -5.793 24.241 1.00 96.94 350 LEU A O 1
ATOM 2811 N N . LEU A 1 351 ? -18.114 -7.867 23.525 1.00 96.69 351 LEU A N 1
ATOM 2812 C CA . LEU A 1 351 ? -19.513 -8.259 23.312 1.00 96.69 351 LEU A CA 1
ATOM 2813 C C . LEU A 1 351 ? -20.317 -8.280 24.619 1.00 96.69 351 LEU A C 1
ATOM 2815 O O . LEU A 1 351 ? -21.416 -7.721 24.662 1.00 96.69 351 LEU A O 1
ATOM 2819 N N . ARG A 1 352 ? -19.756 -8.837 25.702 1.00 96.06 352 ARG A N 1
ATOM 2820 C CA . ARG A 1 352 ? -20.378 -8.841 27.041 1.00 96.06 352 ARG A CA 1
ATOM 2821 C C . ARG A 1 352 ? -20.584 -7.434 27.597 1.00 96.06 352 ARG A C 1
ATOM 2823 O O . ARG A 1 352 ? -21.597 -7.161 28.237 1.00 96.06 352 ARG A O 1
ATOM 2830 N N . SER A 1 353 ? -19.651 -6.520 27.327 1.00 95.44 353 SER A N 1
ATOM 2831 C CA . SER A 1 353 ? -19.786 -5.115 27.726 1.00 95.44 353 SER A CA 1
ATOM 2832 C C . SER A 1 353 ? -20.946 -4.419 27.004 1.00 95.44 353 SER A C 1
ATOM 2834 O O . SER A 1 353 ? -21.621 -3.562 27.582 1.00 95.44 353 SER A O 1
ATOM 2836 N N . LYS A 1 354 ? -21.208 -4.806 25.746 1.00 96.00 354 LYS A N 1
ATOM 2837 C CA . LYS A 1 354 ? -22.194 -4.153 24.882 1.00 96.00 354 LYS A CA 1
ATOM 2838 C C . LYS A 1 354 ? -23.601 -4.722 25.045 1.00 96.00 354 LYS A C 1
ATOM 2840 O O . LYS A 1 354 ? -24.563 -3.954 25.030 1.00 96.00 354 LYS A O 1
ATOM 2845 N N . ILE A 1 355 ? -23.726 -6.039 25.195 1.00 96.25 355 ILE A N 1
ATOM 2846 C CA . ILE A 1 355 ? -25.008 -6.745 25.269 1.00 96.25 355 ILE A CA 1
ATOM 2847 C C . ILE A 1 355 ? -25.251 -7.159 26.719 1.00 96.25 355 ILE A C 1
ATOM 2849 O O . ILE A 1 355 ? -24.657 -8.113 27.214 1.00 96.25 355 ILE A O 1
ATOM 2853 N N . ARG A 1 356 ? -26.157 -6.450 27.409 1.00 94.06 356 ARG A N 1
ATOM 2854 C CA . ARG A 1 356 ? -26.434 -6.671 28.843 1.00 94.06 356 ARG A CA 1
ATOM 2855 C C . ARG A 1 356 ? -26.808 -8.120 29.166 1.00 94.06 356 ARG A C 1
ATOM 2857 O O . ARG A 1 356 ? -26.389 -8.616 30.204 1.00 94.06 356 ARG A O 1
ATOM 2864 N N . ALA A 1 357 ? -27.537 -8.790 28.271 1.00 91.56 357 ALA A N 1
ATOM 2865 C CA . ALA A 1 357 ? -27.957 -10.183 28.431 1.00 91.56 357 ALA A CA 1
ATOM 2866 C C . ALA A 1 357 ? -26.789 -11.191 28.480 1.00 91.56 357 ALA A C 1
ATOM 2868 O O . ALA A 1 357 ? -26.976 -12.315 28.936 1.00 91.56 357 ALA A O 1
ATOM 2869 N N . LEU A 1 358 ? -25.588 -10.802 28.036 1.00 92.50 358 LEU A N 1
ATOM 2870 C CA . LEU A 1 358 ? -24.409 -11.671 28.017 1.00 92.50 358 LEU A CA 1
ATOM 2871 C C . LEU A 1 358 ? -23.534 -11.563 29.275 1.00 92.50 358 LEU A C 1
ATOM 2873 O O . LEU A 1 358 ? -22.573 -12.322 29.388 1.00 92.50 358 LEU A O 1
ATOM 2877 N N . LYS A 1 359 ? -23.819 -10.636 30.204 1.00 90.00 359 LYS A N 1
ATOM 2878 C CA . LYS A 1 359 ? -22.927 -10.343 31.344 1.00 90.00 359 LYS A CA 1
ATOM 2879 C C . LYS A 1 359 ? -22.624 -11.561 32.218 1.00 90.00 359 LYS A C 1
ATOM 2881 O O . LYS A 1 359 ? -21.472 -11.742 32.593 1.00 90.00 359 LYS A O 1
ATOM 2886 N N . ASP A 1 360 ? -23.624 -12.404 32.459 1.00 91.12 360 ASP A N 1
ATOM 2887 C CA . ASP A 1 360 ? -23.519 -13.530 33.396 1.00 91.12 360 ASP A CA 1
ATOM 2888 C C . ASP A 1 360 ? -23.306 -14.882 32.688 1.00 91.12 360 ASP A C 1
ATOM 2890 O O . ASP A 1 360 ? -23.355 -15.938 33.315 1.00 91.12 360 ASP A O 1
ATOM 2894 N N . ARG A 1 361 ? -23.094 -14.878 31.363 1.00 88.50 361 ARG A N 1
ATOM 2895 C CA . ARG A 1 361 ? -22.991 -16.101 30.552 1.00 88.50 361 ARG A CA 1
ATOM 2896 C C . ARG A 1 361 ? -21.536 -16.447 30.239 1.00 88.50 361 ARG A C 1
ATOM 2898 O O . ARG A 1 361 ? -20.787 -15.645 29.669 1.00 88.50 361 ARG A O 1
ATOM 2905 N N . THR A 1 362 ? -21.146 -17.671 30.587 1.00 85.38 362 THR A N 1
ATOM 2906 C CA . THR A 1 362 ? -19.784 -18.194 30.411 1.00 85.38 362 THR A CA 1
ATOM 2907 C C . THR A 1 362 ? -19.532 -18.697 28.991 1.00 85.38 362 THR A C 1
ATOM 2909 O O . THR A 1 362 ? -18.474 -18.400 28.441 1.00 85.38 362 THR A O 1
ATOM 2912 N N . SER A 1 363 ? -20.508 -19.357 28.364 1.00 91.50 363 SER A N 1
ATOM 2913 C CA . SER A 1 363 ? -20.423 -19.903 27.005 1.00 91.50 363 SER A CA 1
ATOM 2914 C C . SER A 1 363 ? -21.168 -19.027 25.989 1.00 91.50 363 SER A C 1
ATOM 2916 O O . SER A 1 363 ? -22.334 -18.676 26.167 1.00 91.50 363 SER A O 1
ATOM 2918 N N . LEU A 1 364 ? -20.488 -18.663 24.900 1.00 94.69 364 LEU A N 1
ATOM 2919 C CA . LEU A 1 364 ? -21.071 -17.952 23.759 1.00 94.69 364 LEU A CA 1
ATOM 2920 C C . LEU A 1 364 ? -20.644 -18.668 22.483 1.00 94.69 364 LEU A C 1
ATOM 2922 O O . LEU A 1 364 ? -19.447 -18.828 22.253 1.00 94.69 364 LEU A O 1
ATOM 2926 N N . LYS A 1 365 ? -21.602 -19.045 21.636 1.00 96.62 365 LYS A N 1
ATOM 2927 C CA . LYS A 1 365 ? -21.316 -19.514 20.280 1.00 96.62 365 LYS A CA 1
ATOM 2928 C C . LYS A 1 365 ? -21.352 -18.321 19.336 1.00 96.62 365 LYS A C 1
ATOM 2930 O O . LYS A 1 365 ? -22.364 -17.624 19.236 1.00 96.62 365 LYS A O 1
ATOM 2935 N N . MET A 1 366 ? -20.235 -18.075 18.657 1.00 97.50 366 MET A N 1
ATOM 2936 C CA . MET A 1 366 ? -20.069 -16.934 17.759 1.00 97.50 366 MET A CA 1
ATOM 2937 C C . MET A 1 366 ? -19.794 -17.403 16.337 1.00 97.50 366 MET A C 1
ATOM 2939 O O . MET A 1 366 ? -18.913 -18.225 16.097 1.00 97.50 366 MET A O 1
ATOM 2943 N N . THR A 1 367 ? -20.512 -16.819 15.384 1.00 97.00 367 THR A N 1
ATOM 2944 C CA . THR A 1 367 ? -20.367 -17.125 13.960 1.00 97.00 367 THR A CA 1
ATOM 2945 C C . THR A 1 367 ? -20.101 -15.837 13.198 1.00 97.00 367 THR A C 1
ATOM 2947 O O . THR A 1 367 ? -20.939 -14.939 13.168 1.00 97.00 367 THR A O 1
ATOM 2950 N N . ALA A 1 368 ? -18.928 -15.712 12.589 1.00 96.56 368 ALA A N 1
ATOM 2951 C CA . ALA A 1 368 ? -18.549 -14.544 11.810 1.00 96.56 368 ALA A CA 1
ATOM 2952 C C . ALA A 1 368 ? -18.980 -14.700 10.346 1.00 96.56 368 ALA A C 1
ATOM 2954 O O . ALA A 1 368 ? -18.773 -15.745 9.734 1.00 96.56 368 ALA A O 1
ATOM 2955 N N . LYS A 1 369 ? -19.550 -13.638 9.770 1.00 94.38 369 LYS A N 1
ATOM 2956 C CA . LYS A 1 369 ? -19.905 -13.539 8.350 1.00 94.38 369 LYS A CA 1
ATOM 2957 C C . LYS A 1 369 ? -18.906 -12.619 7.648 1.00 94.38 369 LYS A C 1
ATOM 2959 O O . LYS A 1 369 ? -18.905 -11.407 7.879 1.00 94.38 369 LYS A O 1
ATOM 2964 N N . LEU A 1 370 ? -18.067 -13.198 6.793 1.00 87.44 370 LEU A N 1
ATOM 2965 C CA . LEU A 1 370 ? -17.069 -12.505 5.977 1.00 87.44 370 LEU A CA 1
ATOM 2966 C C . LEU A 1 370 ? -17.560 -12.385 4.526 1.00 87.44 370 LEU A C 1
ATOM 2968 O O . LEU A 1 370 ? -17.978 -13.372 3.923 1.00 87.44 370 LEU A O 1
ATOM 2972 N N . GLU A 1 371 ? -17.519 -11.163 3.986 1.00 76.00 371 GLU A N 1
ATOM 2973 C CA . GLU A 1 371 ? -17.776 -10.840 2.567 1.00 76.00 371 GLU A CA 1
ATOM 2974 C C . GLU A 1 371 ? -19.004 -11.523 1.938 1.00 76.00 371 GLU A C 1
ATOM 2976 O O . GLU A 1 371 ? -18.979 -12.004 0.810 1.00 76.00 371 GLU A O 1
ATOM 2981 N N . GLY A 1 372 ? -20.114 -11.558 2.675 1.00 63.84 372 GLY A N 1
ATOM 2982 C CA . GLY A 1 372 ? -21.417 -11.953 2.138 1.00 63.84 372 GLY A CA 1
ATOM 2983 C C . GLY A 1 372 ? -21.668 -13.456 1.990 1.00 63.84 372 GLY A C 1
ATOM 2984 O O . GLY A 1 372 ? -22.829 -13.810 1.817 1.00 63.84 372 GLY A O 1
ATOM 2985 N N . TRP A 1 373 ? -20.660 -14.330 2.123 1.00 61.00 373 TRP A N 1
ATOM 2986 C CA . TRP A 1 373 ? -20.848 -15.774 1.878 1.00 61.00 373 TRP A CA 1
ATOM 2987 C C . TRP A 1 373 ? -20.111 -16.712 2.837 1.00 61.00 373 TRP A C 1
ATOM 2989 O O . TRP A 1 373 ? -20.588 -17.819 3.076 1.00 61.00 373 TRP A O 1
ATOM 2999 N N . TYR A 1 374 ? -18.995 -16.295 3.439 1.00 83.06 374 TYR A N 1
ATOM 3000 C CA . TYR A 1 374 ? -18.262 -17.166 4.358 1.00 83.06 374 TYR A CA 1
ATOM 3001 C C . TYR A 1 374 ? -18.804 -17.014 5.773 1.00 83.06 374 TYR A C 1
ATOM 3003 O O . TYR A 1 374 ? -18.607 -15.983 6.415 1.00 83.06 374 TYR A O 1
ATOM 3011 N N . ILE A 1 375 ? -19.490 -18.051 6.247 1.00 91.69 375 ILE A N 1
ATOM 3012 C CA . ILE A 1 375 ? -19.922 -18.183 7.636 1.00 91.69 375 ILE A CA 1
ATOM 3013 C C . ILE A 1 375 ? -18.907 -19.083 8.334 1.00 91.69 375 ILE A C 1
ATOM 3015 O O . ILE A 1 375 ? -18.749 -20.241 7.959 1.00 91.69 375 ILE A O 1
ATOM 3019 N N . VAL A 1 376 ? -18.195 -18.537 9.315 1.00 95.44 376 VAL A N 1
ATOM 3020 C CA . VAL A 1 376 ? -17.129 -19.238 10.035 1.00 95.44 376 VAL A CA 1
ATOM 3021 C C . VAL A 1 376 ? -17.435 -19.203 11.523 1.00 95.44 376 VAL A C 1
ATOM 3023 O O . VAL A 1 376 ? -17.642 -18.130 12.090 1.00 95.44 376 VAL A O 1
ATOM 3026 N N . GLU A 1 377 ? -17.473 -20.369 12.158 1.00 96.75 377 GLU A N 1
ATOM 3027 C CA . GLU A 1 377 ? -17.598 -20.464 13.610 1.00 96.75 377 GLU A CA 1
ATOM 3028 C C . GLU A 1 377 ? -16.269 -20.078 14.272 1.00 96.75 377 GLU A C 1
ATOM 3030 O O . GLU A 1 377 ? -15.202 -20.551 13.884 1.00 96.75 377 GLU A O 1
ATOM 3035 N N . LEU A 1 378 ? -16.334 -19.175 15.248 1.00 96.50 378 LEU A N 1
ATOM 3036 C CA . LEU A 1 378 ? -15.185 -18.702 16.015 1.00 96.50 378 LEU A CA 1
ATOM 3037 C C . LEU A 1 378 ? -14.954 -19.631 17.213 1.00 96.50 378 LEU A C 1
ATOM 3039 O O . LEU A 1 378 ? -15.218 -19.253 18.351 1.00 96.50 378 LEU A O 1
ATOM 3043 N N . THR A 1 379 ? -14.527 -20.865 16.938 1.00 95.06 379 THR A N 1
ATOM 3044 C CA . THR A 1 379 ? -14.323 -21.917 17.952 1.00 95.06 379 THR A CA 1
ATOM 3045 C C . THR A 1 379 ? -13.052 -21.737 18.769 1.00 95.06 379 THR A C 1
ATOM 3047 O O . THR A 1 379 ? -13.008 -22.119 19.935 1.00 95.06 379 THR A O 1
ATOM 3050 N N . ASP A 1 380 ? -12.014 -21.176 18.158 1.00 96.06 380 ASP A N 1
ATOM 3051 C CA . ASP A 1 380 ? -10.679 -21.083 18.734 1.00 96.06 380 ASP A CA 1
ATOM 3052 C C . ASP A 1 380 ? -9.933 -19.831 18.247 1.00 96.06 380 ASP A C 1
ATOM 3054 O O . ASP A 1 380 ? -10.327 -19.144 17.296 1.00 96.06 380 ASP A O 1
ATOM 3058 N N . GLU A 1 381 ? -8.826 -19.535 18.929 1.00 97.00 381 GLU A N 1
ATOM 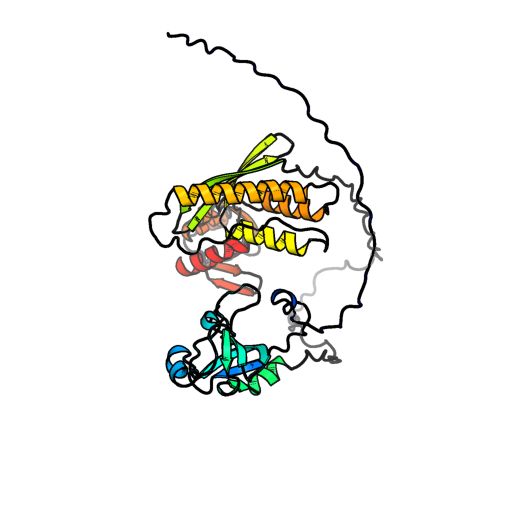3059 C CA . GLU A 1 381 ? -7.974 -18.380 18.645 1.00 97.00 381 GLU A CA 1
ATOM 3060 C C . GLU A 1 381 ? -7.345 -18.451 17.241 1.00 97.00 381 GLU A C 1
ATOM 3062 O O . GLU A 1 381 ? -7.113 -17.411 16.628 1.00 97.00 381 GLU A O 1
ATOM 3067 N N . ILE A 1 382 ? -7.103 -19.644 16.685 1.00 95.00 382 ILE A N 1
ATOM 3068 C CA . ILE A 1 382 ? -6.485 -19.801 15.358 1.00 95.00 382 ILE A CA 1
ATOM 3069 C C . ILE A 1 382 ? -7.463 -19.321 14.282 1.00 95.00 382 ILE A C 1
ATOM 3071 O O . ILE A 1 382 ? -7.118 -18.464 13.461 1.00 95.00 382 ILE A O 1
ATOM 3075 N N . MET A 1 383 ? -8.706 -19.804 14.329 1.00 95.19 383 MET A N 1
ATOM 3076 C CA . MET A 1 383 ? -9.780 -19.361 13.439 1.00 95.19 383 MET A CA 1
ATOM 3077 C C . MET A 1 383 ? -10.027 -17.862 13.591 1.00 95.19 383 MET A C 1
ATOM 3079 O O . MET A 1 383 ? -10.127 -17.139 12.595 1.00 95.19 383 MET A O 1
ATOM 3083 N N . TYR A 1 384 ? -10.030 -17.359 14.826 1.00 96.44 384 TYR A N 1
ATOM 3084 C CA . TYR A 1 384 ? -10.172 -15.933 15.087 1.00 96.44 384 TYR A CA 1
ATOM 3085 C C . TYR A 1 384 ? -9.062 -15.090 14.441 1.00 96.44 384 TYR A C 1
ATOM 3087 O O . TYR A 1 384 ? -9.348 -14.099 13.762 1.00 96.44 384 TYR A O 1
ATOM 3095 N N . ARG A 1 385 ? -7.796 -15.505 14.567 1.00 93.88 385 ARG A N 1
ATOM 3096 C CA . ARG A 1 385 ? -6.642 -14.825 13.952 1.00 93.88 385 ARG A CA 1
ATOM 3097 C C . ARG A 1 385 ? -6.739 -14.785 12.431 1.00 93.88 385 ARG A C 1
ATOM 3099 O O . ARG A 1 385 ? -6.423 -13.751 11.837 1.00 93.88 385 ARG A O 1
ATOM 3106 N N . MET A 1 386 ? -7.224 -15.858 11.801 1.00 91.94 386 MET A N 1
ATOM 3107 C CA . MET A 1 386 ? -7.465 -15.886 10.352 1.00 91.94 386 MET A CA 1
ATOM 3108 C C . MET A 1 386 ? -8.504 -14.842 9.924 1.00 91.94 386 MET A C 1
ATOM 3110 O O . MET A 1 386 ? -8.318 -14.155 8.917 1.00 91.94 386 MET A O 1
ATOM 3114 N N . ILE A 1 387 ? -9.580 -14.680 10.698 1.00 94.00 387 ILE A N 1
ATOM 3115 C CA . ILE A 1 387 ? -10.599 -13.651 10.451 1.00 94.00 387 ILE A CA 1
ATOM 3116 C C . ILE A 1 387 ? -10.023 -12.252 10.687 1.00 94.00 387 ILE A C 1
ATOM 3118 O O . ILE A 1 387 ? -10.208 -11.363 9.855 1.00 94.00 387 ILE A O 1
ATOM 3122 N N . LEU A 1 388 ? -9.279 -12.057 11.777 1.00 92.31 388 LEU A N 1
ATOM 3123 C CA . LEU A 1 388 ? -8.672 -10.774 12.126 1.00 92.31 388 LEU A CA 1
ATOM 3124 C C . LEU A 1 388 ? -7.673 -10.291 11.063 1.00 92.31 388 LEU A C 1
ATOM 3126 O O . LEU A 1 388 ? -7.599 -9.092 10.794 1.00 92.31 388 LEU A O 1
ATOM 3130 N N . ALA A 1 389 ? -6.947 -11.206 10.414 1.00 89.12 389 ALA A N 1
ATOM 3131 C CA . ALA A 1 389 ? -6.074 -10.880 9.289 1.00 89.12 389 ALA A CA 1
ATOM 3132 C C . ALA A 1 389 ? -6.858 -10.289 8.103 1.00 89.12 389 ALA A C 1
ATOM 3134 O O . ALA A 1 389 ? -6.449 -9.265 7.555 1.00 89.12 389 ALA A O 1
ATOM 3135 N N . LYS A 1 390 ? -8.019 -10.872 7.771 1.00 89.62 390 LYS A N 1
ATOM 3136 C CA . LYS A 1 390 ? -8.912 -10.388 6.700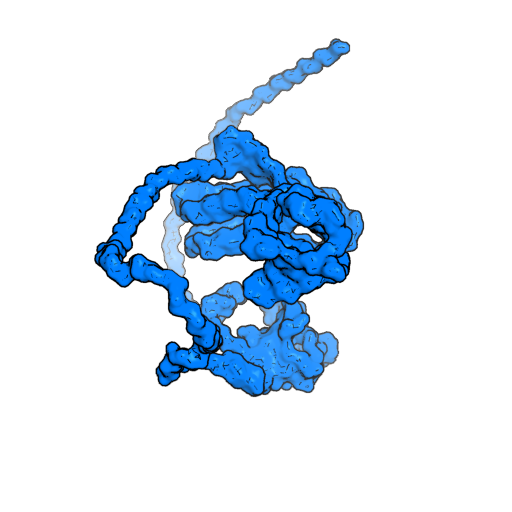 1.00 89.62 390 LYS A CA 1
ATOM 3137 C C . LYS A 1 390 ? -9.619 -9.073 7.049 1.00 89.62 390 LYS A C 1
ATOM 3139 O O . LYS A 1 390 ? -9.988 -8.303 6.164 1.00 89.62 390 LYS A O 1
ATOM 3144 N N . LEU A 1 391 ? -9.799 -8.771 8.337 1.00 89.12 391 LEU A N 1
ATOM 3145 C CA . LEU A 1 391 ? -10.441 -7.523 8.772 1.00 89.12 391 LEU A CA 1
ATOM 3146 C C . LEU A 1 391 ? -9.629 -6.265 8.462 1.00 89.12 391 LEU A C 1
ATOM 3148 O O . LEU A 1 391 ? -10.228 -5.188 8.386 1.00 89.12 391 LEU A O 1
ATOM 3152 N N . ASN A 1 392 ? -8.315 -6.388 8.248 1.00 80.75 392 ASN A N 1
ATOM 3153 C CA . ASN A 1 392 ? -7.475 -5.258 7.841 1.00 80.75 392 ASN A CA 1
ATOM 3154 C C . ASN A 1 392 ? -7.973 -4.624 6.530 1.00 80.75 392 ASN A C 1
ATOM 3156 O O . ASN A 1 392 ? -7.915 -3.400 6.387 1.00 80.75 392 ASN A O 1
ATOM 3160 N N . ASP A 1 393 ? -8.525 -5.442 5.630 1.00 82.06 393 ASP A N 1
ATOM 3161 C CA . ASP A 1 393 ? -9.005 -5.007 4.319 1.00 82.06 393 ASP A CA 1
ATOM 3162 C C . ASP A 1 393 ? -10.471 -4.551 4.381 1.00 82.06 393 ASP A C 1
ATOM 3164 O O . ASP A 1 393 ? -10.827 -3.473 3.904 1.00 82.06 393 ASP A O 1
ATOM 3168 N N . ILE A 1 394 ? -11.330 -5.342 5.035 1.00 86.38 394 ILE A N 1
ATOM 3169 C CA . ILE A 1 394 ? -12.793 -5.173 4.975 1.00 86.38 394 ILE A CA 1
ATOM 3170 C C . ILE A 1 394 ? -13.298 -4.114 5.971 1.00 86.38 394 ILE A C 1
ATOM 3172 O O . ILE A 1 394 ? -14.346 -3.493 5.760 1.00 86.38 394 ILE A O 1
ATOM 3176 N N . ARG A 1 395 ? -12.580 -3.905 7.087 1.00 89.62 395 ARG A N 1
ATOM 3177 C CA . ARG A 1 395 ? -12.915 -2.958 8.178 1.00 89.62 395 ARG A CA 1
ATOM 3178 C C . ARG A 1 395 ? -14.305 -3.152 8.805 1.00 89.62 395 ARG A C 1
ATOM 3180 O O . ARG A 1 395 ? -14.800 -2.291 9.541 1.00 89.62 395 ARG A O 1
ATOM 3187 N N . ARG A 1 396 ? -14.976 -4.263 8.503 1.00 93.56 396 ARG A N 1
ATOM 3188 C CA . ARG A 1 396 ? -16.331 -4.585 8.955 1.00 93.56 396 ARG A CA 1
ATOM 3189 C C . ARG A 1 396 ? -16.395 -6.057 9.316 1.00 93.56 396 ARG A C 1
ATOM 3191 O O . ARG A 1 396 ? -16.047 -6.901 8.499 1.00 93.56 396 ARG A O 1
ATOM 3198 N N . LEU A 1 397 ? -16.894 -6.341 10.510 1.00 95.25 397 LEU A N 1
ATOM 3199 C CA . LEU A 1 397 ? -17.135 -7.693 10.994 1.00 95.25 397 LEU A CA 1
ATOM 3200 C C . LEU A 1 397 ? -18.625 -7.838 11.294 1.00 95.25 397 LEU A C 1
ATOM 3202 O O . LEU A 1 397 ? -19.189 -7.015 12.013 1.00 95.25 397 LEU A O 1
ATOM 3206 N N . ALA A 1 398 ? -19.277 -8.852 10.737 1.00 96.31 398 ALA A N 1
ATOM 3207 C CA . ALA A 1 398 ? -20.631 -9.226 11.129 1.00 96.31 398 ALA A CA 1
ATOM 3208 C C . ALA A 1 398 ? -20.557 -10.514 11.952 1.00 96.31 398 ALA A C 1
ATOM 3210 O O . ALA A 1 398 ? -19.977 -11.488 11.485 1.00 96.31 398 ALA A O 1
ATOM 3211 N N . ILE A 1 399 ? -21.115 -10.512 13.160 1.00 97.12 399 ILE A N 1
ATOM 3212 C CA . ILE A 1 399 ? -21.099 -11.649 14.083 1.00 97.12 399 ILE A CA 1
ATOM 3213 C C . ILE A 1 399 ? -22.535 -12.011 14.435 1.00 97.12 399 ILE A C 1
ATOM 3215 O O . ILE A 1 399 ? -23.333 -11.141 14.773 1.00 97.12 399 ILE A O 1
ATOM 3219 N N . ASP A 1 400 ? -22.843 -13.293 14.360 1.00 97.06 400 ASP A N 1
ATOM 3220 C CA . ASP A 1 400 ? -24.049 -13.902 14.895 1.00 97.06 400 ASP A CA 1
ATOM 3221 C C . ASP A 1 400 ? -23.704 -14.572 16.228 1.00 97.06 400 ASP A C 1
ATOM 3223 O O . ASP A 1 400 ? -22.793 -15.403 16.280 1.00 97.06 400 ASP A O 1
ATOM 3227 N N . VAL A 1 401 ? -24.365 -14.158 17.305 1.00 97.44 401 VAL A N 1
ATOM 3228 C CA . VAL A 1 401 ? -24.090 -14.617 18.668 1.00 97.44 401 VAL A CA 1
ATOM 3229 C C . VAL A 1 401 ? -25.292 -15.401 19.171 1.00 97.44 401 VAL A C 1
ATOM 3231 O O . VAL A 1 401 ? -26.418 -14.904 19.193 1.00 97.44 401 VAL A O 1
ATOM 3234 N N . SER A 1 402 ? -25.033 -16.622 19.627 1.00 96.62 402 SER A N 1
ATOM 3235 C CA . SER A 1 402 ? -26.020 -17.514 20.232 1.00 96.62 402 SER A CA 1
ATOM 3236 C C . SER A 1 402 ? -25.520 -18.023 21.584 1.00 96.62 402 SER A C 1
ATOM 3238 O O . SER A 1 402 ? -24.314 -18.087 21.838 1.00 96.62 402 SER A O 1
ATOM 3240 N N . LEU A 1 403 ? -26.457 -18.322 22.482 1.00 95.19 403 LEU A N 1
ATOM 3241 C CA . LEU A 1 403 ? -26.149 -18.942 23.769 1.00 95.19 403 LEU A CA 1
ATOM 3242 C C . LEU A 1 403 ? -26.010 -20.453 23.561 1.00 95.19 403 LEU A C 1
ATOM 3244 O O . LEU A 1 403 ? -26.756 -21.030 22.772 1.00 95.19 403 LEU A O 1
ATOM 3248 N N . VAL A 1 404 ? -25.041 -21.063 24.241 1.00 92.88 404 VAL A N 1
ATOM 3249 C CA . VAL A 1 404 ? -24.926 -22.523 24.334 1.00 92.88 404 VAL A CA 1
ATOM 3250 C C . VAL A 1 404 ? -25.530 -22.910 25.674 1.00 92.88 404 VAL A C 1
ATOM 3252 O O . VAL A 1 404 ? -25.036 -22.435 26.701 1.00 92.88 404 VAL A O 1
ATOM 3255 N N . ASP A 1 405 ? -26.611 -23.685 25.628 1.00 81.25 405 ASP A N 1
ATOM 3256 C CA . ASP A 1 405 ? -27.308 -24.192 26.815 1.00 81.25 405 ASP A CA 1
ATOM 3257 C C . ASP A 1 405 ? -26.471 -25.207 27.605 1.00 81.25 405 ASP A C 1
ATOM 3259 O O . ASP A 1 405 ? -25.693 -25.966 26.974 1.00 81.25 405 ASP A O 1
#

Nearest PDB structures (foldseek):
  2v6v-assembly2_B  TM=6.663E-01  e=4.525E-05  Saccharomyces cerevisiae
  2czo-assembly1_A  TM=6.781E-01  e=1.989E-04  Saccharomyces cerevisiae
  5gw1-assembly2_D  TM=7.082E-01  e=4.070E-03  Homo sapiens
  5gw1-assembly1_B  TM=6.985E-01  e=6.419E-03  Homo sapiens
  2l73-assembly1_A  TM=6.113E-01  e=3.632E-03  Homo sapiens

Sequence (405 aa):
MAIFVLQKEDTSPTLTKKRSIRDRQRQLNISPPMKHDNSVASWNTLHRSASLNYKFYNVKQTYNPTETSSDITHLDPNELRDSNGTPLIDHYLHVTKGSLVQKISDMGDGMWYVKPINELVCGLVPASYLEEEKQLNCTLSAKPHAAKWNTSLIDLTPPTSPSTIVSKTFSKASYSRKTSLSIESPRSKQDSFLAVKLITKCEVESIELKDNRLEYTVRIQDSEGNTKVKHIYYSAFYKLHTKLMAGLKENMSLPNIPAPSSNYAQEKVDESTKLDRLQMFNTYLTYLIDVIYDIKSPLHLQDTFTNWVNDIEPSSANQQIKIKILFQGDYYALKCTKSEIDNLDKLHALLRSKIRALKDRTSLKMTAKLEGWYIVELTDEIMYRMILAKLNDIRRLAIDVSLVD

Mean predicted aligned error: 18.97 Å

Organism: Candida glabrata (strain ATCC 2001 / BCRC 20586 / JCM 3761 / NBRC 0622 / NRRL Y-65 / CBS 138) (NCBI:txid284593)

Solvent-accessible surface area (backbone atoms only — not comparable to full-atom values): 25979 Å² total; per-residue (Å²): 141,84,86,84,86,82,83,86,84,89,83,83,88,85,83,89,85,90,82,86,90,82,88,85,89,83,84,90,85,90,76,86,80,80,87,75,90,77,83,76,75,57,79,82,62,68,80,76,75,68,82,79,73,74,41,42,26,33,24,74,44,64,42,51,66,85,72,56,48,80,79,59,76,82,65,62,78,80,76,46,39,50,101,84,68,50,67,50,77,84,36,57,40,73,44,54,53,73,41,51,30,34,54,76,48,80,73,54,98,59,33,27,35,32,29,42,76,92,51,95,58,69,21,37,42,52,48,88,36,48,38,77,37,59,71,63,34,55,67,67,64,51,63,81,69,81,69,80,71,88,60,83,94,73,87,83,70,80,89,86,67,82,80,83,76,90,72,96,77,83,79,95,85,89,78,90,80,76,85,76,75,80,72,76,72,80,72,73,78,70,78,73,69,69,78,73,73,48,73,72,45,53,38,56,78,48,78,45,82,51,93,83,34,63,37,34,36,32,41,36,27,32,69,88,66,55,74,46,78,40,66,42,42,69,68,57,58,52,55,49,52,55,56,47,60,74,71,56,57,97,90,64,81,79,65,75,74,73,77,83,83,89,77,59,91,51,100,71,76,54,67,70,61,52,52,54,51,39,51,47,47,30,53,33,42,48,51,42,49,54,55,41,69,35,92,86,39,59,67,67,49,44,50,53,51,51,46,48,65,65,67,57,59,64,73,75,73,74,49,63,32,39,40,39,36,39,43,93,89,43,80,48,77,50,74,41,41,53,80,62,46,72,46,59,67,41,41,51,52,52,47,29,73,72,39,74,90,41,63,88,55,89,57,72,46,41,33,37,48,48,92,91,73,48,74,42,69,55,85,46,61,66,56,38,50,59,51,55,63,55,37,76,78,67,37,56,45,37,35,41,46,43,79,62,131

Radius of gyration: 33.66 Å; Cα contacts (8 Å, |Δi|>4): 434; chains: 1; bounding box: 89×74×86 Å

Secondary structure (DSSP, 8-state):
--PPPPPP---------------------PPPPP--------TTTTTSSS----EEEEESS-B-HHHHTTT-TTS-TTTSB-TT--BGGGGBPPB-TT-EEEEEEE-STTEEEEEETT-S--EEEEGGGEEE-HHHHHHHSS--------S-TTS-S-----------------------------------------EEEEEEEEEEEETTEEEEEEEEEETT--EEEEEEEHHHHHHHHHHHHHT--TT--PPPPPPPPS---SS---HHHHHHHHHHHHHHHHHHHHHHHSTTS-HHHHHHHHHHHHHS--TTTS-EEEEEEEETTEEEEEEEESGGGSSHHHHHHHHHHH-GGGTT-S-EEEEEEETTTEEEE--SHHHHHHHHHHHHHH-EEEEEEEE--

pLDDT: mean 77.12, std 23.33, range [31.06, 98.5]

InterPro domains:
  IPR035550 Bem1/Scd2, PX domain [cd06890] (200-308)
  IPR036028 SH3-like domain superfamily [SSF50044] (82-136)
  IPR036871 PX domain superfamily [G3DSA:3.30.1520.10] (182-325)
  IPR036871 PX domain superfamily [SSF64268] (200-319)